Protein AF-0000000085030041 (afdb_homodimer)

Sequence (656 aa):
MENNWHHISDLPKEAGVDQPLSLAGRPALKEKNRVHILALGDVGRTMLIGLRLLGADKIASIGLCDLNEKNLQRLEIEINQIRYPFAEGEQVLPPVDMVTEDRLFDCDVFIFCATKGTPPIGAKGDMRMVQLAANSELVRHFGDLARKADYKGLACIVSDPVDNLCRAFLESSGLAPWQVQGYGLGVMNARACYYAEKDPRLAHYLTEGRAFGPHGQDLVIADSLEHYNDELSRELTRKTVTCNLAVRELGYKPYIAPALSSAAISILLTLRGAWHYGSLYLGDEKEGAFLGMKNRLTEKGFEYEDAALCPELYDRIRHAYLNLCRMKMENNWHHISDLPKEAGVDQPLSLAGRPALKEKNRVHILALGDVGRTMLIGLRLLGADKIASIGLCDLNEKNLQRLEIEINQIRYPFAEGEQVLPPVDMVTEDRLFDCDVFIFCATKGTPPIGAKGDMRMVQLAANSELVRHFGDLARKADYKGLACIVSDPVDNLCRAFLESSGLAPWQVQGYGLGVMNARACYYAEKDPRLAHYLTEGRAFGPHGQDLVIADSLEHYNDELSRELTRKTVTCNLAVRELGYKPYIAPALSSAAISILLTLRGAWHYGSLYLGDEKEGAFLGMKNRLTEKGFEYEDAALCPELYDRIRHAYLNLCRMK

Secondary structure (DSSP, 8-state):
-----B-GGGHHHHTT-SSPPP-B------SSEEEEEE--SHHHHHHHHHHHHH-TTTEEEEEEE-S-HHHHHHHHHHHHT---TT--GGGSPPPEEE--GGGTTSSSEEEE---S----TT--SSHHHHHHHHHHHHHHHHHHHHHHTT--SEEEE-SSSHHHHHHHHHHHH---GGGEEE--HHHHHHHHHHHHHH-GGGTTHHHH-EEEB-SSTT-EEES-SSS--HHHHHHHHHHHHTHHHHHHHTT----HHIIIIIIIHHHHHHHTT--EEEEEEEE-SSSEEEEEEEEEEETTEEEE----B-HHHHHHHHHHHHHHHH--/-----B-GGGHHHHTT-SSPPP-B------SSEEEEEE--SHHHHHHHHHHHHH-TTTEEEEEEE-S-HHHHHHHHHHHHT---TT--GGGSPPPEEE--GGGTTSSSEEEE---S----TT--SSHHHHHHHHHHHHHHHHHHHHHHTT--SEEEE-SSSHHHHHHHHHHHH---GGGEEE--HHHHHHHHHHHHHH-GGGTTHHHH-EEEB-SSTT-EEES-SSS--HHHHHHHHHHHHTHHHHHHHTT----HHIIIIIIIHHHHHHHTT--EEEEEEEE-SSSEEEEEEEEEEETTEEEE----B-HHHHHHHHHHHHHHHH--

Structure (mmCIF, N/CA/C/O backbone):
data_AF-0000000085030041-model_v1
#
loop_
_entity.id
_entity.type
_entity.pdbx_description
1 polym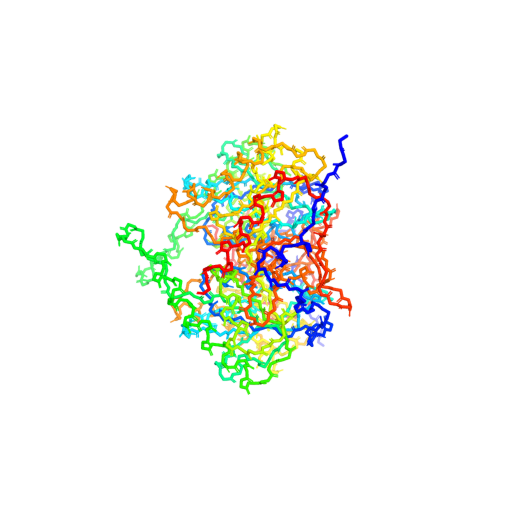er 'Malate/lactate dehydrogenase'
#
loop_
_atom_site.group_PDB
_atom_site.id
_atom_site.type_symbol
_atom_site.label_atom_id
_atom_site.label_alt_id
_atom_site.label_comp_id
_atom_site.label_asym_id
_atom_site.label_entity_id
_atom_site.label_seq_id
_atom_site.pdbx_PDB_ins_code
_atom_site.Cartn_x
_atom_site.Cartn_y
_atom_site.Cartn_z
_atom_site.occupancy
_atom_site.B_iso_or_equiv
_atom_site.auth_seq_id
_atom_site.auth_comp_id
_atom_site.auth_asym_id
_atom_site.auth_atom_id
_atom_site.pdbx_PDB_model_num
ATOM 1 N N . MET A 1 1 ? 26.25 -30.234 -33.719 1 37.31 1 MET A N 1
ATOM 2 C CA . MET A 1 1 ? 25.469 -30.891 -32.656 1 37.31 1 MET A CA 1
ATOM 3 C C . MET A 1 1 ? 24.031 -30.375 -32.656 1 37.31 1 MET A C 1
ATOM 5 O O . MET A 1 1 ? 23.797 -29.172 -32.656 1 37.31 1 MET A O 1
ATOM 9 N N . GLU A 1 2 ? 23.047 -30.859 -33.25 1 44.38 2 GLU A N 1
ATOM 10 C CA . GLU A 1 2 ? 21.656 -30.438 -33.469 1 44.38 2 GLU A CA 1
ATOM 11 C C . GLU A 1 2 ? 21.078 -29.797 -32.219 1 44.38 2 GLU A C 1
ATOM 13 O O . GLU A 1 2 ? 21.125 -30.375 -31.125 1 44.38 2 GLU A O 1
ATOM 18 N N . ASN A 1 3 ? 21.172 -28.484 -32 1 54.84 3 ASN A N 1
ATOM 19 C CA . ASN A 1 3 ? 20.812 -27.703 -30.812 1 54.84 3 ASN A CA 1
ATOM 20 C C . ASN A 1 3 ? 19.422 -28.078 -30.297 1 54.84 3 ASN A C 1
ATOM 22 O O . ASN A 1 3 ? 18.422 -27.781 -30.953 1 54.84 3 ASN A O 1
ATOM 26 N N . ASN A 1 4 ? 19.156 -29.312 -29.656 1 78.38 4 ASN A N 1
ATOM 27 C CA . ASN A 1 4 ? 17.906 -29.891 -29.188 1 78.38 4 ASN A CA 1
ATOM 28 C C . ASN A 1 4 ? 17.219 -28.984 -28.156 1 78.38 4 ASN A C 1
ATOM 30 O O . ASN A 1 4 ? 17.359 -29.203 -26.953 1 78.38 4 ASN A O 1
ATOM 34 N N . TRP A 1 5 ? 16.703 -27.875 -28.594 1 90.12 5 TRP A N 1
ATOM 35 C CA . TRP A 1 5 ? 15.961 -26.953 -27.734 1 90.12 5 TRP A CA 1
ATOM 36 C C . TRP A 1 5 ? 14.562 -27.484 -27.438 1 90.12 5 TRP A C 1
ATOM 38 O O . TRP A 1 5 ? 13.977 -28.203 -28.266 1 90.12 5 TRP A O 1
ATOM 48 N N . HIS A 1 6 ? 14.156 -27.328 -26.234 1 96.12 6 HIS A N 1
ATOM 49 C CA . HIS A 1 6 ? 12.828 -27.703 -25.766 1 96.12 6 HIS A CA 1
ATOM 50 C C . HIS A 1 6 ? 12 -26.469 -25.406 1 96.12 6 HIS A C 1
ATOM 52 O O . HIS A 1 6 ? 12.523 -25.359 -25.391 1 96.12 6 HIS A O 1
ATOM 58 N N . HIS A 1 7 ? 10.695 -26.734 -25.281 1 97.44 7 HIS A N 1
ATOM 59 C CA . HIS A 1 7 ? 9.766 -25.656 -24.953 1 97.44 7 HIS A CA 1
ATOM 60 C C . HIS A 1 7 ? 8.844 -26.062 -23.812 1 97.44 7 HIS A C 1
ATOM 62 O O . HIS A 1 7 ? 8.656 -27.25 -23.547 1 97.44 7 HIS A O 1
ATOM 68 N N . ILE A 1 8 ? 8.352 -25.047 -23.078 1 97.94 8 ILE A N 1
ATOM 69 C CA . ILE A 1 8 ? 7.379 -25.297 -22.031 1 97.94 8 ILE A CA 1
ATOM 70 C C . ILE A 1 8 ? 6.191 -26.078 -22.594 1 97.94 8 ILE A C 1
ATOM 72 O O . ILE A 1 8 ? 5.621 -26.922 -21.906 1 97.94 8 ILE A O 1
ATOM 76 N N . SER A 1 9 ? 5.848 -25.812 -23.891 1 97.38 9 SER A N 1
ATOM 77 C CA . SER A 1 9 ? 4.707 -26.438 -24.547 1 97.38 9 SER A CA 1
ATOM 78 C C . SER A 1 9 ? 4.938 -27.938 -24.734 1 97.38 9 SER A C 1
ATOM 80 O O . SER A 1 9 ? 4.004 -28.672 -25.047 1 97.38 9 SER A O 1
ATOM 82 N N . ASP A 1 10 ? 6.148 -28.406 -24.484 1 97.38 10 ASP A N 1
ATOM 83 C CA . ASP A 1 10 ? 6.473 -29.828 -24.578 1 97.38 10 ASP A CA 1
ATOM 84 C C . ASP A 1 10 ? 6.125 -30.562 -23.297 1 97.38 10 ASP A C 1
ATOM 86 O O . ASP A 1 10 ? 6.059 -31.797 -23.281 1 97.38 10 ASP A O 1
ATOM 90 N N . LEU A 1 11 ? 5.887 -29.891 -22.234 1 98.12 11 LEU A N 1
ATOM 91 C CA . LEU A 1 11 ? 5.828 -30.469 -20.891 1 98.12 11 LEU A CA 1
ATOM 92 C C . LEU A 1 11 ? 4.645 -31.422 -20.766 1 98.12 11 LEU A C 1
ATOM 94 O O . LEU A 1 11 ? 4.77 -32.5 -20.188 1 98.12 11 LEU A O 1
ATOM 98 N N . PRO A 1 12 ? 3.475 -31.047 -21.281 1 98.06 12 PRO A N 1
ATOM 99 C CA . PRO A 1 12 ? 2.346 -31.969 -21.109 1 98.06 12 PRO A CA 1
ATOM 100 C C . PRO A 1 12 ? 2.635 -33.375 -21.656 1 98.06 12 PRO A C 1
ATOM 102 O O . PRO A 1 12 ? 2.229 -34.375 -21.062 1 98.06 12 PRO A O 1
ATOM 105 N N . LYS A 1 13 ? 3.324 -33.406 -22.766 1 97.38 13 LYS A N 1
ATOM 106 C CA . LYS A 1 13 ? 3.666 -34.688 -23.359 1 97.38 13 LYS A CA 1
ATOM 107 C C . LYS A 1 13 ? 4.508 -35.531 -22.391 1 97.38 13 LYS A C 1
ATOM 109 O O . LYS A 1 13 ? 4.402 -36.75 -22.359 1 97.38 13 LYS A O 1
ATOM 114 N N . GLU A 1 14 ? 5.344 -34.875 -21.641 1 96.44 14 GLU A N 1
ATOM 115 C CA . GLU A 1 14 ? 6.176 -35.531 -20.641 1 96.44 14 GLU A CA 1
ATOM 116 C C . GLU A 1 14 ? 5.324 -36.219 -19.578 1 96.44 14 GLU A C 1
ATOM 118 O O . GLU A 1 14 ? 5.785 -37.156 -18.906 1 96.44 14 GLU A O 1
ATOM 123 N N . ALA A 1 15 ? 4.152 -35.781 -19.375 1 96.19 15 ALA A N 1
ATOM 124 C CA . ALA A 1 15 ? 3.23 -36.344 -18.391 1 96.19 15 ALA A CA 1
ATOM 125 C C . ALA A 1 15 ? 2.25 -37.312 -19.031 1 96.19 15 ALA A C 1
ATOM 127 O O . ALA A 1 15 ? 1.282 -37.75 -18.406 1 96.19 15 ALA A O 1
ATOM 128 N N . GLY A 1 16 ? 2.398 -37.531 -20.312 1 96.44 16 GLY A N 1
ATOM 129 C CA . GLY A 1 16 ? 1.549 -38.469 -21.031 1 96.44 16 GLY A CA 1
ATOM 130 C C . GLY A 1 16 ? 0.31 -37.812 -21.609 1 96.44 16 GLY A C 1
ATOM 131 O O . GLY A 1 16 ? -0.652 -38.5 -21.969 1 96.44 16 GLY A O 1
ATOM 132 N N . VAL A 1 17 ? 0.34 -36.562 -21.609 1 97 17 VAL A N 1
ATOM 133 C CA . VAL A 1 17 ? -0.811 -35.844 -22.141 1 97 17 VAL A CA 1
ATOM 134 C C . VAL A 1 17 ? -0.569 -35.5 -23.609 1 97 17 VAL A C 1
ATOM 136 O O . VAL A 1 17 ? 0.298 -34.688 -23.938 1 97 17 VAL A O 1
ATOM 139 N N . ASP A 1 18 ? -1.379 -36 -24.516 1 94.5 18 ASP A N 1
ATOM 140 C CA . ASP A 1 18 ? -1.202 -35.781 -25.953 1 94.5 18 ASP A CA 1
ATOM 141 C C . ASP A 1 18 ? -1.926 -34.5 -26.406 1 94.5 18 ASP A C 1
ATOM 143 O O . ASP A 1 18 ? -1.44 -33.781 -27.281 1 94.5 18 ASP A O 1
ATOM 147 N N . GLN A 1 19 ? -3.064 -34.281 -25.812 1 95.56 19 GLN A N 1
ATOM 148 C CA . GLN A 1 19 ? -3.869 -33.125 -26.172 1 95.56 19 GLN A CA 1
ATOM 149 C C . GLN A 1 19 ? -4.234 -32.312 -24.938 1 95.56 19 GLN A C 1
ATOM 151 O O . GLN A 1 19 ? -5.324 -32.469 -24.391 1 95.56 19 GLN A O 1
ATOM 156 N N . PRO A 1 20 ? -3.389 -31.422 -24.594 1 96.31 20 PRO A N 1
ATOM 157 C CA . PRO A 1 20 ? -3.691 -30.594 -23.422 1 96.31 20 PRO A CA 1
ATOM 158 C C . PRO A 1 20 ? -4.91 -29.703 -23.641 1 96.31 20 PRO A C 1
ATOM 160 O O . PRO A 1 20 ? -5.211 -29.328 -24.766 1 96.31 20 PRO A O 1
ATOM 163 N N . LEU A 1 21 ? -5.602 -29.406 -22.516 1 96.62 21 LEU A N 1
ATOM 164 C CA . LEU A 1 21 ? -6.703 -28.453 -22.562 1 96.62 21 LEU A CA 1
ATOM 165 C C . LEU A 1 21 ? -6.227 -27.094 -23.062 1 96.62 21 LEU A C 1
ATOM 167 O O . LEU A 1 21 ? -5.121 -26.672 -22.734 1 96.62 21 LEU A O 1
ATOM 171 N N . SER A 1 22 ? -7.082 -26.438 -23.766 1 95.25 22 SER A N 1
ATOM 172 C CA . SER A 1 22 ? -6.738 -25.156 -24.375 1 95.25 22 SER A CA 1
ATOM 173 C C . SER A 1 22 ? -6.758 -24.031 -23.344 1 95.25 22 SER A C 1
ATOM 175 O O . SER A 1 22 ? -7.617 -24 -22.469 1 95.25 22 SER A O 1
ATOM 177 N N . LEU A 1 23 ? -5.863 -23.172 -23.484 1 96.5 23 LEU A N 1
ATOM 178 C CA . LEU A 1 23 ? -5.855 -21.922 -22.734 1 96.5 23 LEU A CA 1
ATOM 179 C C . LEU A 1 23 ? -6.508 -20.797 -23.516 1 96.5 23 LEU A C 1
ATOM 181 O O . LEU A 1 23 ? -6.469 -19.641 -23.109 1 96.5 23 LEU A O 1
ATOM 185 N N . ALA A 1 24 ? -7.086 -21.359 -24.625 1 93.94 24 ALA A N 1
ATOM 186 C CA . ALA A 1 24 ? -7.809 -20.406 -25.484 1 93.94 24 ALA A CA 1
ATOM 187 C C . ALA A 1 24 ? -9.195 -20.125 -24.906 1 93.94 24 ALA A C 1
ATOM 189 O O . ALA A 1 24 ? -9.961 -21.047 -24.625 1 93.94 24 ALA A O 1
ATOM 190 N N . GLY A 1 25 ? -9.492 -19.047 -24.297 1 94.94 25 GLY A N 1
ATOM 191 C CA . GLY A 1 25 ? -10.688 -18.531 -23.656 1 94.94 25 GLY A CA 1
ATOM 192 C C . GLY A 1 25 ? -10.406 -17.406 -22.688 1 94.94 25 GLY A C 1
ATOM 193 O O . GLY A 1 25 ? -9.258 -17.188 -22.297 1 94.94 25 GLY A O 1
ATOM 194 N N . ARG A 1 26 ? -11.453 -16.781 -22.469 1 95 26 ARG A N 1
ATOM 195 C CA . ARG A 1 26 ? -11.258 -15.641 -21.578 1 95 26 ARG A CA 1
ATOM 196 C C . ARG A 1 26 ? -12.352 -15.562 -20.531 1 95 26 ARG A C 1
ATOM 198 O O . ARG A 1 26 ? -13.531 -15.75 -20.828 1 95 26 ARG A O 1
ATOM 205 N N . PRO A 1 27 ? -11.906 -15.383 -19.281 1 97.19 27 PRO A N 1
ATOM 206 C CA . PRO A 1 27 ? -12.938 -15.094 -18.281 1 97.19 27 PRO A CA 1
ATOM 207 C C . PRO A 1 27 ? -13.797 -13.891 -18.656 1 97.19 27 PRO A C 1
ATOM 209 O O . PRO A 1 27 ? -13.383 -13.062 -19.469 1 97.19 27 PRO A O 1
ATOM 212 N N . ALA A 1 28 ? -15.031 -13.828 -18.141 1 97.25 28 ALA A N 1
ATOM 213 C CA . ALA A 1 28 ? -15.945 -12.711 -18.391 1 97.25 28 ALA A CA 1
ATOM 214 C C . ALA A 1 28 ? -15.516 -11.469 -17.625 1 97.25 28 ALA A C 1
ATOM 216 O O . ALA A 1 28 ? -16.141 -11.102 -16.625 1 97.25 28 ALA A O 1
ATOM 217 N N . LEU A 1 29 ? -14.516 -10.836 -18.094 1 98.38 29 LEU A N 1
ATOM 218 C CA . LEU A 1 29 ? -13.992 -9.625 -17.484 1 98.38 29 LEU A CA 1
ATOM 219 C C . LEU A 1 29 ? -14.531 -8.383 -18.188 1 98.38 29 LEU A C 1
ATOM 221 O O . LEU A 1 29 ? -14.914 -8.438 -19.359 1 98.38 29 LEU A O 1
ATOM 225 N N . LYS A 1 30 ? -14.547 -7.316 -17.453 1 97.88 30 LYS A N 1
ATOM 226 C CA . LYS A 1 30 ? -15.016 -6.02 -17.953 1 97.88 30 LYS A CA 1
ATOM 227 C C . LYS A 1 30 ? -13.875 -5.004 -17.969 1 97.88 30 LYS A C 1
ATOM 229 O O . LYS A 1 30 ? -12.727 -5.336 -17.672 1 97.88 30 LYS A O 1
ATOM 234 N N . GLU A 1 31 ? -14.227 -3.842 -18.531 1 97.5 31 GLU A N 1
ATOM 235 C CA . GLU A 1 31 ? -13.234 -2.773 -18.484 1 97.5 31 GLU A CA 1
ATOM 236 C C . GLU A 1 31 ? -12.789 -2.506 -17.047 1 97.5 31 GLU A C 1
ATOM 238 O O . GLU A 1 31 ? -11.586 -2.416 -16.766 1 97.5 31 GLU A O 1
ATOM 243 N N . LYS A 1 32 ? -13.727 -2.33 -16.156 1 98.5 32 LYS A N 1
ATOM 244 C CA . LYS A 1 32 ? -13.508 -2.318 -14.719 1 98.5 32 LYS A CA 1
ATOM 245 C C . LYS A 1 32 ? -14.258 -3.461 -14.039 1 98.5 32 LYS A C 1
ATOM 247 O O . LYS A 1 32 ? -15.43 -3.701 -14.328 1 98.5 32 LYS A O 1
ATOM 252 N N . ASN A 1 33 ? -13.609 -4.121 -13.156 1 98.94 33 ASN A N 1
ATOM 253 C CA . ASN A 1 33 ? -14.102 -5.395 -12.641 1 98.94 33 ASN A CA 1
ATOM 254 C C . ASN A 1 33 ? -14.484 -5.293 -11.172 1 98.94 33 ASN A C 1
ATOM 256 O O . ASN A 1 33 ? -13.828 -4.586 -10.398 1 98.94 33 ASN A O 1
ATOM 260 N N . ARG A 1 34 ? -15.547 -5.965 -10.766 1 98.88 34 ARG A N 1
ATOM 261 C CA . ARG A 1 34 ? -15.82 -6.219 -9.359 1 98.88 34 ARG A CA 1
ATOM 262 C C . ARG A 1 34 ? -14.938 -7.348 -8.828 1 98.88 34 ARG A C 1
ATOM 264 O O . ARG A 1 34 ? -14.953 -8.461 -9.367 1 98.88 34 ARG A O 1
ATOM 271 N N . VAL A 1 35 ? -14.164 -7.047 -7.816 1 98.94 35 VAL A N 1
ATOM 272 C CA . VAL A 1 35 ? -13.211 -7.988 -7.242 1 98.94 35 VAL A CA 1
ATOM 273 C C . VAL A 1 35 ? -13.672 -8.406 -5.848 1 98.94 35 VAL A C 1
ATOM 275 O O . VAL A 1 35 ? -14.039 -7.562 -5.027 1 98.94 35 VAL A O 1
ATOM 278 N N . HIS A 1 36 ? -13.766 -9.664 -5.562 1 98.94 36 HIS A N 1
ATOM 279 C CA . HIS A 1 36 ? -14.031 -10.156 -4.215 1 98.94 36 HIS A CA 1
ATOM 280 C C . HIS A 1 36 ? -12.812 -10.867 -3.639 1 98.94 36 HIS A C 1
ATOM 282 O O . HIS A 1 36 ? -12.188 -11.688 -4.316 1 98.94 36 HIS A O 1
ATOM 288 N N . ILE A 1 37 ? -12.453 -10.539 -2.416 1 98.94 37 ILE A N 1
ATOM 289 C CA . ILE A 1 37 ? -11.32 -11.133 -1.715 1 98.94 37 ILE A CA 1
ATOM 290 C C . ILE A 1 37 ? -11.82 -12.008 -0.567 1 98.94 37 ILE A C 1
ATOM 292 O O . ILE A 1 37 ? -12.586 -11.547 0.282 1 98.94 37 ILE A O 1
ATOM 296 N N . LEU A 1 38 ? -11.398 -13.258 -0.596 1 98.81 38 LEU A N 1
ATOM 297 C CA . LEU A 1 38 ? -11.664 -14.164 0.518 1 98.81 38 LEU A CA 1
ATOM 298 C C . LEU A 1 38 ? -10.469 -14.234 1.463 1 98.81 38 LEU A C 1
ATOM 300 O O . LEU A 1 38 ? -9.383 -14.641 1.06 1 98.81 38 LEU A O 1
ATOM 304 N N . ALA A 1 39 ? -10.695 -13.891 2.752 1 98.12 39 ALA A N 1
ATOM 305 C CA . ALA A 1 39 ? -9.734 -13.938 3.85 1 98.12 39 ALA A CA 1
ATOM 306 C C . ALA A 1 39 ? -8.797 -12.734 3.816 1 98.12 39 ALA A C 1
ATOM 308 O O . ALA A 1 39 ? -8.086 -12.516 2.832 1 98.12 39 ALA A O 1
ATOM 309 N N . LEU A 1 40 ? -8.812 -11.977 4.918 1 98.19 40 LEU A N 1
ATOM 310 C CA . LEU A 1 40 ? -8.086 -10.719 5.02 1 98.19 40 LEU A CA 1
ATOM 311 C C . LEU A 1 40 ? -7.086 -10.75 6.172 1 98.19 40 LEU A C 1
ATOM 313 O O . LEU A 1 40 ? -7.082 -9.859 7.02 1 98.19 40 LEU A O 1
ATOM 317 N N . GLY A 1 41 ? -6.301 -11.875 6.195 1 96.44 41 GLY A N 1
ATOM 318 C CA . GLY A 1 41 ? -5.129 -11.875 7.055 1 96.44 41 GLY A CA 1
ATOM 319 C C . GLY A 1 41 ? -4.055 -10.906 6.602 1 96.44 41 GLY A C 1
ATOM 320 O O . GLY A 1 41 ? -4.352 -9.891 5.965 1 96.44 41 GLY A O 1
ATOM 321 N N . ASP A 1 42 ? -2.789 -11.188 6.914 1 96.56 42 ASP A N 1
ATOM 322 C CA . ASP A 1 42 ? -1.685 -10.297 6.578 1 96.56 42 ASP A CA 1
ATOM 323 C C . ASP A 1 42 ? -1.571 -10.102 5.07 1 96.56 42 ASP A C 1
ATOM 325 O O . ASP A 1 42 ? -1.519 -8.969 4.586 1 96.56 42 ASP A O 1
ATOM 329 N N . VAL A 1 43 ? -1.607 -11.227 4.371 1 97.75 43 VAL A N 1
ATOM 330 C CA . VAL A 1 43 ? -1.454 -11.172 2.92 1 97.75 43 VAL A CA 1
ATOM 331 C C . VAL A 1 43 ? -2.68 -10.508 2.297 1 97.75 43 VAL A C 1
ATOM 333 O O . VAL A 1 43 ? -2.551 -9.578 1.493 1 97.75 43 VAL A O 1
ATOM 336 N N . GLY A 1 44 ? -3.877 -10.914 2.688 1 98.56 44 GLY A N 1
ATOM 337 C CA . GLY A 1 44 ? -5.109 -10.383 2.123 1 98.56 44 GLY A CA 1
ATOM 338 C C . GLY A 1 44 ? -5.254 -8.883 2.312 1 98.56 44 GLY A C 1
ATOM 339 O O . GLY A 1 44 ? -5.594 -8.164 1.37 1 98.56 44 GLY A O 1
ATOM 340 N N . ARG A 1 45 ? -4.949 -8.43 3.512 1 98.38 45 ARG A N 1
ATOM 341 C CA . ARG A 1 45 ? -5.098 -7.012 3.832 1 98.38 45 ARG A CA 1
ATOM 342 C C . ARG A 1 45 ? -4.07 -6.172 3.078 1 98.38 45 ARG A C 1
ATOM 344 O O . ARG A 1 45 ? -4.395 -5.102 2.564 1 98.38 45 ARG A O 1
ATOM 351 N N . THR A 1 46 ? -2.824 -6.641 3.051 1 98.81 46 THR A N 1
ATOM 352 C CA . THR A 1 46 ? -1.771 -5.906 2.359 1 98.81 46 THR A CA 1
ATOM 353 C C . THR A 1 46 ? -2.041 -5.863 0.857 1 98.81 46 THR A C 1
ATOM 355 O O . THR A 1 46 ? -1.867 -4.82 0.221 1 98.81 46 THR A O 1
ATOM 358 N N . MET A 1 47 ? -2.5 -6.945 0.331 1 98.88 47 MET A N 1
ATOM 359 C CA . MET A 1 47 ? -2.895 -6.992 -1.074 1 98.88 47 MET A CA 1
ATOM 360 C C . MET A 1 47 ? -4.043 -6.027 -1.352 1 98.88 47 MET A C 1
ATOM 362 O O . MET A 1 47 ? -4.039 -5.328 -2.365 1 98.88 47 MET A O 1
ATOM 366 N N . LEU A 1 48 ? -5.031 -6.031 -0.433 1 98.94 48 LEU A N 1
ATOM 367 C CA . LEU A 1 48 ? -6.172 -5.129 -0.556 1 98.94 48 LEU A CA 1
ATOM 368 C C . LEU A 1 48 ? -5.707 -3.686 -0.704 1 98.94 48 LEU A C 1
ATOM 370 O O . LEU A 1 48 ? -6.211 -2.951 -1.56 1 98.94 48 LEU A O 1
ATOM 374 N N . ILE A 1 49 ? -4.734 -3.293 0.084 1 98.88 49 ILE A N 1
ATOM 375 C CA . ILE A 1 49 ? -4.18 -1.945 0.015 1 98.88 49 ILE A CA 1
ATOM 376 C C . ILE A 1 49 ? -3.57 -1.709 -1.364 1 98.88 49 ILE A C 1
ATOM 378 O O . ILE A 1 49 ? -3.805 -0.67 -1.985 1 98.88 49 ILE A O 1
ATOM 382 N N . GLY A 1 50 ? -2.803 -2.668 -1.863 1 98.88 50 GLY A N 1
ATOM 383 C CA . GLY A 1 50 ? -2.207 -2.557 -3.186 1 98.88 50 GLY A CA 1
ATOM 384 C C . GLY A 1 50 ? -3.234 -2.439 -4.297 1 98.88 50 GLY A C 1
ATOM 385 O O . GLY A 1 50 ? -3.107 -1.587 -5.176 1 98.88 50 GLY A O 1
ATOM 386 N N . LEU A 1 51 ? -4.281 -3.309 -4.227 1 98.94 51 LEU A N 1
ATOM 387 C CA . LEU A 1 51 ? -5.328 -3.281 -5.242 1 98.94 51 LEU A CA 1
ATOM 388 C C . LEU A 1 51 ? -6.055 -1.94 -5.238 1 98.94 51 LEU A C 1
ATOM 390 O O . LEU A 1 51 ? -6.363 -1.396 -6.301 1 98.94 51 LEU A O 1
ATOM 394 N N . ARG A 1 52 ? -6.297 -1.467 -4.035 1 98.5 52 ARG A N 1
ATOM 395 C CA . ARG A 1 52 ? -7 -0.196 -3.885 1 98.5 52 ARG A CA 1
ATOM 396 C C . ARG A 1 52 ? -6.184 0.954 -4.465 1 98.5 52 ARG A C 1
ATOM 398 O O . ARG A 1 52 ? -6.707 1.78 -5.211 1 98.5 52 ARG A O 1
ATOM 405 N N . LEU A 1 53 ? -4.938 0.999 -4.188 1 98.69 53 LEU A N 1
ATOM 406 C CA . LEU A 1 53 ? -4.078 2.125 -4.543 1 98.69 53 LEU A CA 1
ATOM 407 C C . LEU A 1 53 ? -3.73 2.1 -6.027 1 98.69 53 LEU A C 1
ATOM 409 O O . LEU A 1 53 ? -3.576 3.152 -6.648 1 98.69 53 LEU A O 1
ATOM 413 N N . LEU A 1 54 ? -3.629 0.868 -6.637 1 98.62 54 LEU A N 1
ATOM 414 C CA . LEU A 1 54 ? -3.037 0.76 -7.969 1 98.62 54 LEU A CA 1
ATOM 415 C C . LEU A 1 54 ? -4.094 0.389 -9 1 98.62 54 LEU A C 1
ATOM 417 O O . LEU A 1 54 ? -3.83 0.437 -10.211 1 98.62 54 LEU A O 1
ATOM 421 N N . GLY A 1 55 ? -5.344 0.022 -8.562 1 98.56 55 GLY A N 1
ATOM 422 C CA . GLY A 1 55 ? -6.211 -0.726 -9.453 1 98.56 55 GLY A CA 1
ATOM 423 C C . GLY A 1 55 ? -7.367 0.098 -9.992 1 98.56 55 GLY A C 1
ATOM 424 O O . GLY A 1 55 ? -8.297 -0.446 -10.586 1 98.56 55 GLY A O 1
ATOM 425 N N . ALA A 1 56 ? -7.367 1.447 -9.859 1 98.31 56 ALA A N 1
ATOM 426 C CA . ALA A 1 56 ? -8.516 2.287 -10.195 1 98.31 56 ALA A CA 1
ATOM 427 C C . ALA A 1 56 ? -8.883 2.146 -11.672 1 98.31 56 ALA A C 1
ATOM 429 O O . ALA A 1 56 ? -10.039 2.34 -12.055 1 98.31 56 ALA A O 1
ATOM 430 N N . ASP A 1 57 ? -7.945 1.824 -12.523 1 98.31 57 ASP A N 1
ATOM 431 C CA . ASP A 1 57 ? -8.203 1.734 -13.961 1 98.31 57 ASP A CA 1
ATOM 432 C C . ASP A 1 57 ? -8.875 0.409 -14.312 1 98.31 57 ASP A C 1
ATOM 434 O O . ASP A 1 57 ? -9.484 0.282 -15.383 1 98.31 57 ASP A O 1
ATOM 438 N N . LYS A 1 58 ? -8.82 -0.623 -13.414 1 98.75 58 LYS A N 1
ATOM 439 C CA . LYS A 1 58 ? -9.297 -1.949 -13.789 1 98.75 58 LYS A CA 1
ATOM 440 C C . LYS A 1 58 ? -10.305 -2.477 -12.773 1 98.75 58 LYS A C 1
ATOM 442 O O . LYS A 1 58 ? -11.008 -3.455 -13.031 1 98.75 58 LYS A O 1
ATOM 447 N N . ILE A 1 59 ? -10.398 -1.828 -11.609 1 98.88 59 ILE A N 1
ATOM 448 C CA . ILE A 1 59 ? -11.273 -2.33 -10.555 1 98.88 59 ILE A CA 1
ATOM 449 C C . ILE A 1 59 ? -12.414 -1.346 -10.312 1 98.88 59 ILE A C 1
ATOM 451 O O . ILE A 1 59 ? -12.18 -0.157 -10.086 1 98.88 59 ILE A O 1
ATOM 455 N N . ALA A 1 60 ? -13.609 -1.847 -10.43 1 98.81 60 ALA A N 1
ATOM 456 C CA . ALA A 1 60 ? -14.805 -1.045 -10.18 1 98.81 60 ALA A CA 1
ATOM 457 C C . ALA A 1 60 ? -15.125 -0.975 -8.695 1 98.81 60 ALA A C 1
ATOM 459 O O . ALA A 1 60 ? -15.508 0.079 -8.188 1 98.81 60 ALA A O 1
ATOM 460 N N . SER A 1 61 ? -14.992 -2.08 -7.984 1 98.88 61 SER A N 1
ATOM 461 C CA . SER A 1 61 ? -15.25 -2.195 -6.555 1 98.88 61 SER A CA 1
ATOM 462 C C . SER A 1 61 ? -14.617 -3.455 -5.977 1 98.88 61 SER A C 1
ATOM 464 O O . SER A 1 61 ? -14.242 -4.363 -6.719 1 98.88 61 SER A O 1
ATOM 466 N N . ILE A 1 62 ? -14.469 -3.457 -4.684 1 98.94 62 ILE A N 1
ATOM 467 C CA . ILE A 1 62 ? -13.859 -4.594 -4.004 1 98.94 62 ILE A CA 1
ATOM 468 C C . ILE A 1 62 ? -14.781 -5.09 -2.891 1 98.94 62 ILE A C 1
ATOM 470 O O . ILE A 1 62 ? -15.188 -4.312 -2.023 1 98.94 62 ILE A O 1
ATOM 474 N N . GLY A 1 63 ? -15.141 -6.32 -2.922 1 98.94 63 GLY A N 1
ATOM 475 C CA . GLY A 1 63 ? -15.891 -6.98 -1.865 1 98.94 63 GLY A CA 1
ATOM 476 C C . GLY A 1 63 ? -15.023 -7.824 -0.953 1 98.94 63 GLY A C 1
ATOM 477 O O . GLY A 1 63 ? -14.188 -8.594 -1.424 1 98.94 63 GLY A O 1
ATOM 478 N N . LEU A 1 64 ? -15.211 -7.676 0.356 1 98.88 64 LEU A N 1
ATOM 479 C CA . LEU A 1 64 ? -14.414 -8.367 1.359 1 98.88 64 LEU A CA 1
ATOM 480 C C . LEU A 1 64 ? -15.219 -9.477 2.029 1 98.88 64 LEU A C 1
ATOM 482 O O . LEU A 1 64 ? -16.344 -9.25 2.467 1 98.88 64 LEU A O 1
ATOM 486 N N . CYS A 1 65 ? -14.664 -10.625 2.062 1 98.75 65 CYS A N 1
ATOM 487 C CA . CYS A 1 65 ? -15.242 -11.758 2.773 1 98.75 65 CYS A CA 1
ATOM 488 C C . CYS A 1 65 ? -14.234 -12.375 3.73 1 98.75 65 CYS A C 1
ATOM 490 O O . CYS A 1 65 ? -13.109 -12.703 3.33 1 98.75 65 CYS A O 1
ATOM 492 N N . ASP A 1 66 ? -14.547 -12.43 4.945 1 97.25 66 ASP A N 1
ATOM 493 C CA . ASP A 1 66 ? -13.68 -12.953 6 1 97.25 66 ASP A CA 1
ATOM 494 C C . ASP A 1 66 ? -14.508 -13.539 7.145 1 97.25 66 ASP A C 1
ATOM 496 O O . ASP A 1 66 ? -15.664 -13.164 7.336 1 97.25 66 ASP A O 1
ATOM 500 N N . LEU A 1 67 ? -13.914 -14.445 7.926 1 96.06 67 LEU A N 1
ATOM 501 C CA . LEU A 1 67 ? -14.594 -15.039 9.07 1 96.06 67 LEU A CA 1
ATOM 502 C C . LEU A 1 67 ? -14.656 -14.062 10.234 1 96.06 67 LEU A C 1
ATOM 504 O O . LEU A 1 67 ? -15.594 -14.102 11.031 1 96.06 67 LEU A O 1
ATOM 508 N N . ASN A 1 68 ? -13.617 -13.227 10.359 1 96.94 68 ASN A N 1
ATOM 509 C CA . ASN A 1 68 ? -13.555 -12.234 11.43 1 96.94 68 ASN A CA 1
ATOM 510 C C . ASN A 1 68 ? -14.359 -10.984 11.078 1 96.94 68 ASN A C 1
ATOM 512 O O . ASN A 1 68 ? -13.836 -10.055 10.461 1 96.94 68 ASN A O 1
ATOM 516 N N . GLU A 1 69 ? -15.523 -10.852 11.633 1 97 69 GLU A N 1
ATOM 517 C CA . GLU A 1 69 ? -16.438 -9.766 11.297 1 97 69 GLU A CA 1
ATOM 518 C C . GLU A 1 69 ? -15.883 -8.422 11.75 1 97 69 GLU A C 1
ATOM 520 O O . GLU A 1 69 ? -16.094 -7.402 11.078 1 97 69 GLU A O 1
ATOM 525 N N . LYS A 1 70 ? -15.289 -8.406 12.914 1 97.75 70 LYS A N 1
ATOM 526 C CA . LYS A 1 70 ? -14.703 -7.164 13.406 1 97.75 70 LYS A CA 1
ATOM 527 C C . LYS A 1 70 ? -13.609 -6.664 12.477 1 97.75 70 LYS A C 1
ATOM 529 O O . LYS A 1 70 ? -13.508 -5.465 12.211 1 97.75 70 LYS A O 1
ATOM 534 N N . ASN A 1 71 ? -12.82 -7.605 11.984 1 97.44 71 ASN A N 1
ATOM 535 C CA . ASN A 1 71 ? -11.789 -7.246 11.023 1 97.44 71 ASN A CA 1
ATOM 536 C C . ASN A 1 71 ? -12.391 -6.703 9.727 1 97.44 71 ASN A C 1
ATOM 538 O O . ASN A 1 71 ? -11.867 -5.746 9.148 1 97.44 71 ASN A O 1
ATOM 542 N N . LEU A 1 72 ? -13.477 -7.281 9.273 1 98 72 LEU A N 1
ATOM 543 C CA . LEU A 1 72 ? -14.141 -6.836 8.055 1 98 72 LEU A CA 1
ATOM 544 C C . LEU A 1 72 ? -14.656 -5.406 8.203 1 98 72 LEU A C 1
ATOM 546 O O . LEU A 1 72 ? -14.477 -4.582 7.305 1 98 72 LEU A O 1
ATOM 550 N N . GLN A 1 73 ? -15.234 -5.207 9.328 1 97.75 73 GLN A N 1
ATOM 551 C CA . GLN A 1 73 ? -15.797 -3.887 9.57 1 97.75 73 GLN A CA 1
ATOM 552 C C . GLN A 1 73 ? -14.711 -2.82 9.633 1 97.75 73 GLN A C 1
ATOM 554 O O . GLN A 1 73 ? -14.836 -1.759 9.023 1 97.75 73 GLN A O 1
ATOM 559 N N . ARG A 1 74 ? -13.672 -3.133 10.367 1 97.88 74 ARG A N 1
ATOM 560 C CA . ARG A 1 74 ? -12.586 -2.166 10.477 1 97.88 74 ARG A CA 1
ATOM 561 C C . ARG A 1 74 ? -11.977 -1.878 9.109 1 97.88 74 ARG A C 1
ATOM 563 O O . ARG A 1 74 ? -11.664 -0.728 8.789 1 97.88 74 ARG A O 1
ATOM 570 N N . LEU A 1 75 ? -11.797 -2.916 8.305 1 98.56 75 LEU A N 1
ATOM 571 C CA . LEU A 1 75 ? -11.172 -2.729 6.996 1 98.56 75 LEU A CA 1
ATOM 572 C C . LEU A 1 75 ? -12.109 -1.971 6.055 1 98.56 75 LEU A C 1
ATOM 574 O O . LEU A 1 75 ? -11.656 -1.137 5.266 1 98.56 75 LEU A O 1
ATOM 578 N N . GLU A 1 76 ? -13.398 -2.307 6.113 1 98.56 76 GLU A N 1
ATOM 579 C CA . GLU A 1 76 ? -14.352 -1.549 5.305 1 98.56 76 GLU A CA 1
ATOM 580 C C . GLU A 1 76 ? -14.266 -0.056 5.609 1 98.56 76 GLU A C 1
ATOM 582 O O . GLU A 1 76 ? -14.258 0.77 4.691 1 98.56 76 GLU A O 1
ATOM 587 N N . ILE A 1 77 ? -14.156 0.316 6.859 1 98.25 77 ILE A N 1
ATOM 588 C CA . ILE A 1 77 ? -14.086 1.705 7.301 1 98.25 77 ILE A CA 1
ATOM 589 C C . ILE A 1 77 ? -12.766 2.324 6.852 1 98.25 77 ILE A C 1
ATOM 591 O O . ILE A 1 77 ? -12.75 3.301 6.102 1 98.25 77 ILE A O 1
ATOM 595 N N . GLU A 1 78 ? -11.664 1.736 7.164 1 98.5 78 GLU A N 1
ATOM 596 C CA . GLU A 1 78 ? -10.352 2.352 6.992 1 98.5 78 GLU A CA 1
ATOM 597 C C . GLU A 1 78 ? -9.945 2.391 5.523 1 98.5 78 GLU A C 1
ATOM 599 O O . GLU A 1 78 ? -9.367 3.379 5.059 1 98.5 78 GLU A O 1
ATOM 604 N N . ILE A 1 79 ? -10.227 1.301 4.832 1 98.88 79 ILE A N 1
ATOM 605 C CA . ILE A 1 79 ? -9.789 1.242 3.441 1 98.88 79 ILE A CA 1
ATOM 606 C C . ILE A 1 79 ? -10.539 2.281 2.615 1 98.88 79 ILE A C 1
ATOM 608 O O . ILE A 1 79 ? -9.969 2.908 1.721 1 98.88 79 ILE A O 1
ATOM 612 N N . ASN A 1 80 ? -11.82 2.484 2.932 1 98.75 80 ASN A N 1
ATOM 613 C CA . ASN A 1 80 ? -12.594 3.498 2.223 1 98.75 80 ASN A CA 1
ATOM 614 C C . ASN A 1 80 ? -12.141 4.906 2.584 1 98.75 80 ASN A C 1
ATOM 616 O O . ASN A 1 80 ? -12.5 5.875 1.911 1 98.75 80 ASN A O 1
ATOM 620 N N . GLN A 1 81 ? -11.32 4.992 3.621 1 98.75 81 GLN A N 1
ATOM 621 C CA . GLN A 1 81 ? -10.805 6.289 4.031 1 98.75 81 GLN A CA 1
ATOM 622 C C . GLN A 1 81 ? -9.414 6.539 3.445 1 98.75 81 GLN A C 1
ATOM 624 O O . GLN A 1 81 ? -8.797 7.57 3.713 1 98.75 81 GLN A O 1
ATOM 629 N N . ILE A 1 82 ? -8.867 5.605 2.688 1 98.81 82 ILE A N 1
ATOM 630 C CA . ILE A 1 82 ? -7.742 5.902 1.803 1 98.81 82 ILE A CA 1
ATOM 631 C C . ILE A 1 82 ? -8.234 6.691 0.592 1 98.81 82 ILE A C 1
ATOM 633 O O . ILE A 1 82 ? -8.977 6.164 -0.242 1 98.81 82 ILE A O 1
ATOM 637 N N . ARG A 1 83 ? -7.738 7.938 0.506 1 98.19 83 ARG A N 1
ATOM 638 C CA . ARG A 1 83 ? -8.367 8.797 -0.492 1 98.19 83 ARG A CA 1
ATOM 639 C C . ARG A 1 83 ? -7.434 9.93 -0.908 1 98.19 83 ARG A C 1
ATOM 641 O O . ARG A 1 83 ? -6.75 10.516 -0.068 1 98.19 83 ARG A O 1
ATOM 648 N N . TYR A 1 84 ? -7.398 10.18 -2.25 1 98.56 84 TYR A N 1
ATOM 649 C CA . TYR A 1 84 ? -6.871 11.445 -2.738 1 98.56 84 TYR A CA 1
ATOM 650 C C . TYR A 1 84 ? -7.848 12.586 -2.465 1 98.56 84 TYR A C 1
ATOM 652 O O . TYR A 1 84 ? -9.047 12.469 -2.736 1 98.56 84 TYR A O 1
ATOM 660 N N . PRO A 1 85 ? -7.273 13.656 -1.902 1 98.06 85 PRO A N 1
ATOM 661 C CA . PRO A 1 85 ? -8.164 14.82 -1.838 1 98.06 85 PRO A CA 1
ATOM 662 C C . PRO A 1 85 ? -8.43 15.438 -3.209 1 98.06 85 PRO A C 1
ATOM 664 O O . PRO A 1 85 ? -7.539 15.445 -4.066 1 98.06 85 PRO A O 1
ATOM 667 N N . PHE A 1 86 ? -9.617 15.805 -3.539 1 97.19 86 PHE A N 1
ATOM 668 C CA . PHE A 1 86 ? -10 16.469 -4.781 1 97.19 86 PHE A CA 1
ATOM 669 C C . PHE A 1 86 ? -9.742 15.562 -5.977 1 97.19 86 PHE A C 1
ATOM 671 O O . PHE A 1 86 ? -9.18 15.992 -6.984 1 97.19 86 PHE A O 1
ATOM 678 N N . ALA A 1 87 ? -10.047 14.328 -5.844 1 95.56 87 ALA A N 1
ATOM 679 C CA . ALA A 1 87 ? -9.688 13.258 -6.766 1 95.56 87 ALA A CA 1
ATOM 680 C C . ALA A 1 87 ? -10.359 13.445 -8.117 1 95.56 87 ALA A C 1
ATOM 682 O O . ALA A 1 87 ? -11.523 13.844 -8.195 1 95.56 87 ALA A O 1
ATOM 683 N N . GLU A 1 88 ? -9.609 13.203 -9.156 1 93.44 88 GLU A N 1
ATOM 684 C CA . GLU A 1 88 ? -10.133 13.133 -10.516 1 93.44 88 GLU A CA 1
ATOM 685 C C . GLU A 1 88 ? -9.594 11.906 -11.25 1 93.44 88 GLU A C 1
ATOM 687 O O . GLU A 1 88 ? -8.539 11.375 -10.898 1 93.44 88 GLU A O 1
ATOM 692 N N . GLY A 1 89 ? -10.398 11.445 -12.164 1 93.31 89 GLY A N 1
ATOM 693 C CA . GLY A 1 89 ? -9.953 10.336 -12.992 1 93.31 89 GLY A CA 1
ATOM 694 C C . GLY A 1 89 ? -9.539 9.117 -12.195 1 93.31 89 GLY A C 1
ATOM 695 O O . GLY A 1 89 ? -10.289 8.641 -11.344 1 93.31 89 GLY A O 1
ATOM 696 N N . GLU A 1 90 ? -8.273 8.727 -12.391 1 89.06 90 GLU A N 1
ATOM 697 C CA . GLU A 1 90 ? -7.781 7.496 -11.789 1 89.06 90 GLU A CA 1
ATOM 698 C C . GLU A 1 90 ? -7.426 7.703 -10.32 1 89.06 90 GLU A C 1
ATOM 700 O O . GLU A 1 90 ? -7.062 6.758 -9.617 1 89.06 90 GLU A O 1
ATOM 705 N N . GLN A 1 91 ? -7.609 8.883 -9.844 1 95.38 91 GLN A N 1
ATOM 706 C CA . GLN A 1 91 ? -7.414 9.133 -8.422 1 95.38 91 GLN A CA 1
ATOM 707 C C . GLN A 1 91 ? -8.656 8.758 -7.617 1 95.38 91 GLN A C 1
ATOM 709 O O . GLN A 1 91 ? -8.609 8.688 -6.387 1 95.38 91 GLN A O 1
ATOM 714 N N . VAL A 1 92 ? -9.805 8.539 -8.367 1 97.38 92 VAL A N 1
ATOM 715 C CA . VAL A 1 92 ? -10.992 8 -7.707 1 97.38 92 VAL A CA 1
ATOM 716 C C . VAL A 1 92 ? -10.812 6.5 -7.469 1 97.38 92 VAL A C 1
ATOM 718 O O . VAL A 1 92 ? -10.883 5.703 -8.406 1 97.38 92 VAL A O 1
ATOM 721 N N . LEU A 1 93 ? -10.625 6.098 -6.215 1 98.56 93 LEU A N 1
ATOM 722 C CA . LEU A 1 93 ? -10.266 4.73 -5.863 1 98.56 93 LEU A CA 1
ATOM 723 C C . LEU A 1 93 ? -11.516 3.863 -5.723 1 98.56 93 LEU A C 1
ATOM 725 O O . LEU A 1 93 ? -12.578 4.355 -5.324 1 98.56 93 LEU A O 1
ATOM 729 N N . PRO A 1 94 ? -11.422 2.592 -6.066 1 98.62 94 PRO A N 1
ATOM 730 C CA . PRO A 1 94 ? -12.586 1.71 -6.008 1 98.62 94 PRO A CA 1
ATOM 731 C C . PRO A 1 94 ? -13.156 1.573 -4.598 1 98.62 94 PRO A C 1
ATOM 733 O O . PRO A 1 94 ? -12.398 1.378 -3.641 1 98.62 94 PRO A O 1
ATOM 736 N N . PRO A 1 95 ? -14.477 1.696 -4.438 1 98.62 95 PRO A N 1
ATOM 737 C CA . PRO A 1 95 ? -15.086 1.5 -3.121 1 98.62 95 PRO A CA 1
ATOM 738 C C . PRO A 1 95 ? -14.977 0.059 -2.629 1 98.62 95 PRO A C 1
ATOM 740 O O . PRO A 1 95 ? -14.836 -0.864 -3.434 1 98.62 95 PRO A O 1
ATOM 743 N N . VAL A 1 96 ? -15.016 -0.07 -1.337 1 98.75 96 VAL A N 1
ATOM 744 C CA . VAL A 1 96 ? -14.898 -1.373 -0.691 1 98.75 96 VAL A CA 1
ATOM 745 C C . VAL A 1 96 ? -16.156 -1.662 0.12 1 98.75 96 VAL A C 1
ATOM 747 O O . VAL A 1 96 ? -16.688 -0.776 0.795 1 98.75 96 VAL A O 1
ATOM 750 N N . ASP A 1 97 ? -16.703 -2.85 0.036 1 98.62 97 ASP A N 1
ATOM 751 C CA . ASP A 1 97 ? -17.844 -3.273 0.84 1 98.62 97 ASP A CA 1
ATOM 752 C C . ASP A 1 97 ? -17.656 -4.699 1.355 1 98.62 97 ASP A C 1
ATOM 754 O O . ASP A 1 97 ? -16.672 -5.363 1.012 1 98.62 97 ASP A O 1
ATOM 758 N N . MET A 1 98 ? -18.5 -5.133 2.23 1 98.56 98 MET A N 1
ATOM 759 C CA . MET A 1 98 ? -18.484 -6.484 2.783 1 98.56 98 MET A CA 1
ATOM 760 C C . MET A 1 98 ? -19.406 -7.41 2.004 1 98.56 98 MET A C 1
ATOM 762 O O . MET A 1 98 ? -20.5 -7.012 1.619 1 98.56 98 MET A O 1
ATOM 766 N N . VAL A 1 99 ? -18.922 -8.602 1.753 1 98.56 99 VAL A N 1
ATOM 767 C CA . VAL A 1 99 ? -19.703 -9.586 1.019 1 98.56 99 VAL A CA 1
ATOM 768 C C . VAL A 1 99 ? -19.797 -10.883 1.828 1 98.56 99 VAL A C 1
ATOM 770 O O . VAL A 1 99 ? -18.828 -11.297 2.457 1 98.56 99 VAL A O 1
ATOM 773 N N . THR A 1 100 ? -20.969 -11.508 1.82 1 97.88 100 THR A N 1
ATOM 774 C CA . THR A 1 100 ? -21.156 -12.781 2.496 1 97.88 100 THR A CA 1
ATOM 775 C C . THR A 1 100 ? -20.75 -13.938 1.587 1 97.88 100 THR A C 1
ATOM 777 O O . THR A 1 100 ? -20.594 -13.758 0.378 1 97.88 100 THR A O 1
ATOM 780 N N . GLU A 1 101 ? -20.547 -15.062 2.201 1 97.62 101 GLU A N 1
ATOM 781 C CA . GLU A 1 101 ? -20.062 -16.219 1.464 1 97.62 101 GLU A CA 1
ATOM 782 C C . GLU A 1 101 ? -21.016 -16.578 0.318 1 97.62 101 GLU A C 1
ATOM 784 O O . GLU A 1 101 ? -20.562 -16.969 -0.761 1 97.62 101 GLU A O 1
ATOM 789 N N . ASP A 1 102 ? -22.312 -16.453 0.519 1 96.5 102 ASP A N 1
ATOM 790 C CA . ASP A 1 102 ? -23.312 -16.844 -0.478 1 96.5 102 ASP A CA 1
ATOM 791 C C . ASP A 1 102 ? -23.266 -15.906 -1.688 1 96.5 102 ASP A C 1
ATOM 793 O O . ASP A 1 102 ? -23.812 -16.234 -2.744 1 96.5 102 ASP A O 1
ATOM 797 N N . ARG A 1 103 ? -22.578 -14.773 -1.565 1 98 103 ARG A N 1
ATOM 798 C CA . ARG A 1 103 ? -22.469 -13.82 -2.664 1 98 103 ARG A CA 1
ATOM 799 C C . ARG A 1 103 ? -21.031 -13.688 -3.141 1 98 103 ARG A C 1
ATOM 801 O O . ARG A 1 103 ? -20.688 -12.742 -3.861 1 98 103 ARG A O 1
ATOM 808 N N . LEU A 1 104 ? -20.234 -14.57 -2.727 1 98.56 104 LEU A N 1
ATOM 809 C CA . LEU A 1 104 ? -18.797 -14.484 -2.93 1 98.56 104 LEU A CA 1
ATOM 810 C C . LEU A 1 104 ? -18.453 -14.477 -4.418 1 98.56 104 LEU A C 1
ATOM 812 O O . LEU A 1 104 ? -17.5 -13.828 -4.836 1 98.56 104 LEU A O 1
ATOM 816 N N . PHE A 1 105 ? -19.234 -15.125 -5.238 1 98.81 105 PHE A N 1
ATOM 817 C CA . PHE A 1 105 ? -18.906 -15.266 -6.648 1 98.81 105 PHE A CA 1
ATOM 818 C C . PHE A 1 105 ? -19.766 -14.336 -7.504 1 98.81 105 PHE A C 1
ATOM 820 O O . PHE A 1 105 ? -19.844 -14.492 -8.719 1 98.81 105 PHE A O 1
ATOM 827 N N . ASP A 1 106 ? -20.469 -13.32 -6.836 1 98.69 106 ASP A N 1
ATOM 828 C CA . ASP A 1 106 ? -21.094 -12.195 -7.539 1 98.69 106 ASP A CA 1
ATOM 829 C C . ASP A 1 106 ? -20.062 -11.141 -7.902 1 98.69 106 ASP A C 1
ATOM 831 O O . ASP A 1 106 ? -20.188 -9.977 -7.516 1 98.69 106 ASP A O 1
ATOM 835 N N . CYS A 1 107 ? -19.062 -11.586 -8.633 1 98.88 107 CYS A N 1
ATOM 836 C CA . CYS A 1 107 ? -17.953 -10.727 -9.023 1 98.88 107 CYS A CA 1
ATOM 837 C C . CYS A 1 107 ? -17.344 -11.195 -10.336 1 98.88 107 CYS A C 1
ATOM 839 O O . CYS A 1 107 ? -17.719 -12.242 -10.867 1 98.88 107 CYS A O 1
ATOM 841 N N . ASP A 1 108 ? -16.453 -10.391 -10.836 1 98.94 108 ASP A N 1
ATOM 842 C CA . ASP A 1 108 ? -15.742 -10.711 -12.07 1 98.94 108 ASP A CA 1
ATOM 843 C C . ASP A 1 108 ? -14.398 -11.383 -11.766 1 98.94 108 ASP A C 1
ATOM 845 O O . ASP A 1 108 ? -13.891 -12.156 -12.578 1 98.94 108 ASP A O 1
ATOM 849 N N . VAL A 1 109 ? -13.797 -11.008 -10.68 1 98.94 109 VAL A N 1
ATOM 850 C CA . VAL A 1 109 ? -12.516 -11.547 -10.227 1 98.94 109 VAL A CA 1
ATOM 851 C C . VAL A 1 109 ? -12.641 -12.016 -8.781 1 98.94 109 VAL A C 1
ATOM 853 O O . VAL A 1 109 ? -13.016 -11.242 -7.898 1 98.94 109 VAL A O 1
ATOM 856 N N . PHE A 1 110 ? -12.422 -13.289 -8.562 1 98.94 110 PHE A N 1
ATOM 857 C CA . PHE A 1 110 ? -12.406 -13.891 -7.238 1 98.94 110 PHE A CA 1
ATOM 858 C C . PHE A 1 110 ? -10.977 -14.164 -6.785 1 98.94 110 PHE A C 1
ATOM 860 O O . PHE A 1 110 ? -10.203 -14.797 -7.508 1 98.94 110 PHE A O 1
ATOM 867 N N . ILE A 1 111 ? -10.586 -13.672 -5.566 1 98.94 111 ILE A N 1
ATOM 868 C CA . ILE A 1 111 ? -9.234 -13.867 -5.047 1 98.94 111 ILE A CA 1
ATOM 869 C C . ILE A 1 111 ? -9.289 -14.688 -3.762 1 98.94 111 ILE A C 1
ATOM 871 O O . ILE A 1 111 ? -9.945 -14.297 -2.795 1 98.94 111 ILE A O 1
ATOM 875 N N . PHE A 1 112 ? -8.594 -15.805 -3.76 1 98.75 112 PHE A N 1
ATOM 876 C CA . PHE A 1 112 ? -8.555 -16.734 -2.645 1 98.75 112 PHE A CA 1
ATOM 877 C C . PHE A 1 112 ? -7.277 -16.562 -1.837 1 98.75 112 PHE A C 1
ATOM 879 O O . PHE A 1 112 ? -6.191 -16.938 -2.295 1 98.75 112 PHE A O 1
ATOM 886 N N . CYS A 1 113 ? -7.391 -16.031 -0.612 1 97.94 113 CYS A N 1
ATOM 887 C CA . CYS A 1 113 ? -6.238 -15.828 0.258 1 97.94 113 CYS A CA 1
ATOM 888 C C . CYS A 1 113 ? -6.383 -16.625 1.552 1 97.94 113 CYS A C 1
ATOM 890 O O . CYS A 1 113 ? -5.633 -16.406 2.506 1 97.94 113 CYS A O 1
ATOM 892 N N . ALA A 1 114 ? -7.305 -17.531 1.629 1 96.56 114 ALA A N 1
ATOM 893 C CA . ALA A 1 114 ? -7.59 -18.266 2.865 1 96.56 114 ALA A CA 1
ATOM 894 C C . ALA A 1 114 ? -6.539 -19.328 3.129 1 96.56 114 ALA A C 1
ATOM 896 O O . ALA A 1 114 ? -6.027 -19.953 2.193 1 96.56 114 ALA A O 1
ATOM 897 N N . THR A 1 115 ? -6.172 -19.484 4.375 1 90.38 115 THR A N 1
ATOM 898 C CA . THR A 1 115 ? -5.277 -20.547 4.809 1 90.38 115 THR A CA 1
ATOM 899 C C . THR A 1 115 ? -5.738 -21.141 6.137 1 90.38 115 THR A C 1
ATOM 901 O O . THR A 1 115 ? -6.316 -20.422 6.969 1 90.38 115 THR A O 1
ATOM 904 N N . LYS A 1 116 ? -5.891 -22.438 6.344 1 80.62 116 LYS A N 1
ATOM 905 C CA . LYS A 1 116 ? -6.188 -23.078 7.621 1 80.62 116 LYS A CA 1
ATOM 906 C C . LYS A 1 116 ? -4.945 -23.156 8.5 1 80.62 116 LYS A C 1
ATOM 908 O O . LYS A 1 116 ? -4.941 -23.844 9.523 1 80.62 116 LYS A O 1
ATOM 913 N N . GLY A 1 117 ? -4.23 -22.062 8.766 1 62.72 117 GLY A N 1
ATOM 914 C CA . GLY A 1 117 ? -3.146 -21.859 9.719 1 62.72 117 GLY A CA 1
ATOM 915 C C . GLY A 1 117 ? -1.859 -22.547 9.305 1 62.72 117 GLY A C 1
ATOM 916 O O . GLY A 1 117 ? -1.887 -23.547 8.57 1 62.72 117 GLY A O 1
ATOM 917 N N . THR A 1 118 ? -0.771 -21.859 9.273 1 56.91 118 THR A N 1
ATOM 918 C CA . THR A 1 118 ? 0.563 -22.438 9.125 1 56.91 118 THR A CA 1
ATOM 919 C C . THR A 1 118 ? 0.968 -23.188 10.391 1 56.91 118 THR A C 1
ATOM 921 O O . THR A 1 118 ? 0.625 -22.781 11.5 1 56.91 118 THR A O 1
ATOM 924 N N . PRO A 1 119 ? 1.363 -24.531 10.203 1 55.03 119 PRO A N 1
ATOM 925 C CA . PRO A 1 119 ? 1.857 -25.188 11.422 1 55.03 119 PRO A CA 1
ATOM 926 C C . PRO A 1 119 ? 2.795 -24.281 12.227 1 55.03 119 PRO A C 1
ATOM 928 O O . PRO A 1 119 ? 3.508 -23.453 11.656 1 55.03 119 PRO A O 1
ATOM 931 N N . PRO A 1 120 ? 2.479 -24.297 13.539 1 53.69 120 PRO A N 1
ATOM 932 C CA . PRO A 1 120 ? 3.426 -23.531 14.344 1 53.69 120 PRO A CA 1
ATOM 933 C C . PRO A 1 120 ? 4.879 -23.797 13.961 1 53.69 120 PRO A C 1
ATOM 935 O O . PRO A 1 120 ? 5.207 -24.875 13.469 1 53.69 120 PRO A O 1
ATOM 938 N N . ILE A 1 121 ? 5.734 -22.75 14.086 1 53.06 121 ILE A N 1
ATOM 939 C CA . ILE A 1 121 ? 7.176 -22.922 13.953 1 53.06 121 ILE A CA 1
ATOM 940 C C . ILE A 1 121 ? 7.641 -24.078 14.852 1 53.06 121 ILE A C 1
ATOM 942 O O . ILE A 1 121 ? 7.32 -24.109 16.031 1 53.06 121 ILE A O 1
ATOM 946 N N . GLY A 1 122 ? 8.227 -25.422 14.328 1 55.03 122 GLY A N 1
ATOM 947 C CA . GLY A 1 122 ? 8.766 -26.531 15.102 1 55.03 122 GLY A CA 1
ATOM 948 C C . GLY A 1 122 ? 7.93 -27.781 14.992 1 55.03 122 GLY A C 1
ATOM 949 O O . GLY A 1 122 ? 8.242 -28.797 15.609 1 55.03 122 GLY A O 1
ATOM 950 N N . ALA A 1 123 ? 6.84 -27.547 14.656 1 55.56 123 ALA A N 1
ATOM 951 C CA . ALA A 1 123 ? 6.016 -28.75 14.594 1 55.56 123 ALA A CA 1
ATOM 952 C C . ALA A 1 123 ? 6.742 -29.875 13.859 1 55.56 123 ALA A C 1
ATOM 954 O O . ALA A 1 123 ? 7.418 -29.641 12.859 1 55.56 123 ALA A O 1
ATOM 955 N N . LYS A 1 124 ? 6.777 -31.078 14.641 1 51 124 LYS A N 1
ATOM 956 C CA . LYS A 1 124 ? 7.367 -32.344 14.242 1 51 124 LYS A CA 1
ATOM 957 C C . LYS A 1 124 ? 6.426 -33.125 13.328 1 51 124 LYS A C 1
ATOM 959 O O . LYS A 1 124 ? 5.207 -32.969 13.391 1 51 124 LYS A O 1
ATOM 964 N N . GLY A 1 125 ? 6.957 -33.75 12.102 1 53.88 125 GLY A N 1
ATOM 965 C CA . GLY A 1 125 ? 6.301 -34.625 11.156 1 53.88 125 GLY A CA 1
ATOM 966 C C . GLY A 1 125 ? 5.965 -33.969 9.844 1 53.88 125 GLY A C 1
ATOM 967 O O . GLY A 1 125 ? 6.41 -32.844 9.578 1 53.88 125 GLY A O 1
ATOM 968 N N . ASP A 1 126 ? 5.082 -34.688 8.891 1 61.28 126 ASP A N 1
ATOM 969 C CA . ASP A 1 126 ? 4.852 -34.219 7.523 1 61.28 126 ASP A CA 1
ATOM 970 C C . ASP A 1 126 ? 3.854 -33.062 7.5 1 61.28 126 ASP A C 1
ATOM 972 O O . ASP A 1 126 ? 2.77 -33.188 6.926 1 61.28 126 ASP A O 1
ATOM 976 N N . MET A 1 127 ? 4.004 -32.188 8.273 1 64.31 127 MET A N 1
ATOM 977 C CA . MET A 1 127 ? 3.166 -31 8.508 1 64.31 127 MET A CA 1
ATOM 978 C C . MET A 1 127 ? 2.857 -30.297 7.195 1 64.31 127 MET A C 1
ATOM 980 O O . MET A 1 127 ? 1.763 -29.75 7.02 1 64.31 127 MET A O 1
ATOM 984 N N . ARG A 1 128 ? 3.648 -30.438 6.336 1 67.75 128 ARG A N 1
ATOM 985 C CA . ARG A 1 128 ? 3.404 -29.844 5.027 1 67.75 128 ARG A CA 1
ATOM 986 C C . ARG A 1 128 ? 2.244 -30.531 4.316 1 67.75 128 ARG A C 1
ATOM 988 O O . ARG A 1 128 ? 1.391 -29.875 3.725 1 67.75 128 ARG A O 1
ATOM 995 N N . MET A 1 129 ? 2.26 -31.734 4.426 1 76 129 MET A N 1
ATOM 996 C CA . MET A 1 129 ? 1.204 -32.5 3.77 1 76 129 MET A CA 1
ATOM 997 C C . MET A 1 129 ? -0.138 -32.281 4.457 1 76 129 MET A C 1
ATOM 999 O O . MET A 1 129 ? -1.175 -32.219 3.797 1 76 129 MET A O 1
ATOM 1003 N N . VAL A 1 130 ? -0.057 -32.188 5.723 1 76.81 130 VAL A N 1
ATOM 1004 C CA . VAL A 1 130 ? -1.274 -31.938 6.484 1 76.81 130 VAL A CA 1
ATOM 1005 C C . VAL A 1 130 ? -1.822 -30.547 6.137 1 76.81 130 VAL A C 1
ATOM 1007 O O . VAL A 1 130 ? -3.027 -30.391 5.926 1 76.81 130 VAL A O 1
ATOM 1010 N N . GLN A 1 131 ? -0.964 -29.625 6.023 1 78.25 131 GLN A N 1
ATOM 1011 C CA . GLN A 1 131 ? -1.371 -28.266 5.668 1 78.25 131 GLN A CA 1
ATOM 1012 C C . GLN A 1 131 ? -1.951 -28.219 4.258 1 78.25 131 GLN A C 1
ATOM 1014 O O . GLN A 1 131 ? -2.953 -27.547 4.02 1 78.25 131 GLN A O 1
ATOM 1019 N N . LEU A 1 132 ? -1.316 -28.969 3.424 1 82.44 132 LEU A N 1
ATOM 1020 C CA . LEU A 1 132 ? -1.808 -29.016 2.051 1 82.44 132 LEU A CA 1
ATOM 1021 C C . LEU A 1 132 ? -3.209 -29.625 1.996 1 82.44 132 LEU A C 1
ATOM 1023 O O . LEU A 1 132 ? -4.09 -29.078 1.318 1 82.44 132 LEU A O 1
ATOM 1027 N N . ALA A 1 133 ? -3.359 -30.672 2.781 1 86.06 133 ALA A N 1
ATOM 1028 C CA . ALA A 1 133 ? -4.664 -31.328 2.795 1 86.06 133 ALA A CA 1
ATOM 1029 C C . ALA A 1 133 ? -5.742 -30.406 3.344 1 86.06 133 ALA A C 1
ATOM 1031 O O . ALA A 1 133 ? -6.84 -30.312 2.787 1 86.06 133 ALA A O 1
ATOM 1032 N N . ALA A 1 134 ? -5.398 -29.75 4.344 1 87.62 134 ALA A N 1
ATOM 1033 C CA . ALA A 1 134 ? -6.352 -28.844 4.973 1 87.62 134 ALA A CA 1
ATOM 1034 C C . ALA A 1 134 ? -6.707 -27.688 4.035 1 87.62 134 ALA A C 1
ATOM 1036 O O . ALA A 1 134 ? -7.883 -27.344 3.889 1 87.62 134 ALA A O 1
ATOM 1037 N N . ASN A 1 135 ? -5.754 -27.156 3.402 1 91.06 135 ASN A N 1
ATOM 1038 C CA . ASN A 1 135 ? -6 -26.047 2.486 1 91.06 135 ASN A CA 1
ATOM 1039 C C . ASN A 1 135 ? -6.719 -26.5 1.223 1 91.06 135 ASN A C 1
ATOM 1041 O O . ASN A 1 135 ? -7.508 -25.766 0.64 1 91.06 135 ASN A O 1
ATOM 1045 N N . SER A 1 136 ? -6.449 -27.75 0.914 1 93.38 136 SER A N 1
ATOM 1046 C CA . SER A 1 136 ? -7.125 -28.297 -0.256 1 93.38 136 SER A CA 1
ATOM 1047 C C . SER A 1 136 ? -8.617 -28.484 0.001 1 93.38 136 SER A C 1
ATOM 1049 O O . SER A 1 136 ? -9.438 -28.219 -0.878 1 93.38 136 SER A O 1
ATOM 1051 N N . GLU A 1 137 ? -8.93 -28.938 1.192 1 94.12 137 GLU A N 1
ATOM 1052 C CA . GLU A 1 137 ? -10.336 -29.062 1.547 1 94.12 137 GLU A CA 1
ATOM 1053 C C . GLU A 1 137 ? -11.023 -27.703 1.544 1 94.12 137 GLU A C 1
ATOM 1055 O O . GLU A 1 137 ? -12.148 -27.562 1.048 1 94.12 137 GLU A O 1
ATOM 1060 N N . LEU A 1 138 ? -10.328 -26.844 2.074 1 95.88 138 LEU A N 1
ATOM 1061 C CA . LEU A 1 138 ? -10.859 -25.5 2.148 1 95.88 138 LEU A CA 1
ATOM 1062 C C . LEU A 1 138 ? -11.109 -24.922 0.754 1 95.88 138 LEU A C 1
ATOM 1064 O O . LEU A 1 138 ? -12.188 -24.406 0.471 1 95.88 138 LEU A O 1
ATOM 1068 N N . VAL A 1 139 ? -10.156 -25.016 -0.146 1 97.5 139 VAL A N 1
ATOM 1069 C CA . VAL A 1 139 ? -10.273 -24.422 -1.475 1 97.5 139 VAL A CA 1
ATOM 1070 C C . VAL A 1 139 ? -11.312 -25.188 -2.291 1 97.5 139 VAL A C 1
ATOM 1072 O O . VAL A 1 139 ? -12.031 -24.594 -3.102 1 97.5 139 VAL A O 1
ATOM 1075 N N . ARG A 1 140 ? -11.492 -26.469 -2.074 1 97.81 140 ARG A N 1
ATOM 1076 C CA . ARG A 1 140 ? -12.5 -27.266 -2.771 1 97.81 140 ARG A CA 1
ATOM 1077 C C . ARG A 1 140 ? -13.906 -26.812 -2.398 1 97.81 140 ARG A C 1
ATOM 1079 O O . ARG A 1 140 ? -14.805 -26.797 -3.242 1 97.81 140 ARG A O 1
ATOM 1086 N N . HIS A 1 141 ? -14.07 -26.453 -1.126 1 97.94 141 HIS A N 1
ATOM 1087 C CA . HIS A 1 141 ? -15.359 -25.906 -0.707 1 97.94 141 HIS A CA 1
ATOM 1088 C C . HIS A 1 141 ? -15.742 -24.688 -1.547 1 97.94 141 HIS A C 1
ATOM 1090 O O . HIS A 1 141 ? -16.875 -24.594 -2.035 1 97.94 141 HIS A O 1
ATOM 1096 N N . PHE A 1 142 ? -14.844 -23.859 -1.778 1 98.56 142 PHE A N 1
ATOM 1097 C CA . PHE A 1 142 ? -15.141 -22.641 -2.521 1 98.56 142 PHE A CA 1
ATOM 1098 C C . PHE A 1 142 ? -15.211 -22.922 -4.016 1 98.56 142 PHE A C 1
ATOM 1100 O O . PHE A 1 142 ? -15.945 -22.25 -4.746 1 98.56 142 PHE A O 1
ATOM 1107 N N . GLY A 1 143 ? -14.414 -23.922 -4.5 1 98.75 143 GLY A N 1
ATOM 1108 C CA . GLY A 1 143 ? -14.617 -24.391 -5.859 1 98.75 143 GLY A CA 1
ATOM 1109 C C . GLY A 1 143 ? -16.031 -24.875 -6.117 1 98.75 143 GLY A C 1
ATOM 1110 O O . GLY A 1 143 ? -16.625 -24.562 -7.148 1 98.75 143 GLY A O 1
ATOM 1111 N N . ASP A 1 144 ? -16.562 -25.609 -5.137 1 98.62 144 ASP A N 1
ATOM 1112 C CA . ASP A 1 144 ? -17.938 -26.094 -5.238 1 98.62 144 ASP A CA 1
ATOM 1113 C C . ASP A 1 144 ? -18.922 -24.938 -5.277 1 98.62 144 ASP A C 1
ATOM 1115 O O . ASP A 1 144 ? -19.922 -24.984 -6.008 1 98.62 144 ASP A O 1
ATOM 1119 N N . LEU A 1 145 ? -18.672 -23.922 -4.488 1 98.69 145 LEU A N 1
ATOM 1120 C CA . LEU A 1 145 ? -19.531 -22.75 -4.492 1 98.69 145 LEU A CA 1
ATOM 1121 C C . LEU A 1 145 ? -19.469 -22.047 -5.844 1 98.69 145 LEU A C 1
ATOM 1123 O O . LEU A 1 145 ? -20.5 -21.547 -6.336 1 98.69 145 LEU A O 1
ATOM 1127 N N . ALA A 1 146 ? -18.312 -21.953 -6.445 1 98.88 146 ALA A N 1
ATOM 1128 C CA . ALA A 1 146 ? -18.156 -21.359 -7.77 1 98.88 146 ALA A CA 1
ATOM 1129 C C . ALA A 1 146 ? -18.953 -22.125 -8.812 1 98.88 146 ALA A C 1
ATOM 1131 O O . ALA A 1 146 ? -19.609 -21.531 -9.672 1 98.88 146 ALA A O 1
ATOM 1132 N N . ARG A 1 147 ? -18.859 -23.453 -8.688 1 98.62 147 ARG A N 1
ATOM 1133 C CA . ARG A 1 147 ? -19.625 -24.312 -9.586 1 98.62 147 ARG A CA 1
ATOM 1134 C C . ARG A 1 147 ? -21.125 -24.047 -9.469 1 98.62 147 ARG A C 1
ATOM 1136 O O . ARG A 1 147 ? -21.797 -23.828 -10.477 1 98.62 147 ARG A O 1
ATOM 1143 N N . LYS A 1 148 ? -21.562 -24.031 -8.219 1 98.44 148 LYS A N 1
ATOM 1144 C CA . LYS A 1 148 ? -22.969 -23.812 -7.957 1 98.44 148 LYS A CA 1
ATOM 1145 C C . LYS A 1 148 ? -23.422 -22.453 -8.492 1 98.44 148 LYS A C 1
ATOM 1147 O O . LYS A 1 148 ? -24.562 -22.312 -8.945 1 98.44 148 LYS A O 1
ATOM 1152 N N . ALA A 1 149 ? -22.578 -21.516 -8.469 1 98.5 149 ALA A N 1
ATOM 1153 C CA . ALA A 1 149 ? -22.891 -20.156 -8.898 1 98.5 149 ALA A CA 1
ATOM 1154 C C . ALA A 1 149 ? -22.734 -20.016 -10.414 1 98.5 149 ALA A C 1
ATOM 1156 O O . ALA A 1 149 ? -23.016 -18.953 -10.969 1 98.5 149 ALA A O 1
ATOM 1157 N N . ASP A 1 150 ? -22.281 -21.062 -11.117 1 98.31 150 ASP A N 1
ATOM 1158 C CA . ASP A 1 150 ? -21.953 -20.969 -12.531 1 98.31 150 ASP A CA 1
ATOM 1159 C C . ASP A 1 150 ? -21.016 -19.781 -12.805 1 98.31 150 ASP A C 1
ATOM 1161 O O . ASP A 1 150 ? -21.312 -18.953 -13.664 1 98.31 150 ASP A O 1
ATOM 1165 N N . TYR A 1 151 ? -20 -19.703 -12.023 1 98.75 151 TYR A N 1
ATOM 1166 C CA . TYR A 1 151 ? -19.062 -18.594 -12.039 1 98.75 151 TYR A CA 1
ATOM 1167 C C . TYR A 1 151 ? -18.406 -18.453 -13.406 1 98.75 151 TYR A C 1
ATOM 1169 O O . TYR A 1 151 ? -17.906 -19.422 -13.969 1 98.75 151 TYR A O 1
ATOM 1177 N N . LYS A 1 152 ? -18.344 -17.219 -13.953 1 98.69 152 LYS A N 1
ATOM 1178 C CA . LYS A 1 152 ? -17.828 -16.984 -15.297 1 98.69 152 LYS A CA 1
ATOM 1179 C C . LYS A 1 152 ? -16.547 -16.141 -15.258 1 98.69 152 LYS A C 1
ATOM 1181 O O . LYS A 1 152 ? -15.898 -15.953 -16.281 1 98.69 152 LYS A O 1
ATOM 1186 N N . GLY A 1 153 ? -16.203 -15.648 -14.086 1 98.81 153 GLY A N 1
ATOM 1187 C CA . GLY A 1 153 ? -15.086 -14.734 -13.953 1 98.81 153 GLY A CA 1
ATOM 1188 C C . GLY A 1 153 ? -13.758 -15.445 -13.789 1 98.81 153 GLY A C 1
ATOM 1189 O O . GLY A 1 153 ? -13.609 -16.594 -14.195 1 98.81 153 GLY A O 1
ATOM 1190 N N . LEU A 1 154 ? -12.758 -14.711 -13.336 1 98.94 154 LEU A N 1
ATOM 1191 C CA . LEU A 1 154 ? -11.406 -15.195 -13.094 1 98.94 154 LEU A CA 1
ATOM 1192 C C . LEU A 1 154 ? -11.188 -15.516 -11.625 1 98.94 154 LEU A C 1
ATOM 1194 O O . LEU A 1 154 ? -11.477 -14.688 -10.75 1 98.94 154 LEU A O 1
ATOM 1198 N N . ALA A 1 155 ? -10.781 -16.734 -11.344 1 98.94 155 ALA A N 1
ATOM 1199 C CA . ALA A 1 155 ? -10.398 -17.125 -9.992 1 98.94 155 ALA A CA 1
ATOM 1200 C C . ALA A 1 155 ? -8.883 -17.047 -9.797 1 98.94 155 ALA A C 1
ATOM 1202 O O . ALA A 1 155 ? -8.125 -17.703 -10.508 1 98.94 155 ALA A O 1
ATOM 1203 N N . CYS A 1 156 ? -8.477 -16.219 -8.859 1 98.94 156 CYS A N 1
ATOM 1204 C CA . CYS A 1 156 ? -7.07 -16.016 -8.531 1 98.94 156 CYS A CA 1
ATOM 1205 C C . CYS A 1 156 ? -6.715 -16.703 -7.211 1 98.94 156 CYS A C 1
ATOM 1207 O O . CYS A 1 156 ? -7.25 -16.328 -6.16 1 98.94 156 CYS A O 1
ATOM 1209 N N . ILE A 1 157 ? -5.82 -17.641 -7.27 1 98.75 157 ILE A N 1
ATOM 1210 C CA . ILE A 1 157 ? -5.391 -18.344 -6.066 1 98.75 157 ILE A CA 1
ATOM 1211 C C . ILE A 1 157 ? -4.051 -17.797 -5.594 1 98.75 157 ILE A C 1
ATOM 1213 O O . ILE A 1 157 ? -3.053 -17.859 -6.312 1 98.75 157 ILE A O 1
ATOM 1217 N N . VAL A 1 158 ? -4.035 -17.234 -4.367 1 98.06 158 VAL A N 1
ATOM 1218 C CA . VAL A 1 158 ? -2.85 -16.578 -3.83 1 98.06 158 VAL A CA 1
ATOM 1219 C C . VAL A 1 158 ? -2.275 -17.406 -2.678 1 98.06 158 VAL A C 1
ATOM 1221 O O . VAL A 1 158 ? -1.069 -17.375 -2.424 1 98.06 158 VAL A O 1
ATOM 1224 N N . SER A 1 159 ? -3.092 -18.25 -2.035 1 95.88 159 SER A N 1
ATOM 1225 C CA . SER A 1 159 ? -2.705 -19.016 -0.854 1 95.88 159 SER A CA 1
ATOM 1226 C C . SER A 1 159 ? -1.743 -20.141 -1.213 1 95.88 159 SER A C 1
ATOM 1228 O O . SER A 1 159 ? -1.9 -20.797 -2.248 1 95.88 159 SER A O 1
ATOM 1230 N N . ASP A 1 160 ? -0.872 -20.453 -0.305 1 91 160 ASP A N 1
ATOM 1231 C CA . ASP A 1 160 ? 0.102 -21.531 -0.471 1 91 160 ASP A CA 1
ATOM 1232 C C . ASP A 1 160 ? -0.471 -22.859 -0.004 1 91 160 ASP A C 1
ATOM 1234 O O . ASP A 1 160 ? -1.214 -22.922 0.978 1 91 160 ASP A O 1
ATOM 1238 N N . PRO A 1 161 ? -0.029 -23.969 -0.724 1 92.75 161 PRO A N 1
ATOM 1239 C CA . PRO A 1 161 ? 0.766 -24.047 -1.951 1 92.75 161 PRO A CA 1
ATOM 1240 C C . PRO A 1 161 ? -0.038 -23.672 -3.199 1 92.75 161 PRO A C 1
ATOM 1242 O O . PRO A 1 161 ? -0.964 -24.406 -3.572 1 92.75 161 PRO A O 1
ATOM 1245 N N . VAL A 1 162 ? 0.36 -22.672 -3.924 1 95.81 162 VAL A N 1
ATOM 1246 C CA . VAL A 1 162 ? -0.431 -21.953 -4.918 1 95.81 162 VAL A CA 1
ATOM 1247 C C . VAL A 1 162 ? -0.843 -22.906 -6.035 1 95.81 162 VAL A C 1
ATOM 1249 O O . VAL A 1 162 ? -2.033 -23.062 -6.328 1 95.81 162 VAL A O 1
ATOM 1252 N N . ASP A 1 163 ? 0.098 -23.672 -6.547 1 96.12 163 ASP A N 1
ATOM 1253 C CA . ASP A 1 163 ? -0.146 -24.469 -7.742 1 96.12 163 ASP A CA 1
ATOM 1254 C C . ASP A 1 163 ? -1.055 -25.656 -7.434 1 96.12 163 ASP A C 1
ATOM 1256 O O . ASP A 1 163 ? -1.941 -26 -8.227 1 96.12 163 ASP A O 1
ATOM 1260 N N . ASN A 1 164 ? -0.845 -26.266 -6.254 1 95 164 ASN A N 1
ATOM 1261 C CA . ASN A 1 164 ? -1.7 -27.375 -5.832 1 95 164 ASN A CA 1
ATOM 1262 C C . ASN A 1 164 ? -3.127 -26.906 -5.555 1 95 164 ASN A C 1
ATOM 1264 O O . ASN A 1 164 ? -4.086 -27.594 -5.887 1 95 164 ASN A O 1
ATOM 1268 N N . LEU A 1 165 ? -3.229 -25.766 -4.949 1 96.56 165 LEU A N 1
ATOM 1269 C CA . LEU A 1 165 ? -4.555 -25.25 -4.625 1 96.56 165 LEU A CA 1
ATOM 1270 C C . LEU A 1 165 ? -5.293 -24.812 -5.891 1 96.56 165 LEU A C 1
ATOM 1272 O O . LEU A 1 165 ? -6.52 -24.938 -5.969 1 96.56 165 LEU A O 1
ATOM 1276 N N . CYS A 1 166 ? -4.574 -24.328 -6.895 1 97.38 166 CYS A N 1
ATOM 1277 C CA . CYS A 1 166 ? -5.188 -24.047 -8.188 1 97.38 166 CYS A CA 1
ATOM 1278 C C . CYS A 1 166 ? -5.805 -25.312 -8.773 1 97.38 166 CYS A C 1
ATOM 1280 O O . CYS A 1 166 ? -6.934 -25.281 -9.273 1 97.38 166 CYS A O 1
ATOM 1282 N N . ARG A 1 167 ? -5.023 -26.375 -8.727 1 96.44 167 ARG A N 1
ATOM 1283 C CA . ARG A 1 167 ? -5.508 -27.641 -9.266 1 96.44 167 ARG A CA 1
ATOM 1284 C C . ARG A 1 167 ? -6.766 -28.109 -8.539 1 96.44 167 ARG A C 1
ATOM 1286 O O . ARG A 1 167 ? -7.738 -28.531 -9.172 1 96.44 167 ARG A O 1
ATOM 1293 N N . ALA A 1 168 ? -6.723 -28.031 -7.195 1 96.94 168 ALA A N 1
ATOM 1294 C CA . ALA A 1 168 ? -7.875 -28.422 -6.387 1 96.94 168 ALA A CA 1
ATOM 1295 C C . ALA A 1 168 ? -9.094 -27.562 -6.723 1 96.94 168 ALA A C 1
ATOM 1297 O O . ALA A 1 168 ? -10.211 -28.078 -6.824 1 96.94 168 ALA A O 1
ATOM 1298 N N . PHE A 1 169 ? -8.898 -26.25 -6.875 1 98.44 169 PHE A N 1
ATOM 1299 C CA . PHE A 1 169 ? -9.992 -25.359 -7.223 1 98.44 169 PHE A CA 1
ATOM 1300 C C . PHE A 1 169 ? -10.547 -25.688 -8.602 1 98.44 169 PHE A C 1
ATOM 1302 O O . PHE A 1 169 ? -11.766 -25.734 -8.789 1 98.44 169 PHE A O 1
ATOM 1309 N N . LEU A 1 170 ? -9.641 -25.875 -9.586 1 98.06 170 LEU A N 1
ATOM 1310 C CA . LEU A 1 170 ? -10.055 -26.219 -10.945 1 98.06 170 LEU A CA 1
ATOM 1311 C C . LEU A 1 170 ? -10.914 -27.469 -10.945 1 98.06 170 LEU A C 1
ATOM 1313 O O . LEU A 1 170 ? -11.984 -27.5 -11.562 1 98.06 170 LEU A O 1
ATOM 1317 N N . GLU A 1 171 ? -10.508 -28.453 -10.234 1 96.75 171 GLU A N 1
ATOM 1318 C CA . GLU A 1 171 ? -11.195 -29.734 -10.203 1 96.75 171 GLU A CA 1
ATOM 1319 C C . GLU A 1 171 ? -12.57 -29.609 -9.555 1 96.75 171 GLU A C 1
ATOM 1321 O O . GLU A 1 171 ? -13.555 -30.141 -10.07 1 96.75 171 GLU A O 1
ATOM 1326 N N . S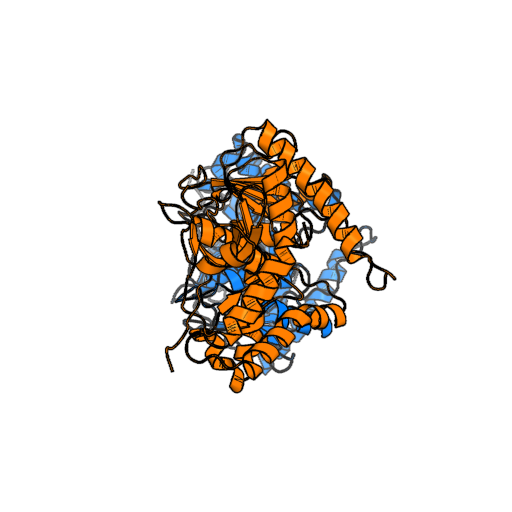ER A 1 172 ? -12.617 -28.938 -8.438 1 97.75 172 SER A N 1
ATOM 1327 C CA . SER A 1 172 ? -13.852 -28.875 -7.668 1 97.75 172 SER A CA 1
ATOM 1328 C C . SER A 1 172 ? -14.852 -27.906 -8.312 1 97.75 172 SER A C 1
ATOM 1330 O O . SER A 1 172 ? -16.062 -28.094 -8.195 1 97.75 172 SER A O 1
ATOM 1332 N N . SER A 1 173 ? -14.383 -26.891 -8.953 1 98.31 173 SER A N 1
ATOM 1333 C CA . SER A 1 173 ? -15.25 -25.859 -9.523 1 98.31 173 SER A CA 1
ATOM 1334 C C . SER A 1 173 ? -15.805 -26.297 -10.875 1 98.31 173 SER A C 1
ATOM 1336 O O . SER A 1 173 ? -16.875 -25.844 -11.281 1 98.31 173 SER A O 1
ATOM 1338 N N . GLY A 1 174 ? -15.031 -27.094 -11.633 1 97.19 174 GLY A N 1
ATOM 1339 C CA . GLY A 1 174 ? -15.406 -27.453 -12.992 1 97.19 174 GLY A CA 1
ATOM 1340 C C . GLY A 1 174 ? -15.242 -26.312 -13.977 1 97.19 174 GLY A C 1
ATOM 1341 O O . GLY A 1 174 ? -15.773 -26.359 -15.086 1 97.19 174 GLY A O 1
ATOM 1342 N N . LEU A 1 175 ? -14.602 -25.297 -13.586 1 98.06 175 LEU A N 1
ATOM 1343 C CA . LEU A 1 175 ? -14.305 -24.172 -14.469 1 98.06 175 LEU A CA 1
ATOM 1344 C C . LEU A 1 175 ? -13.328 -24.578 -15.562 1 98.06 175 LEU A C 1
ATOM 1346 O O . LEU A 1 175 ? -12.703 -25.641 -15.484 1 98.06 175 LEU A O 1
ATOM 1350 N N . ALA A 1 176 ? -13.258 -23.734 -16.578 1 97.94 176 ALA A N 1
ATOM 1351 C CA . ALA A 1 176 ? -12.227 -23.922 -17.594 1 97.94 176 ALA A CA 1
ATOM 1352 C C . ALA A 1 176 ? -10.852 -23.562 -17.047 1 97.94 176 ALA A C 1
ATOM 1354 O O . ALA A 1 176 ? -10.734 -22.719 -16.141 1 97.94 176 ALA A O 1
ATOM 1355 N N . PRO A 1 177 ? -9.797 -24.172 -17.594 1 97.56 177 PRO A N 1
ATOM 1356 C CA . PRO A 1 177 ? -8.445 -23.891 -17.109 1 97.56 177 PRO A CA 1
ATOM 1357 C C . PRO A 1 177 ? -8.086 -22.406 -17.203 1 97.56 177 PRO A C 1
ATOM 1359 O O . PRO A 1 177 ? -7.344 -21.891 -16.359 1 97.56 177 PRO A O 1
ATOM 1362 N N . TRP A 1 178 ? -8.633 -21.703 -18.219 1 97.62 178 TRP A N 1
ATOM 1363 C CA . TRP A 1 178 ? -8.297 -20.297 -18.422 1 97.62 178 TRP A CA 1
ATOM 1364 C C . TRP A 1 178 ? -9.055 -19.406 -17.438 1 97.62 178 TRP A C 1
ATOM 1366 O O . TRP A 1 178 ? -8.852 -18.188 -17.422 1 97.62 178 TRP A O 1
ATOM 1376 N N . GLN A 1 179 ? -9.898 -19.953 -16.578 1 98.62 179 GLN A N 1
ATOM 1377 C CA . GLN A 1 179 ? -10.617 -19.188 -15.57 1 98.62 179 GLN A CA 1
ATOM 1378 C C . GLN A 1 179 ? -9.883 -19.219 -14.234 1 98.62 17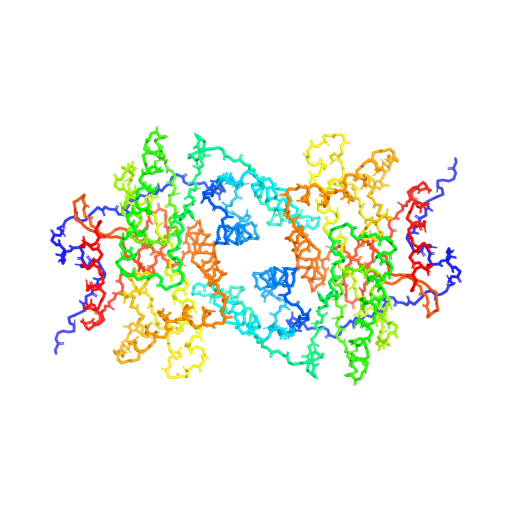9 GLN A C 1
ATOM 1380 O O . GLN A 1 179 ? -10.266 -18.531 -13.289 1 98.62 179 GLN A O 1
ATOM 1385 N N . VAL A 1 180 ? -8.836 -20.047 -14.102 1 98.75 180 VAL A N 1
ATOM 1386 C CA . VAL A 1 180 ? -8.117 -20.203 -12.844 1 98.75 180 VAL A CA 1
ATOM 1387 C C . VAL A 1 180 ? -6.641 -19.891 -13.039 1 98.75 180 VAL A C 1
ATOM 1389 O O . VAL A 1 180 ? -6.004 -20.422 -13.953 1 98.75 180 VAL A O 1
ATOM 1392 N N . GLN A 1 181 ? -6.098 -19.047 -12.211 1 98.75 181 GLN A N 1
ATOM 1393 C CA . GLN A 1 181 ? -4.668 -18.766 -12.258 1 98.75 181 GLN A CA 1
ATOM 1394 C C . GLN A 1 181 ? -4.09 -18.641 -10.844 1 98.75 181 GLN A C 1
ATOM 1396 O O . GLN A 1 181 ? -4.742 -18.109 -9.945 1 98.75 181 GLN A O 1
ATOM 1401 N N . GLY A 1 182 ? -2.889 -19.156 -10.672 1 98.56 182 GLY A N 1
ATOM 1402 C CA . GLY A 1 182 ? -2.164 -19.031 -9.422 1 98.56 182 GLY A CA 1
ATOM 1403 C C . GLY A 1 182 ? -1.197 -17.859 -9.398 1 98.56 182 GLY A C 1
ATOM 1404 O O . GLY A 1 182 ? -0.555 -17.562 -10.406 1 98.56 182 GLY A O 1
ATOM 1405 N N . TYR A 1 183 ? -1.036 -17.266 -8.227 1 98.5 183 TYR A N 1
ATOM 1406 C CA . TYR A 1 183 ? -0.186 -16.094 -8.078 1 98.5 183 TYR A CA 1
ATOM 1407 C C . TYR A 1 183 ? 0.802 -16.266 -6.934 1 98.5 183 TYR A C 1
ATOM 1409 O O . TYR A 1 183 ? 0.534 -15.852 -5.805 1 98.5 183 TYR A O 1
ATOM 1417 N N . GLY A 1 184 ? 1.897 -16.844 -7.223 1 96.88 184 GLY A N 1
ATOM 1418 C CA . GLY A 1 184 ? 2.967 -17.047 -6.262 1 96.88 184 GLY A CA 1
ATOM 1419 C C . GLY A 1 184 ? 4.34 -16.703 -6.809 1 96.88 184 GLY A C 1
ATOM 1420 O O . GLY A 1 184 ? 5.223 -16.281 -6.066 1 96.88 184 GLY A O 1
ATOM 1421 N N . LEU A 1 185 ? 4.484 -16.766 -8.078 1 98.19 185 LEU A N 1
ATOM 1422 C CA . LEU A 1 185 ? 5.797 -16.734 -8.719 1 98.19 185 LEU A CA 1
ATOM 1423 C C . LEU A 1 185 ? 6.324 -15.305 -8.781 1 98.19 185 LEU A C 1
ATOM 1425 O O . LEU A 1 185 ? 7.535 -15.086 -8.898 1 98.19 185 LEU A O 1
ATOM 1429 N N . GLY A 1 186 ? 5.414 -14.305 -8.664 1 98.19 186 GLY A N 1
ATOM 1430 C CA . GLY A 1 186 ? 5.844 -12.914 -8.703 1 98.19 186 GLY A CA 1
ATOM 1431 C C . GLY A 1 186 ? 6.871 -12.57 -7.645 1 98.19 186 GLY A C 1
ATOM 1432 O O . GLY A 1 186 ? 7.867 -11.906 -7.93 1 98.19 186 GLY A O 1
ATOM 1433 N N . VAL A 1 187 ? 6.629 -13.062 -6.445 1 98 187 VAL A N 1
ATOM 1434 C CA . VAL A 1 187 ? 7.547 -12.734 -5.359 1 98 187 VAL A CA 1
ATOM 1435 C C . VAL A 1 187 ? 8.859 -13.492 -5.547 1 98 187 VAL A C 1
ATOM 1437 O O . VAL A 1 187 ? 9.93 -12.992 -5.188 1 98 187 VAL A O 1
ATOM 1440 N N . MET A 1 188 ? 8.859 -14.664 -6.184 1 98.12 188 MET A N 1
ATOM 1441 C CA . MET A 1 188 ? 10.094 -15.406 -6.441 1 98.12 188 MET A CA 1
ATOM 1442 C C . MET A 1 188 ? 10.992 -14.641 -7.41 1 98.12 188 MET A C 1
ATOM 1444 O O . MET A 1 188 ? 12.195 -14.539 -7.191 1 98.12 188 MET A O 1
ATOM 1448 N N . ASN A 1 189 ? 10.328 -14.164 -8.453 1 98.62 189 ASN A N 1
ATOM 1449 C CA . ASN A 1 189 ? 11.07 -13.297 -9.359 1 98.62 189 ASN A CA 1
ATOM 1450 C C . ASN A 1 189 ? 11.641 -12.086 -8.625 1 98.62 189 ASN A C 1
ATOM 1452 O O . ASN A 1 189 ? 12.789 -11.703 -8.844 1 98.62 189 ASN A O 1
ATOM 1456 N N . ALA A 1 190 ? 10.828 -11.469 -7.781 1 98.56 190 ALA A N 1
ATOM 1457 C CA . ALA A 1 190 ? 11.258 -10.281 -7.055 1 98.56 190 ALA A CA 1
ATOM 1458 C C . ALA A 1 190 ? 12.453 -10.594 -6.152 1 98.56 190 ALA A C 1
ATOM 1460 O O . ALA A 1 190 ? 13.398 -9.805 -6.07 1 98.56 190 ALA A O 1
ATOM 1461 N N . ARG A 1 191 ? 12.391 -11.703 -5.496 1 98.31 191 ARG A N 1
ATOM 1462 C CA . ARG A 1 191 ? 13.492 -12.133 -4.641 1 98.31 191 ARG A CA 1
ATOM 1463 C C . ARG A 1 191 ? 14.75 -12.391 -5.457 1 98.31 191 ARG A C 1
ATOM 1465 O O . ARG A 1 191 ? 15.852 -12.031 -5.043 1 98.31 191 ARG A O 1
ATOM 1472 N N . ALA A 1 192 ? 14.594 -13.055 -6.582 1 98.69 192 ALA A N 1
ATOM 1473 C CA . ALA A 1 192 ? 15.742 -13.281 -7.461 1 98.69 192 ALA A CA 1
ATOM 1474 C C . ALA A 1 192 ? 16.375 -11.953 -7.883 1 98.69 192 ALA A C 1
ATOM 1476 O O . ALA A 1 192 ? 17.594 -11.812 -7.867 1 98.69 192 ALA A O 1
ATOM 1477 N N . CYS A 1 193 ? 15.539 -11 -8.219 1 98.75 193 CYS A N 1
ATOM 1478 C CA . CYS A 1 193 ? 16.031 -9.68 -8.602 1 98.75 193 CYS A CA 1
ATOM 1479 C C . CYS A 1 193 ? 16.766 -9.016 -7.449 1 98.75 193 CYS A C 1
ATOM 1481 O O . CYS A 1 193 ? 17.828 -8.406 -7.652 1 98.75 193 CYS A O 1
ATOM 1483 N N . TYR A 1 194 ? 16.203 -9.148 -6.258 1 98.56 194 TYR A N 1
ATOM 1484 C CA . TYR A 1 194 ? 16.828 -8.594 -5.059 1 98.56 194 TYR A CA 1
ATOM 1485 C C . TYR A 1 194 ? 18.266 -9.086 -4.902 1 98.56 194 TYR A C 1
ATOM 1487 O O . TYR A 1 194 ? 19.172 -8.281 -4.676 1 98.56 194 TYR A O 1
ATOM 1495 N N . TYR A 1 195 ? 18.484 -10.352 -5.031 1 98.44 195 TYR A N 1
ATOM 1496 C CA . TYR A 1 195 ? 19.812 -10.93 -4.883 1 98.44 195 TYR A CA 1
ATOM 1497 C C . TYR A 1 195 ? 20.688 -10.594 -6.09 1 98.44 195 TYR A C 1
ATOM 1499 O O . TYR A 1 195 ? 21.891 -10.383 -5.953 1 98.44 195 TYR A O 1
ATOM 1507 N N . ALA A 1 196 ? 20.094 -10.617 -7.277 1 98.69 196 ALA A N 1
ATOM 1508 C CA . ALA A 1 196 ? 20.844 -10.289 -8.492 1 98.69 196 ALA A CA 1
ATOM 1509 C C . ALA A 1 196 ? 21.391 -8.867 -8.438 1 98.69 196 ALA A C 1
ATOM 1511 O O . ALA A 1 196 ? 22.469 -8.586 -8.953 1 98.69 196 ALA A O 1
ATOM 1512 N N . GLU A 1 197 ? 20.641 -7.969 -7.844 1 97.94 197 GLU A N 1
ATOM 1513 C CA . GLU A 1 197 ? 21.047 -6.574 -7.73 1 97.94 197 GLU A CA 1
ATOM 1514 C C . GLU A 1 197 ? 22.219 -6.426 -6.773 1 97.94 197 GLU A C 1
ATOM 1516 O O . GLU A 1 197 ? 22.984 -5.453 -6.855 1 97.94 197 GLU A O 1
ATOM 1521 N N . LYS A 1 198 ? 22.453 -7.371 -5.902 1 97 198 LYS A N 1
ATOM 1522 C CA . LYS A 1 198 ? 23.469 -7.266 -4.863 1 97 198 LYS A CA 1
ATOM 1523 C C . LYS A 1 198 ? 24.719 -8.039 -5.25 1 97 198 LYS A C 1
ATOM 1525 O O . LYS A 1 198 ? 25.766 -7.891 -4.609 1 97 198 LYS A O 1
ATOM 1530 N N . ASP A 1 199 ? 24.656 -8.898 -6.266 1 97.81 199 ASP A N 1
ATOM 1531 C CA . ASP A 1 199 ? 25.766 -9.75 -6.711 1 97.81 199 ASP A CA 1
ATOM 1532 C C . ASP A 1 199 ? 26.016 -9.578 -8.211 1 97.81 199 ASP A C 1
ATOM 1534 O O . ASP A 1 199 ? 25.297 -10.141 -9.031 1 97.81 199 ASP A O 1
ATOM 1538 N N . PRO A 1 200 ? 27.141 -8.914 -8.586 1 97.94 200 PRO A N 1
ATOM 1539 C CA . PRO A 1 200 ? 27.422 -8.656 -10 1 97.94 200 PRO A CA 1
ATOM 1540 C C . PRO A 1 200 ? 27.453 -9.938 -10.836 1 97.94 200 PRO A C 1
ATOM 1542 O O . PRO A 1 200 ? 27.125 -9.914 -12.031 1 97.94 200 PRO A O 1
ATOM 1545 N N . ARG A 1 201 ? 27.812 -11.094 -10.266 1 97.56 201 ARG A N 1
ATOM 1546 C CA . ARG A 1 201 ? 27.875 -12.367 -10.984 1 97.56 201 ARG A CA 1
ATOM 1547 C C . ARG A 1 201 ? 26.484 -12.789 -11.461 1 97.56 201 ARG A C 1
ATOM 1549 O O . ARG A 1 201 ? 26.359 -13.539 -12.43 1 97.56 201 ARG A O 1
ATOM 1556 N N . LEU A 1 202 ? 25.406 -12.25 -10.781 1 98.56 202 LEU A N 1
ATOM 1557 C CA . LEU A 1 202 ? 24.047 -12.688 -11.023 1 98.56 202 LEU A CA 1
ATOM 1558 C C . LEU A 1 202 ? 23.234 -11.594 -11.719 1 98.56 202 LEU A C 1
ATOM 1560 O O . LEU A 1 202 ? 22.062 -11.789 -12.039 1 98.56 202 LEU A O 1
ATOM 1564 N N . ALA A 1 203 ? 23.859 -10.477 -12.078 1 98.12 203 ALA A N 1
ATOM 1565 C CA . ALA A 1 203 ? 23.188 -9.258 -12.523 1 98.12 203 ALA A CA 1
ATOM 1566 C C . ALA A 1 203 ? 22.469 -9.477 -13.852 1 98.12 203 ALA A C 1
ATOM 1568 O O . ALA A 1 203 ? 21.453 -8.836 -14.125 1 98.12 203 ALA A O 1
ATOM 1569 N N . HIS A 1 204 ? 22.969 -10.375 -14.625 1 98.19 204 HIS A N 1
ATOM 1570 C CA . HIS A 1 204 ? 22.375 -10.602 -15.945 1 98.19 204 HIS A CA 1
ATOM 1571 C C . HIS A 1 204 ? 20.969 -11.172 -15.828 1 98.19 204 HIS A C 1
ATOM 1573 O O . HIS A 1 204 ? 20.203 -11.141 -16.797 1 98.19 204 HIS A O 1
ATOM 1579 N N . TYR A 1 205 ? 20.562 -11.727 -14.641 1 98.69 205 TYR A N 1
ATOM 1580 C CA . TYR A 1 205 ? 19.203 -12.195 -14.422 1 98.69 205 TYR A CA 1
ATOM 1581 C C . TYR A 1 205 ? 18.188 -11.086 -14.688 1 98.69 205 TYR A C 1
ATOM 1583 O O . TYR A 1 205 ? 17.094 -11.328 -15.203 1 98.69 205 TYR A O 1
ATOM 1591 N N . LEU A 1 206 ? 18.531 -9.875 -14.328 1 98.06 206 LEU A N 1
ATOM 1592 C CA . LEU A 1 206 ? 17.625 -8.727 -14.375 1 98.06 206 LEU A CA 1
ATOM 1593 C C . LEU A 1 206 ? 17.125 -8.492 -15.797 1 98.06 206 LEU A C 1
ATOM 1595 O O . LEU A 1 206 ? 16.016 -7.98 -15.984 1 98.06 206 LEU A O 1
ATOM 1599 N N . THR A 1 207 ? 17.875 -8.93 -16.781 1 97.38 207 THR A N 1
ATOM 1600 C CA . THR A 1 207 ? 17.484 -8.656 -18.156 1 97.38 207 THR A CA 1
ATOM 1601 C C . THR A 1 207 ? 17.266 -9.953 -18.938 1 97.38 207 THR A C 1
ATOM 1603 O O . THR A 1 207 ? 16.484 -9.984 -19.891 1 97.38 207 THR A O 1
ATOM 1606 N N . GLU A 1 208 ? 17.922 -11.031 -18.469 1 98 208 GLU A N 1
ATOM 1607 C CA . GLU A 1 208 ? 17.922 -12.242 -19.281 1 98 208 GLU A CA 1
ATOM 1608 C C . GLU A 1 208 ? 17.203 -13.391 -18.578 1 98 208 GLU A C 1
ATOM 1610 O O . GLU A 1 208 ? 16.875 -14.398 -19.203 1 98 208 GLU A O 1
ATOM 1615 N N . GLY A 1 209 ? 16.922 -13.227 -17.344 1 98.56 209 GLY A N 1
ATOM 1616 C CA . GLY A 1 209 ? 16.484 -14.344 -16.531 1 98.56 209 GLY A CA 1
ATOM 1617 C C . GLY A 1 209 ? 14.984 -14.578 -16.609 1 98.56 209 GLY A C 1
ATOM 1618 O O . GLY A 1 209 ? 14.25 -13.766 -17.188 1 98.56 209 GLY A O 1
ATOM 1619 N N . ARG A 1 210 ? 14.578 -15.727 -16.078 1 98.75 210 ARG A N 1
ATOM 1620 C CA . ARG A 1 210 ? 13.172 -16.094 -15.945 1 98.75 210 ARG A CA 1
ATOM 1621 C C . ARG A 1 210 ? 12.961 -16.984 -14.719 1 98.75 210 ARG A C 1
ATOM 1623 O O . ARG A 1 210 ? 13.859 -17.719 -14.312 1 98.75 210 ARG A O 1
ATOM 1630 N N . ALA A 1 211 ? 11.805 -16.828 -14.188 1 98.69 211 ALA A N 1
ATOM 1631 C CA . ALA A 1 211 ? 11.375 -17.703 -13.102 1 98.69 211 ALA A CA 1
ATOM 1632 C C . ALA A 1 211 ? 10.359 -18.734 -13.594 1 98.69 211 ALA A C 1
ATOM 1634 O O . ALA A 1 211 ? 9.477 -18.406 -14.391 1 98.69 211 ALA A O 1
ATOM 1635 N N . PHE A 1 212 ? 10.531 -20.031 -13.164 1 98.62 212 PHE A N 1
ATOM 1636 C CA . PHE A 1 212 ? 9.617 -21.109 -13.523 1 98.62 212 PHE A CA 1
ATOM 1637 C C . PHE A 1 212 ? 9.273 -21.953 -12.297 1 98.62 212 PHE A C 1
ATOM 1639 O O . PHE A 1 212 ? 10.07 -22.047 -11.367 1 98.62 212 PHE A O 1
ATOM 1646 N N . GLY A 1 213 ? 8.109 -22.625 -12.398 1 95.75 213 GLY A N 1
ATOM 1647 C CA . GLY A 1 213 ? 7.82 -23.688 -11.453 1 95.75 213 GLY A CA 1
ATOM 1648 C C . GLY A 1 213 ? 7 -23.219 -10.266 1 95.75 213 GLY A C 1
ATOM 1649 O O . GLY A 1 213 ? 6.328 -22.188 -10.336 1 95.75 213 GLY A O 1
ATOM 1650 N N . PRO A 1 214 ? 6.926 -24.125 -9.273 1 89.88 214 PRO A N 1
ATOM 1651 C CA . PRO A 1 214 ? 6.176 -23.766 -8.062 1 89.88 214 PRO A CA 1
ATOM 1652 C C . PRO A 1 214 ? 6.891 -22.703 -7.219 1 89.88 214 PRO A C 1
ATOM 1654 O O . PRO A 1 214 ? 8.07 -22.438 -7.43 1 89.88 214 PRO A O 1
ATOM 1657 N N . HIS A 1 215 ? 6.02 -21.984 -6.371 1 79.62 215 HIS A N 1
ATOM 1658 C CA . HIS A 1 215 ? 6.547 -21.125 -5.328 1 79.62 215 HIS A CA 1
ATOM 1659 C C . HIS A 1 215 ? 7.09 -21.922 -4.152 1 79.62 215 HIS A C 1
ATOM 1661 O O . HIS A 1 215 ? 6.332 -22.297 -3.254 1 79.62 215 HIS A O 1
ATOM 1667 N N . GLY A 1 216 ? 8.297 -22.609 -4.285 1 79.88 216 GLY A N 1
ATOM 1668 C CA . GLY A 1 216 ? 8.867 -23.422 -3.219 1 79.88 216 GLY A CA 1
ATOM 1669 C C . GLY A 1 216 ? 10.062 -24.234 -3.666 1 79.88 216 GLY A C 1
ATOM 1670 O O . GLY A 1 216 ? 10.961 -23.719 -4.336 1 79.88 216 GLY A O 1
ATOM 1671 N N . GLN A 1 217 ? 10.102 -25.562 -3.234 1 81.56 217 GLN A N 1
ATOM 1672 C CA . GLN A 1 217 ? 11.281 -26.422 -3.334 1 81.56 217 GLN A CA 1
ATOM 1673 C C . GLN A 1 217 ? 11.672 -26.641 -4.793 1 81.56 217 GLN A C 1
ATOM 1675 O O . GLN A 1 217 ? 12.859 -26.703 -5.121 1 81.56 217 GLN A O 1
ATOM 1680 N N . ASP A 1 218 ? 10.789 -26.75 -5.723 1 93.94 218 ASP A N 1
ATOM 1681 C CA . ASP A 1 218 ? 11.117 -27.078 -7.105 1 93.94 218 ASP A CA 1
ATOM 1682 C C . ASP A 1 218 ? 11.148 -25.828 -7.98 1 93.94 218 ASP A C 1
ATOM 1684 O O . ASP A 1 218 ? 11.078 -25.922 -9.203 1 93.94 218 ASP A O 1
ATOM 1688 N N . LEU A 1 219 ? 11.297 -24.656 -7.332 1 97.5 219 LEU A N 1
ATOM 1689 C CA . LEU A 1 219 ? 11.453 -23.406 -8.055 1 97.5 219 LEU A CA 1
ATOM 1690 C C . LEU A 1 219 ? 12.664 -23.453 -8.984 1 97.5 219 LEU A C 1
ATOM 1692 O O . LEU A 1 219 ? 13.703 -24.016 -8.617 1 97.5 219 LEU A O 1
ATOM 1696 N N . VAL A 1 220 ? 12.531 -22.891 -10.133 1 98.75 220 VAL A N 1
ATOM 1697 C CA . VAL A 1 220 ? 13.648 -22.781 -11.07 1 98.75 220 VAL A CA 1
ATOM 1698 C C . VAL A 1 220 ? 13.859 -21.312 -11.445 1 98.75 220 VAL A C 1
ATOM 1700 O O . VAL A 1 220 ? 13.039 -20.719 -12.148 1 98.75 220 VAL A O 1
ATOM 1703 N N . ILE A 1 221 ? 14.93 -20.75 -10.984 1 98.81 221 ILE A N 1
ATOM 1704 C CA . ILE A 1 221 ? 15.383 -19.453 -11.453 1 98.81 221 ILE A CA 1
ATOM 1705 C C . ILE A 1 221 ? 16.438 -19.625 -12.531 1 98.81 221 ILE A C 1
ATOM 1707 O O . ILE A 1 221 ? 17.531 -20.141 -12.258 1 98.81 221 ILE A O 1
ATOM 1711 N N . ALA A 1 222 ? 16.109 -19.297 -13.734 1 98.81 222 ALA A N 1
ATOM 1712 C CA . ALA A 1 222 ? 17.094 -19.297 -14.82 1 98.81 222 ALA A CA 1
ATOM 1713 C C . ALA A 1 222 ? 17.859 -17.984 -14.852 1 98.81 222 ALA A C 1
ATOM 1715 O O . ALA A 1 222 ? 17.281 -16.922 -15.016 1 98.81 222 ALA A O 1
ATOM 1716 N N . ASP A 1 223 ? 19.188 -18.094 -14.727 1 98.62 223 ASP A N 1
ATOM 1717 C CA . ASP A 1 223 ? 19.984 -16.875 -14.742 1 98.62 223 ASP A CA 1
ATOM 1718 C C . ASP A 1 223 ? 19.922 -16.188 -16.094 1 98.62 223 ASP A C 1
ATOM 1720 O O . ASP A 1 223 ? 20.031 -14.961 -16.188 1 98.62 223 ASP A O 1
ATOM 1724 N N . SER A 1 224 ? 19.734 -17 -17.094 1 98.25 224 SER A N 1
ATOM 1725 C CA . SER A 1 224 ? 19.609 -16.531 -18.484 1 98.25 224 SER A CA 1
ATOM 1726 C C . SER A 1 224 ? 18.922 -17.578 -19.359 1 98.25 224 SER A C 1
ATOM 1728 O O . SER A 1 224 ? 19.172 -18.781 -19.203 1 98.25 224 SER A O 1
ATOM 1730 N N . LEU A 1 225 ? 18.078 -17.109 -20.234 1 97.12 225 LEU A N 1
ATOM 1731 C CA . LEU A 1 225 ? 17.484 -18.031 -21.203 1 97.12 225 LEU A CA 1
ATOM 1732 C C . LEU A 1 225 ? 18.438 -18.297 -22.344 1 97.12 225 LEU A C 1
ATOM 1734 O O . LEU A 1 225 ? 18.484 -19.422 -22.891 1 97.12 225 LEU A O 1
ATOM 1738 N N . GLU A 1 226 ? 19.234 -17.344 -22.703 1 94.81 226 GLU A N 1
ATOM 1739 C CA . GLU A 1 226 ? 20.109 -17.422 -23.875 1 94.81 226 GLU A CA 1
ATOM 1740 C C . GLU A 1 226 ? 21.469 -18 -23.5 1 94.81 226 GLU A C 1
ATOM 1742 O O . GLU A 1 226 ? 22.047 -18.766 -24.281 1 94.81 226 GLU A O 1
ATOM 1747 N N . HIS A 1 227 ? 21.969 -17.609 -22.375 1 96.38 227 HIS A N 1
ATOM 1748 C CA . HIS A 1 227 ? 23.266 -18.047 -21.891 1 96.38 227 HIS A CA 1
ATOM 1749 C C . HIS A 1 227 ? 23.141 -18.719 -20.516 1 96.38 227 HIS A C 1
ATOM 1751 O O . HIS A 1 227 ? 23.812 -18.312 -19.562 1 96.38 227 HIS A O 1
ATOM 1757 N N . TYR A 1 228 ? 22.422 -19.766 -20.562 1 97.88 228 TYR A N 1
ATOM 1758 C CA . TYR A 1 228 ? 22.094 -20.469 -19.328 1 97.88 228 TYR A CA 1
ATOM 1759 C C . TYR A 1 228 ? 23.359 -21.016 -18.656 1 97.88 228 TYR A C 1
ATOM 1761 O O . TYR A 1 228 ? 24.172 -21.672 -19.297 1 97.88 228 TYR A O 1
ATOM 1769 N N . ASN A 1 229 ? 23.594 -20.641 -17.453 1 98.38 229 ASN A N 1
ATOM 1770 C CA . ASN A 1 229 ? 24.641 -21.172 -16.578 1 98.38 229 ASN A CA 1
ATOM 1771 C C . ASN A 1 229 ? 24.031 -21.922 -15.391 1 98.38 229 ASN A C 1
ATOM 1773 O O . ASN A 1 229 ? 23.531 -21.312 -14.445 1 98.38 229 ASN A O 1
ATOM 1777 N N . ASP A 1 230 ? 24.125 -23.266 -15.398 1 98.25 230 ASP A N 1
ATOM 1778 C CA . ASP A 1 230 ? 23.438 -24.109 -14.422 1 98.25 230 ASP A CA 1
ATOM 1779 C C . ASP A 1 230 ? 23.906 -23.781 -13.008 1 98.25 230 ASP A C 1
ATOM 1781 O O . ASP A 1 230 ? 23.094 -23.812 -12.07 1 98.25 230 ASP A O 1
ATOM 1785 N N . GLU A 1 231 ? 25.141 -23.578 -12.836 1 98.44 231 GLU A N 1
ATOM 1786 C CA . GLU A 1 231 ? 25.688 -23.297 -11.516 1 98.44 231 GLU A CA 1
ATOM 1787 C C . GLU A 1 231 ? 25.125 -22 -10.953 1 98.44 231 GLU A C 1
ATOM 1789 O O . GLU A 1 231 ? 24.672 -21.953 -9.805 1 98.44 231 GLU A O 1
ATOM 1794 N N . LEU A 1 232 ? 25.141 -20.891 -11.734 1 98.69 232 LEU A N 1
ATOM 1795 C CA . LEU A 1 232 ? 24.609 -19.609 -11.305 1 98.69 232 LEU A CA 1
ATOM 1796 C C . LEU A 1 232 ? 23.094 -19.672 -11.102 1 98.69 232 LEU A C 1
ATOM 1798 O O . LEU A 1 232 ? 22.562 -19.078 -10.164 1 98.69 232 LEU A O 1
ATOM 1802 N N . SER A 1 233 ? 22.453 -20.406 -11.992 1 98.69 233 SER A N 1
ATOM 1803 C CA . SER A 1 233 ? 21.016 -20.609 -11.891 1 98.69 233 SER A CA 1
ATOM 1804 C C . SER A 1 233 ? 20.641 -21.297 -10.578 1 98.69 233 SER A C 1
ATOM 1806 O O . SER A 1 233 ? 19.75 -20.828 -9.875 1 98.69 233 SER A O 1
ATOM 1808 N N . ARG A 1 234 ? 21.328 -22.359 -10.258 1 98.25 234 ARG A N 1
ATOM 1809 C CA . ARG A 1 234 ? 21.047 -23.109 -9.031 1 98.25 234 ARG A CA 1
ATOM 1810 C C . ARG A 1 234 ? 21.359 -22.266 -7.797 1 98.25 234 ARG A C 1
ATOM 1812 O O . ARG A 1 234 ? 20.656 -22.344 -6.793 1 98.25 234 ARG A O 1
ATOM 1819 N N . GLU A 1 235 ? 22.438 -21.547 -7.883 1 98.5 235 GLU A N 1
ATOM 1820 C CA . GLU A 1 235 ? 22.797 -20.672 -6.766 1 98.5 235 GLU A CA 1
ATOM 1821 C C . GLU A 1 235 ? 21.719 -19.625 -6.52 1 98.5 235 GLU A C 1
ATOM 1823 O O . GLU A 1 235 ? 21.281 -19.438 -5.387 1 98.5 235 GLU A O 1
ATOM 1828 N N . LEU A 1 236 ? 21.297 -18.922 -7.59 1 98.56 236 LEU A N 1
ATOM 1829 C CA . LEU A 1 236 ? 20.266 -17.891 -7.461 1 98.56 236 LEU A CA 1
ATOM 1830 C C . LEU A 1 236 ? 18.938 -18.516 -7.016 1 98.56 236 LEU A C 1
ATOM 1832 O O . LEU A 1 236 ? 18.188 -17.891 -6.25 1 98.56 236 LEU A O 1
ATOM 1836 N N . THR A 1 237 ? 18.641 -19.734 -7.445 1 98.56 237 THR A N 1
ATOM 1837 C CA . THR A 1 237 ? 17.453 -20.438 -7.008 1 98.56 237 THR A CA 1
ATOM 1838 C C . THR A 1 237 ? 17.484 -20.688 -5.5 1 98.56 237 THR A C 1
ATOM 1840 O O . THR A 1 237 ? 16.5 -20.438 -4.805 1 98.56 237 THR A O 1
ATOM 1843 N N . ARG A 1 238 ? 18.594 -21.156 -5.043 1 97.25 238 ARG A N 1
ATOM 1844 C CA . ARG A 1 238 ? 18.75 -21.438 -3.619 1 97.25 238 ARG A CA 1
ATOM 1845 C C . ARG A 1 238 ? 18.562 -20.156 -2.793 1 97.25 238 ARG A C 1
ATOM 1847 O O . ARG A 1 238 ? 17.859 -20.172 -1.777 1 97.25 238 ARG A O 1
ATOM 1854 N N . LYS A 1 239 ? 19.172 -19.078 -3.229 1 97.12 239 LYS A N 1
ATOM 1855 C CA . LYS A 1 239 ? 19.016 -17.797 -2.537 1 97.12 239 LYS A CA 1
ATOM 1856 C C . LYS A 1 239 ? 17.562 -17.359 -2.516 1 97.12 239 LYS A C 1
ATOM 1858 O O . LYS A 1 239 ? 17.078 -16.875 -1.496 1 97.12 239 LYS A O 1
ATOM 1863 N N . THR A 1 240 ? 16.891 -17.531 -3.607 1 97.62 240 THR A N 1
ATOM 1864 C CA . THR A 1 240 ? 15.516 -17.094 -3.766 1 97.62 240 THR A CA 1
ATOM 1865 C C . THR A 1 240 ? 14.586 -17.906 -2.852 1 97.62 240 THR A C 1
ATOM 1867 O O . THR A 1 240 ? 13.781 -17.328 -2.121 1 97.62 240 THR A O 1
ATOM 1870 N N . VAL A 1 241 ? 14.742 -19.203 -2.809 1 94.94 241 VAL A N 1
ATOM 1871 C CA . VAL A 1 241 ? 13.844 -20.094 -2.07 1 94.94 241 VAL A CA 1
ATOM 1872 C C . VAL A 1 241 ? 14.062 -19.906 -0.569 1 94.94 241 VAL A C 1
ATOM 1874 O O . VAL A 1 241 ? 13.117 -20 0.216 1 94.94 241 VAL A O 1
ATOM 1877 N N . THR A 1 242 ? 15.25 -19.531 -0.156 1 93.62 242 THR A N 1
ATOM 1878 C CA . THR A 1 242 ? 15.562 -19.469 1.268 1 93.62 242 THR A CA 1
ATOM 1879 C C . THR A 1 242 ? 15.422 -18.047 1.796 1 93.62 242 THR A C 1
ATOM 1881 O O . THR A 1 242 ? 15.703 -17.781 2.967 1 93.62 242 THR A O 1
ATOM 1884 N N . CYS A 1 243 ? 15.008 -17.188 0.881 1 93.12 243 CYS A N 1
ATOM 1885 C CA . CYS A 1 243 ? 14.883 -15.789 1.269 1 93.12 243 CYS A CA 1
ATOM 1886 C C . CYS A 1 243 ? 13.93 -15.633 2.445 1 93.12 243 CYS A C 1
ATOM 1888 O O . CYS A 1 243 ? 14.172 -14.82 3.34 1 93.12 243 CYS A O 1
ATOM 1890 N N . ASN A 1 244 ? 12.836 -16.391 2.477 1 89.94 244 ASN A N 1
ATOM 1891 C CA . ASN A 1 244 ? 11.852 -16.328 3.547 1 89.94 244 ASN A CA 1
ATOM 1892 C C . ASN A 1 244 ? 12.469 -16.672 4.902 1 89.94 244 ASN A C 1
ATOM 1894 O O . ASN A 1 244 ? 12.062 -16.125 5.93 1 89.94 244 ASN A O 1
ATOM 1898 N N . LEU A 1 245 ? 13.406 -17.562 4.84 1 91.38 245 LEU A N 1
ATOM 1899 C CA . LEU A 1 245 ? 14.055 -17.984 6.074 1 91.38 245 LEU A CA 1
ATOM 1900 C C . LEU A 1 245 ? 14.805 -16.828 6.73 1 91.38 245 LEU A C 1
ATOM 1902 O O . LEU A 1 245 ? 14.82 -16.719 7.957 1 91.38 245 LEU A O 1
ATOM 1906 N N . ALA A 1 246 ? 15.406 -15.969 5.879 1 92 246 ALA A N 1
ATOM 1907 C CA . ALA A 1 246 ? 16.125 -14.812 6.402 1 92 246 ALA A CA 1
ATOM 1908 C C . ALA A 1 246 ? 15.195 -13.883 7.18 1 92 246 ALA A C 1
ATOM 1910 O O . ALA A 1 246 ? 15.562 -13.375 8.242 1 92 246 ALA A O 1
ATOM 1911 N N . VAL A 1 247 ? 14 -13.664 6.688 1 95 247 VAL A N 1
ATOM 1912 C CA . VAL A 1 247 ? 13.016 -12.797 7.332 1 95 247 VAL A CA 1
ATOM 1913 C C . VAL A 1 247 ? 12.484 -13.469 8.594 1 95 247 VAL A C 1
ATOM 1915 O O . VAL A 1 247 ? 12.32 -12.812 9.633 1 95 247 VAL A O 1
ATOM 1918 N N . ARG A 1 248 ? 12.289 -14.758 8.508 1 94.38 248 ARG A N 1
ATOM 1919 C CA . ARG A 1 248 ? 11.805 -15.508 9.664 1 94.38 248 ARG A CA 1
ATOM 1920 C C . ARG A 1 248 ? 12.836 -15.508 10.789 1 94.38 248 ARG A C 1
ATOM 1922 O O . ARG A 1 248 ? 12.469 -15.469 11.969 1 94.38 248 ARG A O 1
ATOM 1929 N N . GLU A 1 249 ? 14.062 -15.594 10.398 1 96 249 GLU A N 1
ATOM 1930 C CA . GLU A 1 249 ? 15.133 -15.562 11.391 1 96 249 GLU A CA 1
ATOM 1931 C C . GLU A 1 249 ? 15.141 -14.242 12.156 1 96 249 GLU A C 1
ATOM 1933 O O . GLU A 1 249 ? 15.602 -14.18 13.297 1 96 249 GLU A O 1
ATOM 1938 N N . LEU A 1 250 ? 14.594 -13.211 11.555 1 96.31 250 LEU A N 1
ATOM 1939 C CA . LEU A 1 250 ? 14.492 -11.906 12.203 1 96.31 250 LEU A CA 1
ATOM 1940 C C . LEU A 1 250 ? 13.266 -11.836 13.102 1 96.31 250 LEU A C 1
ATOM 1942 O O . LEU A 1 250 ? 13.039 -10.836 13.781 1 96.31 250 LEU A O 1
ATOM 1946 N N . GLY A 1 251 ? 12.43 -12.859 13.086 1 95.94 251 GLY A N 1
ATOM 1947 C CA . GLY A 1 251 ? 11.266 -12.922 13.953 1 95.94 251 GLY A CA 1
ATOM 1948 C C . GLY A 1 251 ? 9.992 -12.453 13.273 1 95.94 251 GLY A C 1
ATOM 1949 O O . GLY A 1 251 ? 8.984 -12.188 13.938 1 95.94 251 GLY A O 1
ATOM 1950 N N . TYR A 1 252 ? 10.031 -12.367 11.961 1 95.75 252 TYR A N 1
ATOM 1951 C CA . TYR A 1 252 ? 8.867 -11.852 11.25 1 95.75 252 TYR A CA 1
ATOM 1952 C C . TYR A 1 252 ? 8.398 -12.836 10.188 1 95.75 252 TYR A C 1
ATOM 1954 O O . TYR A 1 252 ? 9.203 -13.578 9.625 1 95.75 252 TYR A O 1
ATOM 1962 N N . LYS A 1 253 ? 7.078 -12.867 9.945 1 94.12 253 LYS A N 1
ATOM 1963 C CA . LYS A 1 253 ? 6.504 -13.57 8.805 1 94.12 253 LYS A CA 1
ATOM 1964 C C . LYS A 1 253 ? 6.59 -12.727 7.539 1 94.12 253 LYS A C 1
ATOM 1966 O O . LYS A 1 253 ? 6.137 -11.578 7.52 1 94.12 253 LYS A O 1
ATOM 1971 N N . PRO A 1 254 ? 7.172 -13.273 6.504 1 95.06 254 PRO A N 1
ATOM 1972 C CA . PRO A 1 254 ? 7.266 -12.484 5.277 1 95.06 254 PRO A CA 1
ATOM 1973 C C . PRO A 1 254 ? 5.957 -12.461 4.488 1 95.06 254 PRO A C 1
ATOM 1975 O O . PRO A 1 254 ? 5.613 -13.438 3.822 1 95.06 254 PRO A O 1
ATOM 1978 N N . TYR A 1 255 ? 5.203 -11.375 4.5 1 96.94 255 TYR A N 1
ATOM 1979 C CA . TYR A 1 255 ? 3.92 -11.344 3.812 1 96.94 255 TYR A CA 1
ATOM 1980 C C . TYR A 1 255 ? 3.818 -10.125 2.902 1 96.94 255 TYR A C 1
ATOM 1982 O O . TYR A 1 255 ? 2.977 -10.078 2.002 1 96.94 255 TYR A O 1
ATOM 1990 N N . ILE A 1 256 ? 4.703 -9.148 3.088 1 98.5 256 ILE A N 1
ATOM 1991 C CA . ILE A 1 256 ? 4.531 -7.875 2.396 1 98.5 256 ILE A CA 1
ATOM 1992 C C . ILE A 1 256 ? 4.828 -8.055 0.909 1 98.5 256 ILE A C 1
ATOM 1994 O O . ILE A 1 256 ? 3.988 -7.738 0.061 1 98.5 256 ILE A O 1
ATOM 1998 N N . ALA A 1 257 ? 5.969 -8.594 0.62 1 98.12 257 ALA A N 1
ATOM 1999 C CA . ALA A 1 257 ? 6.387 -8.75 -0.771 1 98.12 257 ALA A CA 1
ATOM 2000 C C . ALA A 1 257 ? 5.469 -9.711 -1.517 1 98.12 257 ALA A C 1
ATOM 2002 O O . ALA A 1 257 ? 5 -9.406 -2.615 1 98.12 257 ALA A O 1
ATOM 2003 N N . PRO A 1 258 ? 5.148 -10.891 -0.897 1 97.44 258 PRO A N 1
ATOM 2004 C CA . PRO A 1 258 ? 4.211 -11.789 -1.579 1 97.44 258 PRO A CA 1
ATOM 2005 C C . PRO A 1 258 ? 2.855 -11.133 -1.837 1 97.44 258 PRO A C 1
ATOM 2007 O O . PRO A 1 258 ? 2.279 -11.305 -2.916 1 97.44 258 PRO A O 1
ATOM 2010 N N . ALA A 1 259 ? 2.367 -10.352 -0.907 1 98.69 259 ALA A N 1
ATOM 2011 C CA . ALA A 1 259 ? 1.06 -9.711 -1.024 1 98.69 259 ALA A CA 1
ATOM 2012 C C . ALA A 1 259 ? 1.041 -8.711 -2.172 1 98.69 259 ALA A C 1
ATOM 2014 O O . ALA A 1 259 ? 0.002 -8.492 -2.799 1 98.69 259 ALA A O 1
ATOM 2015 N N . LEU A 1 260 ? 2.186 -8.125 -2.412 1 98.88 260 LEU A N 1
ATOM 2016 C CA . LEU A 1 260 ? 2.197 -7.043 -3.391 1 98.88 260 LEU A CA 1
ATOM 2017 C C . LEU A 1 260 ? 2.773 -7.516 -4.719 1 98.88 260 LEU A C 1
ATOM 2019 O O . LEU A 1 260 ? 2.15 -7.344 -5.77 1 98.88 260 LEU A O 1
ATOM 2023 N N . SER A 1 261 ? 3.873 -8.273 -4.754 1 98.69 261 SER A N 1
ATOM 2024 C CA . SER A 1 261 ? 4.531 -8.688 -5.988 1 98.69 261 SER A CA 1
ATOM 2025 C C . SER A 1 261 ? 3.811 -9.867 -6.625 1 98.69 261 SER A C 1
ATOM 2027 O O . SER A 1 261 ? 3.701 -9.953 -7.852 1 98.69 261 SER A O 1
ATOM 2029 N N . SER A 1 262 ? 3.33 -10.797 -5.777 1 97.75 262 SER A N 1
ATOM 2030 C CA . SER A 1 262 ? 2.676 -11.984 -6.316 1 97.75 262 SER A CA 1
ATOM 2031 C C . SER A 1 262 ? 1.175 -11.766 -6.477 1 97.75 262 SER A C 1
ATOM 2033 O O . SER A 1 262 ? 0.547 -12.352 -7.359 1 97.75 262 SER A O 1
ATOM 2035 N N . ALA A 1 263 ? 0.646 -10.906 -5.598 1 98.44 263 ALA A N 1
ATOM 2036 C CA . ALA A 1 263 ? -0.81 -10.797 -5.625 1 98.44 263 ALA A CA 1
ATOM 2037 C C . ALA A 1 263 ? -1.254 -9.5 -6.297 1 98.44 263 ALA A C 1
ATOM 2039 O O . ALA A 1 263 ? -1.528 -9.477 -7.496 1 98.44 263 ALA A O 1
ATOM 2040 N N . ALA A 1 264 ? -1.188 -8.367 -5.621 1 98.88 264 ALA A N 1
ATOM 2041 C CA . ALA A 1 264 ? -1.782 -7.121 -6.105 1 98.88 264 ALA A CA 1
ATOM 2042 C C . ALA A 1 264 ? -1.243 -6.754 -7.484 1 98.88 264 ALA A C 1
ATOM 2044 O O . ALA A 1 264 ? -2.008 -6.633 -8.445 1 98.88 264 ALA A O 1
ATOM 2045 N N . ILE A 1 265 ? 0.078 -6.645 -7.617 1 98.88 265 ILE A N 1
ATOM 2046 C CA . ILE A 1 265 ? 0.707 -6.195 -8.852 1 98.88 265 ILE A CA 1
ATOM 2047 C C . ILE A 1 265 ? 0.453 -7.219 -9.961 1 98.88 265 ILE A C 1
ATOM 2049 O O . ILE A 1 265 ? 0.029 -6.855 -11.062 1 98.88 265 ILE A O 1
ATOM 2053 N N . SER A 1 266 ? 0.63 -8.5 -9.68 1 98.88 266 SER A N 1
ATOM 2054 C CA . SER A 1 266 ? 0.497 -9.539 -10.695 1 98.88 266 SER A CA 1
ATOM 2055 C C . SER A 1 266 ? -0.945 -9.656 -11.18 1 98.88 266 SER A C 1
ATOM 2057 O O . SER A 1 266 ? -1.192 -9.828 -12.375 1 98.88 266 SER A O 1
ATOM 2059 N N . ILE A 1 267 ? -1.912 -9.57 -10.266 1 98.94 267 ILE A N 1
ATOM 2060 C CA . ILE A 1 267 ? -3.318 -9.664 -10.648 1 98.94 267 ILE A CA 1
ATOM 2061 C C . ILE A 1 267 ? -3.697 -8.453 -11.5 1 98.94 267 ILE A C 1
ATOM 2063 O O . ILE A 1 267 ? -4.391 -8.594 -12.516 1 98.94 267 ILE A O 1
ATOM 2067 N N . LEU A 1 268 ? -3.248 -7.266 -11.125 1 98.88 268 LEU A N 1
ATOM 2068 C CA . LEU A 1 268 ? -3.537 -6.07 -11.906 1 98.88 268 LEU A CA 1
ATOM 2069 C C . LEU A 1 268 ? -2.91 -6.168 -13.297 1 98.88 268 LEU A C 1
ATOM 2071 O O . LEU A 1 268 ? -3.518 -5.758 -14.289 1 98.88 268 LEU A O 1
ATOM 2075 N N . LEU A 1 269 ? -1.657 -6.68 -13.359 1 98.88 269 LEU A N 1
ATOM 2076 C CA . LEU A 1 269 ? -1.026 -6.859 -14.664 1 98.88 269 LEU A CA 1
ATOM 2077 C C . LEU A 1 269 ? -1.815 -7.844 -15.523 1 98.88 269 LEU A C 1
ATOM 2079 O O . LEU A 1 269 ? -1.909 -7.676 -16.734 1 98.88 269 LEU A O 1
ATOM 2083 N N . THR A 1 270 ? -2.375 -8.891 -14.852 1 98.88 270 THR A N 1
ATOM 2084 C CA . THR A 1 270 ? -3.254 -9.805 -15.562 1 98.88 270 THR A CA 1
ATOM 2085 C C . THR A 1 270 ? -4.441 -9.062 -16.172 1 98.88 270 THR A C 1
ATOM 2087 O O . THR A 1 270 ? -4.738 -9.211 -17.359 1 98.88 270 THR A O 1
ATOM 2090 N N . LEU A 1 271 ? -5.086 -8.219 -15.383 1 98.81 271 LEU A N 1
ATOM 2091 C CA . LEU A 1 271 ? -6.27 -7.488 -15.82 1 98.81 271 LEU A CA 1
ATOM 2092 C C . LEU A 1 271 ? -5.918 -6.48 -16.906 1 98.81 271 LEU A C 1
ATOM 2094 O O . LEU A 1 271 ? -6.758 -6.148 -17.75 1 98.81 271 LEU A O 1
ATOM 2098 N N . ARG A 1 272 ? -4.672 -6.051 -16.906 1 98.5 272 ARG A N 1
ATOM 2099 C CA . ARG A 1 272 ? -4.215 -5.066 -17.891 1 98.5 272 ARG A CA 1
ATOM 2100 C C . ARG A 1 272 ? -3.715 -5.75 -19.156 1 98.5 272 ARG A C 1
ATOM 2102 O O . ARG A 1 272 ? -3.326 -5.082 -20.109 1 98.5 272 ARG A O 1
ATOM 2109 N N . GLY A 1 273 ? -3.639 -7.047 -19.172 1 98.38 273 GLY A N 1
ATOM 2110 C CA . GLY A 1 273 ? -3.135 -7.789 -20.312 1 98.38 273 GLY A CA 1
ATOM 2111 C C . GLY A 1 273 ? -1.627 -7.703 -20.469 1 98.38 273 GLY A C 1
ATOM 2112 O O . GLY A 1 273 ? -1.096 -7.902 -21.562 1 98.38 273 GLY A O 1
ATOM 2113 N N . ALA A 1 274 ? -0.955 -7.371 -19.391 1 98.5 274 ALA A N 1
ATOM 2114 C CA . ALA A 1 274 ? 0.493 -7.18 -19.406 1 98.5 274 ALA A CA 1
ATOM 2115 C C . ALA A 1 274 ? 1.222 -8.453 -19 1 98.5 274 ALA A C 1
ATOM 2117 O O . ALA A 1 274 ? 0.652 -9.312 -18.328 1 98.5 274 ALA A O 1
ATOM 2118 N N . TRP A 1 275 ? 2.463 -8.609 -19.422 1 98.75 275 TRP A N 1
ATOM 2119 C CA . TRP A 1 275 ? 3.301 -9.734 -19.016 1 98.75 275 TRP A CA 1
ATOM 2120 C C . TRP A 1 275 ? 3.5 -9.742 -17.5 1 98.75 275 TRP A C 1
ATOM 2122 O O . TRP A 1 275 ? 3.744 -8.695 -16.906 1 98.75 275 TRP A O 1
ATOM 2132 N N . HIS A 1 276 ? 3.328 -10.875 -16.891 1 98.81 276 HIS A N 1
ATOM 2133 C CA . HIS A 1 276 ? 3.539 -11.102 -15.469 1 98.81 276 HIS A CA 1
ATOM 2134 C C . HIS A 1 276 ? 3.893 -12.562 -15.188 1 98.81 276 HIS A C 1
ATOM 2136 O O . HIS A 1 276 ? 4 -13.367 -16.109 1 98.81 276 HIS A O 1
ATOM 2142 N N . TYR A 1 277 ? 4.234 -12.859 -13.953 1 98.75 277 TYR A N 1
ATOM 2143 C CA . TYR A 1 277 ? 4.434 -14.242 -13.531 1 98.75 277 TYR A CA 1
ATOM 2144 C C . TYR A 1 277 ? 3.186 -14.797 -12.852 1 98.75 277 TYR A C 1
ATOM 2146 O O . TYR A 1 277 ? 2.641 -14.164 -11.938 1 98.75 277 TYR A O 1
ATOM 2154 N N . GLY A 1 278 ? 2.68 -15.844 -13.219 1 98.44 278 GLY A N 1
ATOM 2155 C CA . GLY A 1 278 ? 1.558 -16.594 -12.68 1 98.44 278 GLY A CA 1
ATOM 2156 C C . GLY A 1 278 ? 1.541 -18.047 -13.117 1 98.44 278 GLY A C 1
ATOM 2157 O O . GLY A 1 278 ? 2.367 -18.453 -13.938 1 98.44 278 GLY A O 1
ATOM 2158 N N . SER A 1 279 ? 0.663 -18.812 -12.547 1 98.56 279 SER A N 1
ATOM 2159 C CA . SER A 1 279 ? 0.594 -20.234 -12.867 1 98.56 279 SER A CA 1
ATOM 2160 C C . SER A 1 279 ? -0.577 -20.531 -13.797 1 98.56 279 SER A C 1
ATOM 2162 O O . SER A 1 279 ? -1.69 -20.062 -13.578 1 98.56 279 SER A O 1
ATOM 2164 N N . LEU A 1 280 ? -0.332 -21.266 -14.82 1 98.56 280 LEU A N 1
ATOM 2165 C CA . LEU A 1 280 ? -1.353 -21.734 -15.758 1 98.56 280 LEU A CA 1
ATOM 2166 C C . LEU A 1 280 ? -1.402 -23.266 -15.797 1 98.56 280 LEU A C 1
ATOM 2168 O O . LEU A 1 280 ? -0.402 -23.922 -15.516 1 98.56 280 LEU A O 1
ATOM 2172 N N . TYR A 1 281 ? -2.533 -23.781 -16.141 1 98.38 281 TYR A N 1
ATOM 2173 C CA . TYR A 1 281 ? -2.723 -25.219 -16.188 1 98.38 281 TYR A CA 1
ATOM 2174 C C . TYR A 1 281 ? -2.184 -25.812 -17.484 1 98.38 281 TYR A C 1
ATOM 2176 O O . TYR A 1 281 ? -2.533 -25.359 -18.562 1 98.38 281 TYR A O 1
ATOM 2184 N N . LEU A 1 282 ? -1.287 -26.734 -17.406 1 98.19 282 LEU A N 1
ATOM 2185 C CA . LEU A 1 282 ? -0.79 -27.531 -18.516 1 98.19 282 LEU A CA 1
ATOM 2186 C C . LEU A 1 282 ? -1.171 -29 -18.328 1 98.19 282 LEU A C 1
ATOM 2188 O O . LEU A 1 282 ? -0.584 -29.703 -17.5 1 98.19 282 LEU A O 1
ATOM 2192 N N . GLY A 1 283 ? -2.084 -29.422 -19.062 1 98 283 GLY A N 1
ATOM 2193 C CA . GLY A 1 283 ? -2.555 -30.781 -18.938 1 98 283 GLY A CA 1
ATOM 2194 C C . GLY A 1 283 ? -3.916 -31.016 -19.562 1 98 283 GLY A C 1
ATOM 2195 O O . GLY A 1 283 ? -4.41 -30.156 -20.312 1 98 283 GLY A O 1
ATOM 2196 N N . ASP A 1 284 ? -4.414 -32.219 -19.391 1 96.94 284 ASP A N 1
ATOM 2197 C CA . ASP A 1 284 ? -5.773 -32.531 -19.828 1 96.94 284 ASP A CA 1
ATOM 2198 C C . ASP A 1 284 ? -6.695 -32.75 -18.625 1 96.94 284 ASP A C 1
ATOM 2200 O O . ASP A 1 284 ? -6.441 -32.25 -17.547 1 96.94 284 ASP A O 1
ATOM 2204 N N . GLU A 1 285 ? -7.797 -33.344 -18.781 1 93.81 285 GLU A N 1
ATOM 2205 C CA . GLU A 1 285 ? -8.797 -33.5 -17.719 1 93.81 285 GLU A CA 1
ATOM 2206 C C . GLU A 1 285 ? -8.281 -34.375 -16.594 1 93.81 285 GLU A C 1
ATOM 2208 O O . GLU A 1 285 ? -8.711 -34.25 -15.445 1 93.81 285 GLU A O 1
ATOM 2213 N N . LYS A 1 286 ? -7.363 -35.219 -16.922 1 92.44 286 LYS A N 1
ATOM 2214 C CA . LYS A 1 286 ? -6.957 -36.25 -15.969 1 92.44 286 LYS A CA 1
ATOM 2215 C C . LYS A 1 286 ? -5.562 -35.969 -15.414 1 92.44 286 LYS A C 1
ATOM 2217 O O . LYS A 1 286 ? -5.301 -36.156 -14.234 1 92.44 286 LYS A O 1
ATOM 2222 N N . GLU A 1 287 ? -4.758 -35.531 -16.312 1 96 287 GLU A N 1
ATOM 2223 C CA . GLU A 1 287 ? -3.346 -35.406 -15.969 1 96 287 GLU A CA 1
ATOM 2224 C C . GLU A 1 287 ? -2.83 -34 -16.297 1 96 287 GLU A C 1
ATOM 2226 O O . GLU A 1 287 ? -3.172 -33.438 -17.344 1 96 287 GLU A O 1
ATOM 2231 N N . GLY A 1 288 ? -2.061 -33.469 -15.391 1 96.81 288 GLY A N 1
ATOM 2232 C CA . GLY A 1 288 ? -1.465 -32.156 -15.594 1 96.81 288 GLY A CA 1
ATOM 2233 C C . GLY A 1 288 ? -1.242 -31.406 -14.297 1 96.81 288 GLY A C 1
ATOM 2234 O O . GLY A 1 288 ? -1.448 -31.938 -13.211 1 96.81 288 GLY A O 1
ATOM 2235 N N . ALA A 1 289 ? -0.788 -30.203 -14.398 1 97.31 289 ALA A N 1
ATOM 2236 C CA . ALA A 1 289 ? -0.5 -29.344 -13.242 1 97.31 289 ALA A CA 1
ATOM 2237 C C . ALA A 1 289 ? -0.468 -27.875 -13.641 1 97.31 289 ALA A C 1
ATOM 2239 O O . ALA A 1 289 ? -0.332 -27.547 -14.82 1 97.31 289 ALA A O 1
ATOM 2240 N N . PHE A 1 290 ? -0.736 -27.062 -12.625 1 97.81 290 PHE A N 1
ATOM 2241 C CA . PHE A 1 290 ? -0.424 -25.641 -12.781 1 97.81 290 PHE A CA 1
ATOM 2242 C C . PHE A 1 290 ? 1.075 -25.406 -12.656 1 97.81 290 PHE A C 1
ATOM 2244 O O . PHE A 1 290 ? 1.728 -25.969 -11.773 1 97.81 290 PHE A O 1
ATOM 2251 N N . LEU A 1 291 ? 1.624 -24.609 -13.547 1 98.38 291 LEU A N 1
ATOM 2252 C CA . LEU A 1 291 ? 3.047 -24.281 -13.547 1 98.38 291 LEU A CA 1
ATOM 2253 C C . LEU A 1 291 ? 3.262 -22.781 -13.664 1 98.38 291 LEU A C 1
ATOM 2255 O O . LEU A 1 291 ? 2.674 -22.125 -14.531 1 98.38 291 LEU A O 1
ATOM 2259 N N . GLY A 1 292 ? 4.066 -22.234 -12.719 1 98.38 292 GLY A N 1
ATOM 2260 C CA . GLY A 1 292 ? 4.422 -20.828 -12.773 1 98.38 292 GLY A CA 1
ATOM 2261 C C . GLY A 1 292 ? 5.363 -20.5 -13.914 1 98.38 292 GLY A C 1
ATOM 2262 O O . GLY A 1 292 ? 6.355 -21.188 -14.133 1 98.38 292 GLY A O 1
ATOM 2263 N N . MET A 1 293 ? 5.047 -19.422 -14.648 1 98.75 293 MET A N 1
ATOM 2264 C CA . MET A 1 293 ? 5.852 -18.969 -15.773 1 98.75 293 MET A CA 1
ATOM 2265 C C . MET A 1 293 ? 5.434 -17.562 -16.203 1 98.75 293 MET A C 1
ATOM 2267 O O . MET A 1 293 ? 4.41 -17.047 -15.742 1 98.75 293 MET A O 1
ATOM 2271 N N . LYS A 1 294 ? 6.242 -16.953 -16.984 1 98.75 294 LYS A N 1
ATOM 2272 C CA . LYS A 1 294 ? 5.883 -15.672 -17.594 1 98.75 294 LYS A CA 1
ATOM 2273 C C . LYS A 1 294 ? 4.719 -15.836 -18.562 1 98.75 294 LYS A C 1
ATOM 2275 O O . LYS A 1 294 ? 4.785 -16.641 -19.5 1 98.75 294 LYS A O 1
ATOM 2280 N N . ASN A 1 295 ? 3.652 -15.078 -18.375 1 98.81 295 ASN A N 1
ATOM 2281 C CA . ASN A 1 295 ? 2.467 -15.172 -19.219 1 98.81 295 ASN A CA 1
ATOM 2282 C C . ASN A 1 295 ? 1.671 -13.867 -19.219 1 98.81 295 ASN A C 1
ATOM 2284 O O . ASN A 1 295 ? 2.037 -12.914 -18.531 1 98.81 295 ASN A O 1
ATOM 2288 N N . ARG A 1 296 ? 0.629 -13.742 -20 1 98.81 296 ARG A N 1
ATOM 2289 C CA . ARG A 1 296 ? -0.295 -12.609 -20.031 1 98.81 296 ARG A CA 1
ATOM 2290 C C . ARG A 1 296 ? -1.666 -13.039 -20.547 1 98.81 296 ARG A C 1
ATOM 2292 O O . ARG A 1 296 ? -1.786 -14.039 -21.25 1 98.81 296 ARG A O 1
ATOM 2299 N N . LEU A 1 297 ? -2.656 -12.312 -20.125 1 98.69 297 LEU A N 1
ATOM 2300 C CA . LEU A 1 297 ? -4.016 -12.516 -20.625 1 98.69 297 LEU A CA 1
ATOM 2301 C C . LEU A 1 297 ? -4.289 -11.609 -21.812 1 98.69 297 LEU A C 1
ATOM 2303 O O . LEU A 1 297 ? -4.344 -10.391 -21.688 1 98.69 297 LEU A O 1
ATOM 2307 N N . THR A 1 298 ? -4.465 -12.164 -22.984 1 98 298 THR A N 1
ATOM 2308 C CA . THR A 1 298 ? -4.766 -11.414 -24.203 1 98 298 THR A CA 1
ATOM 2309 C C . THR A 1 298 ? -6.242 -11.539 -24.562 1 98 298 THR A C 1
ATOM 2311 O O . THR A 1 298 ? -7.008 -12.188 -23.844 1 98 298 THR A O 1
ATOM 2314 N N . GLU A 1 299 ? -6.645 -10.961 -25.641 1 96 299 GLU A N 1
ATOM 2315 C CA . GLU A 1 299 ? -8.016 -11.062 -26.125 1 96 299 GLU A CA 1
ATOM 2316 C C . GLU A 1 299 ? -8.352 -12.492 -26.547 1 96 299 GLU A C 1
ATOM 2318 O O . GLU A 1 299 ? -9.523 -12.867 -26.625 1 96 299 GLU A O 1
ATOM 2323 N N . LYS A 1 300 ? -7.336 -13.25 -26.781 1 96.31 300 LYS A N 1
ATOM 2324 C CA . LYS A 1 300 ? -7.535 -14.609 -27.266 1 96.31 300 LYS A CA 1
ATOM 2325 C C . LYS A 1 300 ? -7.355 -15.625 -26.141 1 96.31 300 LYS A C 1
ATOM 2327 O O . LYS A 1 300 ? -7.512 -16.828 -26.344 1 96.31 300 LYS A O 1
ATOM 2332 N N . GLY A 1 301 ? -7.039 -15.125 -24.984 1 97.88 301 GLY A N 1
ATOM 2333 C CA . GLY A 1 301 ? -6.75 -15.992 -23.859 1 97.88 301 GLY A CA 1
ATOM 2334 C C . GLY A 1 301 ? -5.34 -15.828 -23.328 1 97.88 301 GLY A C 1
ATOM 2335 O O . GLY A 1 301 ? -4.648 -14.867 -23.672 1 97.88 301 GLY A O 1
ATOM 2336 N N . PHE A 1 302 ? -5.016 -16.75 -22.406 1 98.38 302 PHE A N 1
ATOM 2337 C CA . PHE A 1 302 ? -3.676 -16.688 -21.828 1 98.38 302 PHE A CA 1
ATOM 2338 C C . PHE A 1 302 ? -2.637 -17.156 -22.844 1 98.38 302 PHE A C 1
ATOM 2340 O O . PHE A 1 302 ? -2.857 -18.125 -23.578 1 98.38 302 PHE A O 1
ATOM 2347 N N . GLU A 1 303 ? -1.606 -16.438 -22.938 1 97.94 303 GLU A N 1
ATOM 2348 C CA . GLU A 1 303 ? -0.395 -16.891 -23.625 1 97.94 303 GLU A CA 1
ATOM 2349 C C . GLU A 1 303 ? 0.811 -16.844 -22.688 1 97.94 303 GLU A C 1
ATOM 2351 O O . GLU A 1 303 ? 0.849 -16.031 -21.75 1 97.94 303 GLU A O 1
ATOM 2356 N N . TYR A 1 304 ? 1.65 -17.812 -22.703 1 98.38 304 TYR A N 1
ATOM 2357 C CA . TYR A 1 304 ? 2.881 -17.797 -21.922 1 98.38 304 TYR A CA 1
ATOM 2358 C C . TYR A 1 304 ? 4.105 -17.734 -22.828 1 98.38 304 TYR A C 1
ATOM 2360 O O . TYR A 1 304 ? 4.004 -18 -24.031 1 98.38 304 TYR A O 1
ATOM 2368 N N . GLU A 1 305 ? 5.207 -17.359 -22.078 1 97.62 305 GLU A N 1
ATOM 2369 C CA . GLU A 1 305 ? 6.457 -17.281 -22.828 1 97.62 305 GLU A CA 1
ATOM 2370 C C . GLU A 1 305 ? 7.016 -18.672 -23.125 1 97.62 305 GLU A C 1
ATOM 2372 O O . GLU A 1 305 ? 7.406 -19.406 -22.203 1 97.62 305 GLU A O 1
ATOM 2377 N N . ASP A 1 306 ? 6.84 -19.219 -24.297 1 97.75 306 ASP A N 1
ATOM 2378 C CA . ASP A 1 306 ? 7.297 -20.516 -24.766 1 97.75 306 ASP A CA 1
ATOM 2379 C C . ASP A 1 306 ? 8.688 -20.422 -25.406 1 97.75 306 ASP A C 1
ATOM 2381 O O . ASP A 1 306 ? 8.891 -20.859 -26.531 1 97.75 306 ASP A O 1
ATOM 2385 N N . ALA A 1 307 ? 9.578 -19.875 -24.578 1 95.88 307 ALA A N 1
ATOM 2386 C CA . ALA A 1 307 ? 10.93 -19.656 -25.062 1 95.88 307 ALA A CA 1
ATOM 2387 C C . ALA A 1 307 ? 11.672 -20.969 -25.266 1 95.88 307 ALA A C 1
ATOM 2389 O O . ALA A 1 307 ? 11.32 -21.984 -24.672 1 95.88 307 ALA A O 1
ATOM 2390 N N . ALA A 1 308 ? 12.695 -20.906 -26.141 1 96.56 308 ALA A N 1
ATOM 2391 C CA . ALA A 1 308 ? 13.586 -22.047 -26.297 1 96.56 308 ALA A CA 1
ATOM 2392 C C . ALA A 1 308 ? 14.445 -22.266 -25.062 1 96.56 308 ALA A C 1
ATOM 2394 O O . ALA A 1 308 ? 15.062 -21.328 -24.562 1 96.56 308 ALA A O 1
ATOM 2395 N N . LEU A 1 309 ? 14.453 -23.484 -24.562 1 97.62 309 LEU A N 1
ATOM 2396 C CA . LEU A 1 309 ? 15.195 -23.844 -23.375 1 97.62 309 LEU A CA 1
ATOM 2397 C C . LEU A 1 309 ? 16.266 -24.875 -23.688 1 97.62 309 LEU A C 1
ATOM 2399 O O . LEU A 1 309 ? 16.016 -25.828 -24.422 1 97.62 309 LEU A O 1
ATOM 2403 N N . CYS A 1 310 ? 17.453 -24.672 -23.234 1 96.88 310 CYS A N 1
ATOM 2404 C CA . CYS A 1 310 ? 18.469 -25.719 -23.375 1 96.88 310 CYS A CA 1
ATOM 2405 C C . CYS A 1 310 ? 18.094 -26.953 -22.562 1 96.88 310 CYS A C 1
ATOM 2407 O O . CYS A 1 310 ? 17.297 -26.875 -21.625 1 96.88 310 CYS A O 1
ATOM 2409 N N . PRO A 1 311 ? 18.609 -28.094 -22.938 1 96.94 311 PRO A N 1
ATOM 2410 C CA . PRO A 1 311 ? 18.219 -29.344 -22.297 1 96.94 311 PRO A CA 1
ATOM 2411 C C . PRO A 1 311 ? 18.375 -29.312 -20.781 1 96.94 311 PRO A C 1
ATOM 2413 O O . PRO A 1 311 ? 17.516 -29.844 -20.062 1 96.94 311 PRO A O 1
ATOM 2416 N N . GLU A 1 312 ? 19.391 -28.719 -20.281 1 97.12 312 GLU A N 1
ATOM 2417 C CA . GLU A 1 312 ? 19.656 -28.672 -18.844 1 97.12 312 GLU A CA 1
ATOM 2418 C C . GLU A 1 312 ? 18.562 -27.906 -18.109 1 97.12 312 GLU A C 1
ATOM 2420 O O . GLU A 1 312 ? 18.047 -28.359 -17.094 1 97.12 312 GLU A O 1
ATOM 2425 N N . LEU A 1 313 ? 18.297 -26.734 -18.547 1 98.06 313 LEU A N 1
ATOM 2426 C CA . LEU A 1 313 ? 17.234 -25.922 -17.969 1 98.06 313 LEU A CA 1
ATOM 2427 C C . LEU A 1 313 ? 15.883 -26.609 -18.094 1 98.06 313 LEU A C 1
ATOM 2429 O O . LEU A 1 313 ? 15.117 -26.656 -17.125 1 98.06 313 LEU A O 1
ATOM 2433 N N . TYR A 1 314 ? 15.625 -27.141 -19.266 1 98.06 314 TYR A N 1
ATOM 2434 C CA . TYR A 1 314 ? 14.375 -27.844 -19.5 1 98.06 314 TYR A CA 1
ATOM 2435 C C . TYR A 1 314 ? 14.195 -29 -18.516 1 98.06 314 TYR A C 1
ATOM 2437 O O . TYR A 1 314 ? 13.094 -29.219 -18 1 98.06 314 TYR A O 1
ATOM 2445 N N . ASP A 1 315 ? 15.203 -29.734 -18.266 1 97.88 315 ASP A N 1
ATOM 2446 C CA . ASP A 1 315 ? 15.133 -30.875 -17.375 1 97.88 315 ASP A CA 1
ATOM 2447 C C . ASP A 1 315 ? 14.719 -30.438 -15.961 1 97.88 315 ASP A C 1
ATOM 2449 O O . ASP A 1 315 ? 13.977 -31.156 -15.281 1 97.88 315 ASP A O 1
ATOM 2453 N N . ARG A 1 316 ? 15.211 -29.328 -15.492 1 98.19 316 ARG A N 1
ATOM 2454 C CA . ARG A 1 316 ? 14.828 -28.812 -14.188 1 98.19 316 ARG A CA 1
ATOM 2455 C C . ARG A 1 316 ? 13.352 -28.453 -14.148 1 98.19 316 ARG A C 1
ATOM 2457 O O . ARG A 1 316 ? 12.648 -28.781 -13.188 1 98.19 316 ARG A O 1
ATOM 2464 N N . ILE A 1 317 ? 12.898 -27.781 -15.18 1 98.5 317 ILE A N 1
ATOM 2465 C CA . ILE A 1 317 ? 11.508 -27.344 -15.258 1 98.5 317 ILE A CA 1
ATOM 2466 C C . ILE A 1 317 ? 10.602 -28.562 -15.398 1 98.5 317 ILE A C 1
ATOM 2468 O O . ILE A 1 317 ? 9.547 -28.641 -14.758 1 98.5 317 ILE A O 1
ATOM 2472 N N . ARG A 1 318 ? 11.062 -29.5 -16.234 1 98.25 318 ARG A N 1
ATOM 2473 C CA . ARG A 1 318 ? 10.344 -30.75 -16.422 1 98.25 318 ARG A CA 1
ATOM 2474 C C . ARG A 1 318 ? 10.18 -31.484 -15.094 1 98.25 318 ARG A C 1
ATOM 2476 O O . ARG A 1 318 ? 9.102 -32 -14.789 1 98.25 318 ARG A O 1
ATOM 2483 N N . HIS A 1 319 ? 11.227 -31.578 -14.352 1 97.94 319 HIS A N 1
ATOM 2484 C CA . HIS A 1 319 ? 11.172 -32.219 -13.039 1 97.94 319 HIS A CA 1
ATOM 2485 C C . HIS A 1 319 ? 10.156 -31.531 -12.133 1 97.94 319 HIS A C 1
ATOM 2487 O O . HIS A 1 319 ? 9.375 -32.188 -11.453 1 97.94 319 HIS A O 1
ATOM 2493 N N . ALA A 1 320 ? 10.195 -30.203 -12.117 1 97.5 320 ALA A N 1
ATOM 2494 C CA . ALA A 1 320 ? 9.242 -29.438 -11.32 1 97.5 320 ALA A CA 1
ATOM 2495 C C . ALA A 1 320 ? 7.809 -29.719 -11.75 1 97.5 320 ALA A C 1
ATOM 2497 O O . ALA A 1 320 ? 6.945 -29.984 -10.906 1 97.5 320 ALA A O 1
ATOM 2498 N N . TYR A 1 321 ? 7.543 -29.703 -13.039 1 97.88 321 TYR A N 1
ATOM 2499 C CA . TYR A 1 321 ? 6.215 -29.938 -13.594 1 97.88 321 TYR A CA 1
ATOM 2500 C C . TYR A 1 321 ? 5.719 -31.328 -13.25 1 97.88 321 TYR A C 1
ATOM 2502 O O . TYR A 1 321 ? 4.586 -31.5 -12.789 1 97.88 321 TYR A O 1
ATOM 2510 N N . LEU A 1 322 ? 6.547 -32.344 -13.43 1 97.69 322 LEU A N 1
ATOM 2511 C CA . LEU A 1 322 ? 6.148 -33.719 -13.18 1 97.69 322 LEU A CA 1
ATOM 2512 C C . LEU A 1 322 ? 5.891 -33.969 -11.695 1 97.69 322 LEU A C 1
ATOM 2514 O O . LEU A 1 322 ? 5.012 -34.75 -11.328 1 97.69 322 LEU A O 1
ATOM 2518 N N . ASN A 1 323 ? 6.688 -33.344 -10.859 1 96.12 323 ASN A N 1
ATOM 2519 C CA . ASN A 1 323 ? 6.434 -33.438 -9.422 1 96.12 323 ASN A CA 1
ATOM 2520 C C . ASN A 1 323 ? 5.082 -32.844 -9.055 1 96.12 323 ASN A C 1
ATOM 2522 O O . ASN A 1 323 ? 4.371 -33.344 -8.203 1 96.12 323 ASN A O 1
ATOM 2526 N N . LEU A 1 324 ? 4.738 -31.703 -9.672 1 95.44 324 LEU A N 1
ATOM 2527 C CA . LEU A 1 324 ? 3.441 -31.078 -9.453 1 95.44 324 LEU A CA 1
ATOM 2528 C C . LEU A 1 324 ? 2.311 -31.984 -9.914 1 95.44 324 LEU A C 1
ATOM 2530 O O . LEU A 1 324 ? 1.253 -32.031 -9.281 1 95.44 324 LEU A O 1
ATOM 2534 N N . CYS A 1 325 ? 2.561 -32.688 -11.016 1 95.56 325 CYS A N 1
ATOM 2535 C CA . CYS A 1 325 ? 1.562 -33.625 -11.531 1 95.56 325 CYS A CA 1
ATOM 2536 C C . CYS A 1 325 ? 1.303 -34.75 -10.539 1 95.56 325 CYS A C 1
ATOM 2538 O O . CYS A 1 325 ? 0.174 -35.25 -10.422 1 95.56 325 CYS A O 1
ATOM 2540 N N . ARG A 1 326 ? 2.316 -35.094 -9.789 1 91.75 326 ARG A N 1
ATOM 2541 C CA . ARG A 1 326 ? 2.217 -36.219 -8.859 1 91.75 326 ARG A CA 1
ATOM 2542 C C . ARG A 1 326 ? 1.568 -35.781 -7.547 1 91.75 326 ARG A C 1
ATOM 2544 O O . ARG A 1 326 ? 0.898 -36.562 -6.887 1 91.75 326 ARG A O 1
ATOM 2551 N N . MET A 1 327 ? 1.805 -34.531 -7.145 1 81 327 MET A N 1
ATOM 2552 C CA . MET A 1 327 ? 1.312 -34 -5.875 1 81 327 MET A CA 1
ATOM 2553 C C . MET A 1 327 ? -0.064 -33.375 -6.047 1 81 327 MET A C 1
ATOM 2555 O O . MET A 1 327 ? -0.253 -32.188 -5.73 1 81 327 MET A O 1
ATOM 2559 N N . LYS A 1 328 ? -1.084 -34.188 -6.445 1 69.81 328 LYS A N 1
ATOM 2560 C CA . LYS A 1 328 ? -2.42 -33.656 -6.684 1 69.81 328 LYS A CA 1
ATOM 2561 C C . LYS A 1 328 ? -3.277 -33.719 -5.422 1 69.81 328 LYS A C 1
ATOM 2563 O O . LYS A 1 328 ? -3.078 -34.594 -4.586 1 69.81 328 LYS A O 1
ATOM 2568 N N . MET B 1 1 ? -26.672 44.344 4.227 1 37.91 1 MET B N 1
ATOM 2569 C CA . MET B 1 1 ? -25.844 43.906 5.336 1 37.91 1 MET B CA 1
ATOM 2570 C C . MET B 1 1 ? -24.422 43.594 4.867 1 37.91 1 MET B C 1
ATOM 2572 O O . MET B 1 1 ? -24.219 42.875 3.889 1 37.91 1 MET B O 1
ATOM 2576 N N . GLU B 1 2 ? -23.438 44.406 4.848 1 44.38 2 GLU B N 1
ATOM 2577 C CA . GLU B 1 2 ? -22.094 44.344 4.312 1 44.38 2 GLU B CA 1
ATOM 2578 C C . GLU B 1 2 ? -21.469 42.969 4.527 1 44.38 2 GLU B C 1
ATOM 2580 O O . GLU B 1 2 ? -21.453 42.438 5.648 1 44.38 2 GLU B O 1
ATOM 2585 N N . ASN B 1 3 ? -21.578 42 3.623 1 54.69 3 ASN B N 1
ATOM 2586 C CA . ASN B 1 3 ? -21.203 40.594 3.707 1 54.69 3 ASN B CA 1
ATOM 2587 C C . ASN B 1 3 ? -19.797 40.406 4.25 1 54.69 3 ASN B C 1
ATOM 2589 O O . ASN B 1 3 ? -18.812 40.781 3.584 1 54.69 3 ASN B O 1
ATOM 2593 N N . ASN B 1 4 ? -19.453 40.656 5.609 1 78.5 4 ASN B N 1
ATOM 2594 C CA . ASN B 1 4 ? -18.172 40.656 6.305 1 78.5 4 ASN B CA 1
ATOM 2595 C C . ASN B 1 4 ? -17.469 39.312 6.191 1 78.5 4 ASN B C 1
ATOM 2597 O O . ASN B 1 4 ? -17.562 38.469 7.102 1 78.5 4 ASN B O 1
ATOM 2601 N N . TRP B 1 5 ? -16.984 38.969 5.016 1 90.19 5 TRP B N 1
ATOM 2602 C CA . TRP B 1 5 ? -16.234 37.719 4.789 1 90.19 5 TRP B CA 1
ATOM 2603 C C . TRP B 1 5 ? -14.812 37.844 5.34 1 90.19 5 TRP B C 1
ATOM 2605 O O . TRP B 1 5 ? -14.242 38.938 5.383 1 90.19 5 TRP B O 1
ATOM 2615 N N . HIS B 1 6 ? -14.359 36.812 5.941 1 96.12 6 HIS B N 1
ATOM 2616 C CA . HIS B 1 6 ? -13.016 36.688 6.488 1 96.12 6 HIS B CA 1
ATOM 2617 C C . HIS B 1 6 ? -12.195 35.656 5.699 1 96.12 6 HIS B C 1
ATOM 2619 O O . HIS B 1 6 ? -12.727 34.938 4.844 1 96.12 6 HIS B O 1
ATOM 2625 N N . HIS B 1 7 ? -10.883 35.75 5.945 1 97.5 7 HIS B N 1
ATOM 2626 C CA . HIS B 1 7 ? -9.953 34.844 5.262 1 97.5 7 HIS B CA 1
ATOM 2627 C C . HIS B 1 7 ? -8.992 34.188 6.25 1 97.5 7 HIS B C 1
ATOM 2629 O O . HIS B 1 7 ? -8.773 34.719 7.348 1 97.5 7 HIS B O 1
ATOM 2635 N N . ILE B 1 8 ? -8.484 33 5.863 1 98 8 ILE B N 1
ATOM 2636 C CA . ILE B 1 8 ? -7.477 32.344 6.672 1 98 8 ILE B CA 1
ATOM 2637 C C . ILE B 1 8 ? -6.297 33.281 6.91 1 98 8 ILE B C 1
ATOM 2639 O O . ILE B 1 8 ? -5.691 33.281 7.984 1 98 8 ILE B O 1
ATOM 2643 N N . SER B 1 9 ? -6.004 34.156 5.906 1 97.44 9 SER B N 1
ATOM 2644 C CA . SER B 1 9 ? -4.879 35.094 5.969 1 97.44 9 SER B CA 1
ATOM 2645 C C . SER B 1 9 ? -5.09 36.125 7.051 1 97.44 9 SER B C 1
ATOM 2647 O O . SER B 1 9 ? -4.16 36.875 7.41 1 97.44 9 SER B O 1
ATOM 2649 N N . ASP B 1 10 ? -6.289 36.219 7.617 1 97.44 10 ASP B N 1
ATOM 2650 C CA . ASP B 1 10 ? -6.598 37.156 8.695 1 97.44 10 ASP B CA 1
ATOM 2651 C C . ASP B 1 10 ? -6.191 36.594 10.055 1 97.44 10 ASP B C 1
ATOM 2653 O O . ASP B 1 10 ? -6.105 37.312 11.039 1 97.44 10 ASP B O 1
ATOM 2657 N N . LEU B 1 11 ? -5.926 35.312 10.148 1 98.12 11 LEU B N 1
ATOM 2658 C CA . LEU B 1 11 ? -5.812 34.625 11.422 1 98.12 11 LEU B CA 1
ATOM 2659 C C . LEU B 1 11 ? -4.609 35.125 12.211 1 98.12 11 LEU B C 1
ATOM 2661 O O . LEU B 1 11 ? -4.695 35.312 13.43 1 98.12 11 LEU B O 1
ATOM 2665 N N . PRO B 1 12 ? -3.463 35.312 11.57 1 98.06 12 PRO B N 1
ATOM 2666 C CA . PRO B 1 12 ? -2.312 35.75 12.359 1 98.06 12 PRO B CA 1
ATOM 2667 C C . PRO B 1 12 ? -2.6 37.031 13.141 1 98.06 12 PRO B C 1
ATOM 2669 O O . PRO B 1 12 ? -2.16 37.188 14.289 1 98.06 12 PRO B O 1
ATOM 2672 N N . LYS B 1 13 ? -3.322 37.938 12.531 1 97.44 13 LYS B N 1
ATOM 2673 C CA . LYS B 1 13 ? -3.664 39.188 13.219 1 97.44 13 LYS B CA 1
ATOM 2674 C C . LYS B 1 13 ? -4.465 38.906 14.484 1 97.44 13 LYS B C 1
ATOM 2676 O O . LYS B 1 13 ? -4.34 39.625 15.469 1 97.44 13 LYS B O 1
ATOM 2681 N N . GLU B 1 14 ? -5.285 37.906 14.438 1 96.5 14 GLU B N 1
ATOM 2682 C CA . GLU B 1 14 ? -6.078 37.5 15.602 1 96.5 14 GLU B CA 1
ATOM 2683 C C . GLU B 1 14 ? -5.18 37.094 16.766 1 96.5 14 GLU B C 1
ATOM 2685 O O . GLU B 1 14 ? -5.605 37.094 17.922 1 96.5 14 GLU B O 1
ATOM 2690 N N . ALA B 1 15 ? -4.012 36.656 16.484 1 96.25 15 ALA B N 1
ATOM 2691 C CA . ALA B 1 15 ? -3.051 36.25 17.5 1 96.25 15 ALA B CA 1
ATOM 2692 C C . ALA B 1 15 ? -2.078 37.375 17.844 1 96.25 15 ALA B C 1
ATOM 2694 O O . ALA B 1 15 ? -1.085 37.156 18.547 1 96.25 15 ALA B O 1
ATOM 2695 N N . GLY B 1 16 ? -2.262 38.5 17.266 1 96.44 16 GLY B N 1
ATOM 2696 C CA . GLY B 1 16 ? -1.421 39.656 17.547 1 96.44 16 GLY B CA 1
ATOM 2697 C C . GLY B 1 16 ? -0.209 39.75 16.625 1 96.44 16 GLY B C 1
ATOM 2698 O O . GLY B 1 16 ? 0.754 40.469 16.938 1 96.44 16 GLY B O 1
ATOM 2699 N N . VAL B 1 17 ? -0.255 38.969 15.633 1 97 17 VAL B N 1
ATOM 2700 C CA . VAL B 1 17 ? 0.868 38.969 14.703 1 97 17 VAL B CA 1
ATOM 2701 C C . VAL B 1 17 ? 0.579 39.938 13.547 1 97 17 VAL B C 1
ATOM 2703 O O . VAL B 1 17 ? -0.309 39.656 12.727 1 97 17 VAL B O 1
ATOM 2706 N N . ASP B 1 18 ? 1.37 40.969 13.352 1 94.62 18 ASP B N 1
ATOM 2707 C CA . ASP B 1 18 ? 1.147 41.969 12.312 1 94.62 18 ASP B CA 1
ATOM 2708 C C . ASP B 1 18 ? 1.837 41.562 11.008 1 94.62 18 ASP B C 1
ATOM 2710 O O . ASP B 1 18 ? 1.315 41.812 9.922 1 94.62 18 ASP B O 1
ATOM 2714 N N . GLN B 1 19 ? 2.992 40.969 11.172 1 95.62 19 GLN B N 1
ATOM 2715 C CA . GLN B 1 19 ? 3.764 40.562 10.008 1 95.62 19 GLN B CA 1
ATOM 2716 C C . GLN B 1 19 ? 4.152 39.094 10.102 1 95.62 19 GLN B C 1
ATOM 2718 O O . GLN B 1 19 ? 5.258 38.75 10.539 1 95.62 19 GLN B O 1
ATOM 2723 N N . PRO B 1 20 ? 3.309 38.25 9.633 1 96.5 20 PRO B N 1
ATOM 2724 C CA . PRO B 1 20 ? 3.635 36.812 9.68 1 96.5 20 PRO B CA 1
ATOM 2725 C C . PRO B 1 20 ? 4.832 36.469 8.797 1 96.5 20 PRO B C 1
ATOM 2727 O O . PRO B 1 20 ? 5.09 37.125 7.797 1 96.5 20 PRO B O 1
ATOM 2730 N N . LEU B 1 21 ? 5.555 35.438 9.234 1 96.81 21 LEU B N 1
ATOM 2731 C CA . LEU B 1 21 ? 6.641 34.906 8.414 1 96.81 21 LEU B CA 1
ATOM 2732 C C . LEU B 1 21 ? 6.125 34.438 7.051 1 96.81 21 LEU B C 1
ATOM 2734 O O . LEU B 1 21 ? 5.02 33.906 6.949 1 96.81 21 LEU B O 1
ATOM 2738 N N . SER B 1 22 ? 6.941 34.625 6.062 1 95.44 22 SER B N 1
ATOM 2739 C CA . SER B 1 22 ? 6.555 34.312 4.688 1 95.44 22 SER B CA 1
ATOM 2740 C C . SER B 1 22 ? 6.59 32.812 4.418 1 95.44 22 SER B C 1
ATOM 2742 O O . SER B 1 22 ? 7.477 32.125 4.91 1 95.44 22 SER B O 1
ATOM 2744 N N . LEU B 1 23 ? 5.676 32.406 3.672 1 96.56 23 LEU B N 1
ATOM 2745 C CA . LEU B 1 23 ? 5.668 31.031 3.148 1 96.56 23 LEU B CA 1
ATOM 2746 C C . LEU B 1 23 ? 6.277 30.984 1.752 1 96.56 23 LEU B C 1
ATOM 2748 O O . LEU B 1 23 ? 6.238 29.938 1.089 1 96.56 23 LEU B O 1
ATOM 2752 N N . ALA B 1 24 ? 6.82 32.219 1.494 1 94.38 24 ALA B N 1
ATOM 2753 C CA . ALA B 1 24 ? 7.504 32.312 0.207 1 94.38 24 ALA B CA 1
ATOM 2754 C C . ALA B 1 24 ? 8.906 31.703 0.283 1 94.38 24 ALA B C 1
ATOM 2756 O O . ALA B 1 24 ? 9.688 32.062 1.166 1 94.38 24 ALA B O 1
ATOM 2757 N N . GLY B 1 25 ? 9.219 30.609 -0.234 1 95.06 25 GLY B N 1
ATOM 2758 C CA . GLY B 1 25 ? 10.43 29.812 -0.283 1 95.06 25 GLY B CA 1
ATOM 2759 C C . GLY B 1 25 ? 10.164 28.344 -0.567 1 95.06 25 GLY B C 1
ATOM 2760 O O . GLY B 1 25 ? 9.023 27.875 -0.449 1 95.06 25 GLY B O 1
ATOM 2761 N N . ARG B 1 26 ? 11.195 27.797 -0.954 1 95 26 ARG B N 1
ATOM 2762 C CA . ARG B 1 26 ? 11.016 26.391 -1.32 1 95 26 ARG B CA 1
ATOM 2763 C C . ARG B 1 26 ? 12.141 25.531 -0.77 1 95 26 ARG B C 1
ATOM 2765 O O . ARG B 1 26 ? 13.312 25.906 -0.852 1 95 26 ARG B O 1
ATOM 2772 N N . PRO B 1 27 ? 11.734 24.438 -0.14 1 97.25 27 PRO B N 1
ATOM 2773 C CA . PRO B 1 27 ? 12.797 23.484 0.206 1 97.25 27 PRO B CA 1
ATOM 2774 C C . PRO B 1 27 ? 13.625 23.062 -1.003 1 97.25 27 PRO B C 1
ATOM 2776 O O . PRO B 1 27 ? 13.18 23.203 -2.145 1 97.25 27 PRO B O 1
ATOM 2779 N N . ALA B 1 28 ? 14.867 22.625 -0.776 1 97.44 28 ALA B N 1
ATOM 2780 C CA . ALA B 1 28 ? 15.758 22.156 -1.843 1 97.44 28 ALA B CA 1
ATOM 2781 C C . ALA B 1 28 ? 15.328 20.781 -2.346 1 97.44 28 ALA B C 1
ATOM 2783 O O . ALA B 1 28 ? 15.977 19.781 -2.045 1 97.44 28 ALA B O 1
ATOM 2784 N N . LEU B 1 29 ? 14.305 20.766 -3.109 1 98.38 29 LEU B N 1
ATOM 2785 C CA . LEU B 1 29 ? 13.781 19.531 -3.678 1 98.38 29 LEU B CA 1
ATOM 2786 C C . LEU B 1 29 ? 14.273 19.328 -5.109 1 98.38 29 LEU B C 1
ATOM 2788 O O . LEU B 1 29 ? 14.625 20.297 -5.785 1 98.38 29 LEU B O 1
ATOM 2792 N N . LYS B 1 30 ? 14.305 18.109 -5.508 1 97.88 30 LYS B N 1
ATOM 2793 C CA . LYS B 1 30 ? 14.734 17.719 -6.848 1 97.88 30 LYS B CA 1
ATOM 2794 C C . LYS B 1 30 ? 13.578 17.109 -7.637 1 97.88 30 LYS B C 1
ATOM 2796 O O . LYS B 1 30 ? 12.445 17.062 -7.152 1 97.88 30 LYS B O 1
ATOM 2801 N N . GLU B 1 31 ? 13.891 16.844 -8.906 1 97.56 31 GLU B N 1
ATOM 2802 C CA . GLU B 1 31 ? 12.883 16.141 -9.688 1 97.56 31 GLU B CA 1
ATOM 2803 C C . GLU B 1 31 ? 12.477 14.836 -9.016 1 97.56 31 GLU B C 1
ATOM 2805 O O . GLU B 1 31 ? 11.281 14.547 -8.875 1 97.56 31 GLU B O 1
ATOM 2810 N N . LYS B 1 32 ? 13.445 14.047 -8.648 1 98.5 32 LYS B N 1
ATOM 2811 C CA . LYS B 1 32 ? 13.266 12.891 -7.773 1 98.5 32 LYS B CA 1
ATOM 2812 C C . LYS B 1 32 ? 14.055 13.062 -6.477 1 98.5 32 LYS B C 1
ATOM 2814 O O . LYS B 1 32 ? 15.227 13.453 -6.5 1 98.5 32 LYS B O 1
ATOM 2819 N N . ASN B 1 33 ? 13.438 12.758 -5.398 1 98.94 33 ASN B N 1
ATOM 2820 C CA . ASN B 1 33 ? 13.969 13.133 -4.09 1 98.94 33 ASN B CA 1
ATOM 2821 C C . ASN B 1 33 ? 14.398 11.906 -3.287 1 98.94 33 ASN B C 1
ATOM 2823 O O . ASN B 1 33 ? 13.758 10.859 -3.359 1 98.94 33 ASN B O 1
ATOM 2827 N N . ARG B 1 34 ? 15.484 12.016 -2.545 1 98.88 34 ARG B N 1
ATOM 2828 C CA . ARG B 1 34 ? 15.797 11.055 -1.493 1 98.88 34 ARG B CA 1
ATOM 2829 C C . ARG B 1 34 ? 14.961 11.312 -0.247 1 98.88 34 ARG B C 1
ATOM 2831 O O . ARG B 1 34 ? 14.977 12.406 0.309 1 98.88 34 ARG B O 1
ATOM 2838 N N . VAL B 1 35 ? 14.211 10.305 0.151 1 98.94 35 VAL B N 1
ATOM 2839 C CA . VAL B 1 35 ? 13.289 10.406 1.28 1 98.94 35 VAL B CA 1
ATOM 2840 C C . VAL B 1 35 ? 13.805 9.57 2.445 1 98.94 35 VAL B C 1
ATOM 2842 O O . VAL B 1 35 ? 14.188 8.406 2.262 1 98.94 35 VAL B O 1
ATOM 2845 N N . HIS B 1 36 ? 13.938 10.109 3.615 1 98.94 36 HIS B N 1
ATOM 2846 C CA . HIS B 1 36 ? 14.25 9.344 4.816 1 98.94 36 HIS B CA 1
ATOM 2847 C C . HIS B 1 36 ? 13.055 9.297 5.77 1 98.94 36 HIS B C 1
ATOM 2849 O O . HIS B 1 36 ? 12.43 10.328 6.031 1 98.94 36 HIS B O 1
ATOM 2855 N N . ILE B 1 37 ? 12.734 8.125 6.266 1 98.94 37 ILE B N 1
ATOM 2856 C CA . ILE B 1 37 ? 11.633 7.914 7.199 1 98.94 37 ILE B CA 1
ATOM 2857 C C . ILE B 1 37 ? 12.188 7.543 8.578 1 98.94 37 ILE B C 1
ATOM 2859 O O . ILE B 1 37 ? 12.977 6.602 8.703 1 98.94 37 ILE B O 1
ATOM 2863 N N . LEU B 1 38 ? 11.781 8.328 9.57 1 98.81 38 LEU B N 1
ATOM 2864 C CA . LEU B 1 38 ? 12.109 8 10.953 1 98.81 38 LEU B CA 1
ATOM 2865 C C . LEU B 1 38 ? 10.945 7.273 11.625 1 98.81 38 LEU B C 1
ATOM 2867 O O . LEU B 1 38 ? 9.844 7.824 11.734 1 98.81 38 LEU B O 1
ATOM 2871 N N . ALA B 1 39 ? 11.203 6.051 12.125 1 98.12 39 ALA B N 1
ATOM 2872 C CA . ALA B 1 39 ? 10.281 5.191 12.859 1 98.12 39 ALA B CA 1
ATOM 2873 C C . ALA B 1 39 ? 9.328 4.469 11.914 1 98.12 39 ALA B C 1
ATOM 2875 O O . ALA B 1 39 ? 8.586 5.105 11.164 1 98.12 39 ALA B O 1
ATOM 2876 N N . LEU B 1 40 ? 9.359 3.131 11.992 1 98.19 40 LEU B N 1
ATOM 2877 C CA . LEU B 1 40 ? 8.617 2.27 11.07 1 98.19 40 LEU B CA 1
ATOM 2878 C C . LEU B 1 40 ? 7.66 1.361 11.836 1 98.19 40 LEU B C 1
ATOM 2880 O O . LEU B 1 40 ? 7.668 0.143 11.641 1 98.19 40 LEU B O 1
ATOM 2884 N N . GLY B 1 41 ? 6.895 2.016 12.758 1 96.44 41 GLY B N 1
ATOM 2885 C CA . GLY B 1 41 ? 5.75 1.314 13.32 1 96.44 41 GLY B CA 1
ATOM 2886 C C . GLY B 1 41 ? 4.648 1.062 12.312 1 96.44 41 GLY B C 1
ATOM 2887 O O . GLY B 1 41 ? 4.914 0.949 11.109 1 96.44 41 GLY B O 1
ATOM 2888 N N . ASP B 1 42 ? 3.398 0.968 12.773 1 96.56 42 ASP B N 1
ATOM 2889 C CA . ASP B 1 42 ? 2.271 0.666 11.898 1 96.56 42 ASP B CA 1
ATOM 2890 C C . ASP B 1 42 ? 2.104 1.743 10.828 1 96.56 42 ASP B C 1
ATOM 2892 O O . ASP B 1 42 ? 2.018 1.436 9.633 1 96.56 42 ASP B O 1
ATOM 2896 N N . VAL B 1 43 ? 2.127 2.979 11.297 1 97.81 43 VAL B N 1
ATOM 2897 C CA . VAL B 1 43 ? 1.922 4.09 10.375 1 97.81 43 VAL B CA 1
ATOM 2898 C C . VAL B 1 43 ? 3.117 4.203 9.43 1 97.81 43 VAL B C 1
ATOM 2900 O O . VAL B 1 43 ? 2.947 4.277 8.211 1 97.81 43 VAL B O 1
ATOM 2903 N N . GLY B 1 44 ? 4.328 4.164 9.945 1 98.56 44 GLY B N 1
ATOM 2904 C CA . GLY B 1 44 ? 5.531 4.309 9.141 1 98.56 44 GLY B CA 1
ATOM 2905 C C . GLY B 1 44 ? 5.66 3.252 8.062 1 98.56 44 GLY B C 1
ATOM 2906 O O . GLY B 1 44 ? 5.953 3.568 6.906 1 98.56 44 GLY B O 1
ATOM 2907 N N . ARG B 1 45 ? 5.398 2.02 8.445 1 98.38 45 ARG B N 1
ATOM 2908 C CA . ARG B 1 45 ? 5.539 0.907 7.508 1 98.38 45 ARG B CA 1
ATOM 2909 C C . ARG B 1 45 ? 4.473 0.972 6.418 1 98.38 45 ARG B C 1
ATOM 2911 O O . ARG B 1 45 ? 4.762 0.729 5.246 1 98.38 45 ARG B O 1
ATOM 2918 N N . THR B 1 46 ? 3.234 1.261 6.812 1 98.81 46 THR B N 1
ATOM 2919 C CA . THR B 1 46 ? 2.146 1.345 5.844 1 98.81 46 THR B CA 1
ATOM 2920 C C . THR B 1 46 ? 2.363 2.514 4.887 1 98.81 46 THR B C 1
ATOM 2922 O O . THR B 1 46 ? 2.154 2.381 3.678 1 98.81 46 THR B O 1
ATOM 2925 N N . MET B 1 47 ? 2.82 3.6 5.414 1 98.88 47 MET B N 1
ATOM 2926 C CA . MET B 1 47 ? 3.168 4.75 4.582 1 98.88 47 MET B CA 1
ATOM 2927 C C . MET B 1 47 ? 4.289 4.398 3.609 1 98.88 47 MET B C 1
ATOM 2929 O O . MET B 1 47 ? 4.242 4.777 2.438 1 98.88 47 MET B O 1
ATOM 2933 N N . LEU B 1 48 ? 5.309 3.689 4.137 1 98.94 48 LEU B N 1
ATOM 2934 C CA . LEU B 1 48 ? 6.43 3.256 3.311 1 98.94 48 LEU B CA 1
ATOM 2935 C C . LEU B 1 48 ? 5.941 2.486 2.09 1 98.94 48 LEU B C 1
ATOM 2937 O O . LEU B 1 48 ? 6.402 2.725 0.972 1 98.94 48 LEU B O 1
ATOM 2941 N N . ILE B 1 49 ? 4.984 1.61 2.289 1 98.88 49 ILE B N 1
ATOM 2942 C CA . ILE B 1 49 ? 4.406 0.835 1.196 1 98.88 49 ILE B CA 1
ATOM 2943 C C . ILE B 1 49 ? 3.748 1.775 0.189 1 98.88 49 ILE B C 1
ATOM 2945 O O . ILE B 1 49 ? 3.951 1.642 -1.02 1 98.88 49 ILE B O 1
ATOM 2949 N N . GLY B 1 50 ? 2.98 2.738 0.67 1 98.94 50 GLY B N 1
ATOM 2950 C CA . GLY B 1 50 ? 2.34 3.709 -0.202 1 98.94 50 GLY B CA 1
ATOM 2951 C C . GLY B 1 50 ? 3.326 4.539 -1.002 1 98.94 50 GLY B C 1
ATOM 2952 O O . GLY B 1 50 ? 3.162 4.715 -2.211 1 98.94 50 GLY B O 1
ATOM 2953 N N . LEU B 1 51 ? 4.391 5.035 -0.301 1 98.94 51 LEU B N 1
ATOM 2954 C CA . LEU B 1 51 ? 5.398 5.844 -0.972 1 98.94 51 LEU B CA 1
ATOM 2955 C C . LEU B 1 51 ? 6.105 5.043 -2.062 1 98.94 51 LEU B C 1
ATOM 2957 O O . LEU B 1 51 ? 6.367 5.562 -3.148 1 98.94 51 LEU B O 1
ATOM 2961 N N . ARG B 1 52 ? 6.379 3.812 -1.717 1 98.5 52 ARG B N 1
ATOM 2962 C CA . ARG B 1 52 ? 7.07 2.939 -2.658 1 98.5 52 ARG B CA 1
ATOM 2963 C C . ARG B 1 52 ? 6.215 2.676 -3.893 1 98.5 52 ARG B C 1
ATOM 2965 O O . ARG B 1 52 ? 6.699 2.777 -5.023 1 98.5 52 ARG B O 1
ATOM 2972 N N . LEU B 1 53 ? 4.98 2.393 -3.721 1 98.69 53 LEU B N 1
ATOM 2973 C CA . LEU B 1 53 ? 4.094 1.968 -4.801 1 98.69 53 LEU B CA 1
ATOM 2974 C C . LEU B 1 53 ? 3.695 3.152 -5.672 1 98.69 53 LEU B C 1
ATOM 2976 O O . LEU B 1 53 ? 3.502 3 -6.883 1 98.69 53 LEU B O 1
ATOM 2980 N N . LEU B 1 54 ? 3.592 4.379 -5.059 1 98.62 54 LEU B N 1
ATOM 2981 C CA . LEU B 1 54 ? 2.959 5.488 -5.766 1 98.62 54 LEU B CA 1
ATOM 2982 C C . LEU B 1 54 ? 3.984 6.555 -6.141 1 98.62 54 LEU B C 1
ATOM 2984 O O . LEU B 1 54 ? 3.682 7.473 -6.902 1 98.62 54 LEU B O 1
ATOM 2988 N N . GLY B 1 55 ? 5.254 6.449 -5.617 1 98.56 55 GLY B N 1
ATOM 2989 C CA . GLY B 1 55 ? 6.102 7.629 -5.602 1 98.56 55 GLY B CA 1
ATOM 2990 C C . GLY B 1 55 ? 7.23 7.57 -6.613 1 98.56 55 GLY B C 1
ATOM 2991 O O . GLY B 1 55 ? 8.148 8.383 -6.574 1 98.56 55 GLY B O 1
ATOM 2992 N N . ALA B 1 56 ? 7.219 6.645 -7.605 1 98.31 56 ALA B N 1
ATOM 2993 C CA . ALA B 1 56 ? 8.336 6.422 -8.516 1 98.31 56 ALA B CA 1
ATOM 2994 C C . ALA B 1 56 ? 8.656 7.684 -9.312 1 98.31 56 ALA B C 1
ATOM 2996 O O . ALA B 1 56 ? 9.797 7.883 -9.734 1 98.31 56 ALA B O 1
ATOM 2997 N N . ASP B 1 57 ? 7.703 8.539 -9.547 1 98.38 57 ASP B N 1
ATOM 2998 C CA . ASP B 1 57 ? 7.91 9.734 -10.352 1 98.38 57 ASP B CA 1
ATOM 2999 C C . ASP B 1 57 ? 8.594 10.836 -9.547 1 98.38 57 ASP B C 1
ATOM 3001 O O . ASP B 1 57 ? 9.172 11.766 -10.109 1 98.38 57 ASP B O 1
ATOM 3005 N N . LYS B 1 58 ? 8.586 10.75 -8.172 1 98.75 58 LYS B N 1
ATOM 3006 C CA . LYS B 1 58 ? 9.07 11.867 -7.363 1 98.75 58 LYS B CA 1
ATOM 3007 C C . LYS B 1 58 ? 10.125 11.398 -6.359 1 98.75 58 LYS B C 1
ATOM 3009 O O . LYS B 1 58 ? 10.836 12.211 -5.77 1 98.75 58 LYS B O 1
ATOM 3014 N N . ILE B 1 59 ? 10.242 10.07 -6.168 1 98.88 59 ILE B N 1
ATOM 3015 C CA . ILE B 1 59 ? 11.156 9.555 -5.156 1 98.88 59 ILE B CA 1
ATOM 3016 C C . ILE B 1 59 ? 12.289 8.781 -5.828 1 98.88 59 ILE B C 1
ATOM 3018 O O . ILE B 1 59 ? 12.047 7.871 -6.621 1 98.88 59 ILE B O 1
ATOM 3022 N N . ALA B 1 60 ? 13.484 9.203 -5.535 1 98.81 60 ALA B N 1
ATOM 3023 C CA . ALA B 1 60 ? 14.68 8.539 -6.059 1 98.81 60 ALA B CA 1
ATOM 3024 C C . ALA B 1 60 ? 15.047 7.32 -5.219 1 98.81 60 ALA B C 1
ATOM 3026 O O . ALA B 1 60 ? 15.43 6.277 -5.758 1 98.81 60 ALA B O 1
ATOM 3027 N N . SER B 1 61 ? 14.953 7.43 -3.91 1 98.88 61 SER B N 1
ATOM 3028 C CA . SER B 1 61 ? 15.258 6.367 -2.955 1 98.88 61 SER B CA 1
ATOM 3029 C C . SER B 1 61 ? 14.656 6.672 -1.585 1 98.88 61 SER B C 1
ATOM 3031 O O . SER B 1 61 ? 14.273 7.809 -1.307 1 98.88 61 SER B O 1
ATOM 3033 N N . ILE B 1 62 ? 14.555 5.637 -0.791 1 98.94 62 ILE B N 1
ATOM 3034 C CA . ILE B 1 62 ? 13.984 5.785 0.544 1 98.94 62 ILE B CA 1
ATOM 3035 C C . ILE B 1 62 ? 14.953 5.215 1.582 1 98.94 62 ILE B C 1
ATOM 3037 O O . ILE B 1 62 ? 15.367 4.059 1.485 1 98.94 62 ILE B O 1
ATOM 3041 N N . GLY B 1 63 ? 15.336 6.008 2.525 1 98.94 63 GLY B N 1
ATOM 3042 C CA . GLY B 1 63 ? 16.125 5.582 3.664 1 98.94 63 GLY B CA 1
ATOM 3043 C C . GLY B 1 63 ? 15.305 5.355 4.918 1 98.94 63 GLY B C 1
ATOM 3044 O O . GLY B 1 63 ? 14.461 6.184 5.27 1 98.94 63 GLY B O 1
ATOM 3045 N N . LEU B 1 64 ? 15.539 4.223 5.586 1 98.88 64 LEU B N 1
ATOM 3046 C CA . LEU B 1 64 ? 14.781 3.834 6.77 1 98.88 64 LEU B CA 1
ATOM 3047 C C . LEU B 1 64 ? 15.625 3.99 8.031 1 98.88 64 LEU B C 1
ATOM 3049 O O . LEU B 1 64 ? 16.766 3.521 8.086 1 98.88 64 LEU B O 1
ATOM 3053 N N . CYS B 1 65 ? 15.086 4.664 8.977 1 98.75 65 CYS B N 1
ATOM 3054 C CA . CYS B 1 65 ? 15.703 4.801 10.289 1 98.75 65 CYS B CA 1
ATOM 3055 C C . CYS B 1 65 ? 14.742 4.406 11.398 1 98.75 65 CYS B C 1
ATOM 3057 O O . CYS B 1 65 ? 13.609 4.902 11.453 1 98.75 65 CYS B O 1
ATOM 3059 N N . ASP B 1 66 ? 15.094 3.477 12.172 1 97.25 66 ASP B N 1
ATOM 3060 C CA . ASP B 1 66 ? 14.281 2.945 13.258 1 97.25 66 ASP B CA 1
ATOM 3061 C C . ASP B 1 66 ? 15.148 2.398 14.391 1 97.25 66 ASP B C 1
ATOM 3063 O O . ASP B 1 66 ? 16.312 2.035 14.164 1 97.25 66 ASP B O 1
ATOM 3067 N N . LEU B 1 67 ? 14.602 2.33 15.609 1 96.06 67 LEU B N 1
ATOM 3068 C CA . LEU B 1 67 ? 15.336 1.795 16.75 1 96.06 67 LEU B CA 1
ATOM 3069 C C . LEU B 1 67 ? 15.422 0.274 16.688 1 96.06 67 LEU B C 1
ATOM 3071 O O . LEU B 1 67 ? 16.375 -0.324 17.172 1 96.06 67 LEU B O 1
ATOM 3075 N N . ASN B 1 68 ? 14.375 -0.354 16.125 1 96.88 68 ASN B N 1
ATOM 3076 C CA . ASN B 1 68 ? 14.32 -1.806 15.992 1 96.88 68 ASN B CA 1
ATOM 3077 C C . ASN B 1 68 ? 15.094 -2.283 14.766 1 96.88 68 ASN B C 1
ATOM 3079 O O . ASN B 1 68 ? 14.539 -2.361 13.672 1 96.88 68 ASN B O 1
ATOM 3083 N N . GLU B 1 69 ? 16.281 -2.777 14.969 1 97 69 GLU B N 1
ATOM 3084 C CA . GLU B 1 69 ? 17.172 -3.162 13.875 1 97 69 GLU B CA 1
ATOM 3085 C C . GLU B 1 69 ? 16.609 -4.344 13.094 1 97 69 GLU B C 1
ATOM 3087 O O . GLU B 1 69 ? 16.766 -4.426 11.875 1 97 69 GLU B O 1
ATOM 3092 N N . LYS B 1 70 ? 16.031 -5.277 13.82 1 97.75 70 LYS B N 1
ATOM 3093 C CA . LYS B 1 70 ? 15.453 -6.438 13.156 1 97.75 70 LYS B CA 1
ATOM 3094 C C . LYS B 1 70 ? 14.312 -6.02 12.227 1 97.75 70 LYS B C 1
ATOM 3096 O O . LYS B 1 70 ? 14.188 -6.547 11.117 1 97.75 70 LYS B O 1
ATOM 3101 N N . ASN B 1 71 ? 13.531 -5.074 12.695 1 97.44 71 ASN B N 1
ATOM 3102 C CA . ASN B 1 71 ? 12.461 -4.551 11.852 1 97.44 71 ASN B CA 1
ATOM 3103 C C . ASN B 1 71 ? 13.016 -3.844 10.617 1 97.44 71 ASN B C 1
ATOM 3105 O O . ASN B 1 71 ? 12.461 -3.971 9.523 1 97.44 71 ASN B O 1
ATOM 3109 N N . LEU B 1 72 ? 14.094 -3.107 10.766 1 98 72 LEU B N 1
ATOM 3110 C CA . LEU B 1 72 ? 14.719 -2.402 9.648 1 98 72 LEU B CA 1
ATOM 3111 C C . LEU B 1 72 ? 15.203 -3.385 8.586 1 98 72 LEU B C 1
ATOM 3113 O O . LEU B 1 72 ? 14.984 -3.176 7.395 1 98 72 LEU B O 1
ATOM 3117 N N . GLN B 1 73 ? 15.82 -4.383 9.094 1 97.75 73 GLN B N 1
ATOM 3118 C CA . GLN B 1 73 ? 16.375 -5.375 8.172 1 97.75 73 GLN B CA 1
ATOM 3119 C C . GLN B 1 73 ? 15.258 -6.086 7.406 1 97.75 73 GLN B C 1
ATOM 3121 O O . GLN B 1 73 ? 15.344 -6.246 6.188 1 97.75 73 GLN B O 1
ATOM 3126 N N . ARG B 1 74 ? 14.258 -6.496 8.148 1 97.81 74 ARG B N 1
ATOM 3127 C CA . ARG B 1 74 ? 13.148 -7.18 7.492 1 97.81 74 ARG B CA 1
ATOM 3128 C C . ARG B 1 74 ? 12.492 -6.285 6.445 1 97.81 74 ARG B C 1
ATOM 3130 O O . ARG B 1 74 ? 12.156 -6.742 5.348 1 97.81 74 ARG B O 1
ATOM 3137 N N . LEU B 1 75 ? 12.297 -5.02 6.781 1 98.56 75 LEU B N 1
ATOM 3138 C CA . LEU B 1 75 ? 11.633 -4.109 5.859 1 98.56 75 LEU B CA 1
ATOM 3139 C C . LEU B 1 75 ? 12.523 -3.809 4.656 1 98.56 75 LEU B C 1
ATOM 3141 O O . LEU B 1 75 ? 12.031 -3.697 3.529 1 98.56 75 LEU B O 1
ATOM 3145 N N . GLU B 1 76 ? 13.828 -3.623 4.906 1 98.56 76 GLU B N 1
ATOM 3146 C CA . GLU B 1 76 ? 14.742 -3.432 3.783 1 98.56 76 GLU B CA 1
ATOM 3147 C C . GLU B 1 76 ? 14.641 -4.586 2.789 1 98.56 76 GLU B C 1
ATOM 3149 O O . GLU B 1 76 ? 14.586 -4.363 1.576 1 98.56 76 GLU B O 1
ATOM 3154 N N . ILE B 1 77 ? 14.562 -5.805 3.266 1 98.31 77 ILE B N 1
ATOM 3155 C CA . ILE B 1 77 ? 14.484 -7 2.436 1 98.31 77 ILE B CA 1
ATOM 3156 C C . ILE B 1 77 ? 13.141 -7.047 1.717 1 98.31 77 ILE B C 1
ATOM 3158 O O . ILE B 1 77 ? 13.086 -7.051 0.485 1 98.31 77 ILE B O 1
ATOM 3162 N N . GLU B 1 78 ? 12.062 -6.961 2.402 1 98.5 78 GLU B N 1
ATOM 3163 C CA . GLU B 1 78 ? 10.734 -7.227 1.854 1 98.5 78 GLU B CA 1
ATOM 3164 C C . GLU B 1 78 ? 10.273 -6.094 0.942 1 98.5 78 GLU B C 1
ATOM 3166 O O . GLU B 1 78 ? 9.664 -6.336 -0.102 1 98.5 78 GLU B O 1
ATOM 3171 N N . ILE B 1 79 ? 10.555 -4.871 1.372 1 98.88 79 ILE B N 1
ATOM 3172 C CA . ILE B 1 79 ? 10.07 -3.742 0.587 1 98.88 79 ILE B CA 1
ATOM 3173 C C . ILE B 1 79 ? 10.781 -3.709 -0.764 1 98.88 79 ILE B C 1
ATOM 3175 O O . ILE B 1 79 ? 10.172 -3.389 -1.786 1 98.88 79 ILE B O 1
ATOM 3179 N N . ASN B 1 80 ? 12.07 -4.059 -0.77 1 98.75 80 ASN B N 1
ATOM 3180 C CA . ASN B 1 80 ? 12.805 -4.102 -2.029 1 98.75 80 ASN B CA 1
ATOM 3181 C C . ASN B 1 80 ? 12.336 -5.258 -2.912 1 98.75 80 ASN B C 1
ATOM 3183 O O . ASN B 1 80 ? 12.656 -5.309 -4.098 1 98.75 80 ASN B O 1
ATOM 3187 N N . GLN B 1 81 ? 11.562 -6.141 -2.316 1 98.75 81 GLN B N 1
ATOM 3188 C CA . GLN B 1 81 ? 11.031 -7.266 -3.078 1 98.75 81 GLN B CA 1
ATOM 3189 C C . GLN B 1 81 ? 9.625 -6.969 -3.592 1 98.75 81 GLN B C 1
ATOM 3191 O O . GLN B 1 81 ? 9 -7.816 -4.234 1 98.75 81 GLN B O 1
ATOM 3196 N N . ILE B 1 82 ? 9.062 -5.824 -3.293 1 98.81 82 ILE B N 1
ATOM 3197 C CA . ILE B 1 82 ? 7.906 -5.324 -4.031 1 98.81 82 ILE B CA 1
ATOM 3198 C C . ILE B 1 82 ? 8.344 -4.84 -5.41 1 98.81 82 ILE B C 1
ATOM 3200 O O . ILE B 1 82 ? 9.07 -3.846 -5.523 1 98.81 82 ILE B O 1
ATOM 3204 N N . ARG B 1 83 ? 7.824 -5.531 -6.434 1 98.19 83 ARG B N 1
ATOM 3205 C CA . ARG B 1 83 ? 8.406 -5.254 -7.738 1 98.19 83 ARG B CA 1
ATOM 3206 C C . ARG B 1 83 ? 7.445 -5.625 -8.859 1 98.19 83 ARG B C 1
ATOM 3208 O O . ARG B 1 83 ? 6.781 -6.664 -8.797 1 98.19 83 ARG B O 1
ATOM 3215 N N . TYR B 1 84 ? 7.355 -4.715 -9.875 1 98.56 84 TYR B N 1
ATOM 3216 C CA . TYR B 1 84 ? 6.789 -5.109 -11.164 1 98.56 84 TYR B CA 1
ATOM 3217 C C . TYR B 1 84 ? 7.754 -6.004 -11.93 1 98.56 84 TYR B C 1
ATOM 3219 O O . TYR B 1 84 ? 8.945 -5.695 -12.039 1 98.56 84 TYR B O 1
ATOM 3227 N N . PRO B 1 85 ? 7.18 -7.105 -12.414 1 98.06 85 PRO B N 1
ATOM 3228 C CA . PRO B 1 85 ? 8.047 -7.855 -13.328 1 98.06 85 PRO B CA 1
ATOM 3229 C C . PRO B 1 85 ? 8.258 -7.141 -14.664 1 98.06 85 PRO B C 1
ATOM 3231 O O . PRO B 1 85 ? 7.344 -6.484 -15.164 1 98.06 85 PRO B O 1
ATOM 3234 N N . PHE B 1 86 ? 9.422 -7.082 -15.195 1 97.19 86 PHE B N 1
ATOM 3235 C CA . PHE B 1 86 ? 9.758 -6.488 -16.484 1 97.19 86 PHE B CA 1
ATOM 3236 C C . PHE B 1 86 ? 9.469 -4.992 -16.484 1 97.19 86 PHE B C 1
ATOM 3238 O O . PHE B 1 86 ? 8.859 -4.473 -17.422 1 97.19 86 PHE B O 1
ATOM 3245 N N . ALA B 1 87 ? 9.797 -4.336 -15.445 1 95.56 87 ALA B N 1
ATOM 3246 C CA . ALA B 1 87 ? 9.422 -2.959 -15.141 1 95.56 87 ALA B CA 1
ATOM 3247 C C . ALA B 1 87 ? 10.039 -1.987 -16.141 1 95.56 87 ALA B C 1
ATOM 3249 O O . ALA B 1 87 ? 11.188 -2.148 -16.547 1 95.56 87 ALA B O 1
ATOM 3250 N N . GLU B 1 88 ? 9.25 -1.033 -16.547 1 93.56 88 GLU B N 1
ATOM 3251 C CA . GLU B 1 88 ? 9.719 0.096 -17.344 1 93.56 88 GLU B CA 1
ATOM 3252 C C . GLU B 1 88 ? 9.188 1.417 -16.797 1 93.56 88 GLU B C 1
ATOM 3254 O O . GLU B 1 88 ? 8.156 1.443 -16.125 1 93.56 88 GLU B O 1
ATOM 3259 N N . GLY B 1 89 ? 9.961 2.434 -17.031 1 93.5 89 GLY B N 1
ATOM 3260 C CA . GLY B 1 89 ? 9.516 3.762 -16.641 1 93.5 89 GLY B CA 1
ATOM 3261 C C . GLY B 1 89 ? 9.148 3.859 -15.164 1 93.5 89 GLY B C 1
ATOM 3262 O O . GLY B 1 89 ? 9.945 3.49 -14.297 1 93.5 89 GLY B O 1
ATOM 3263 N N . GLU B 1 90 ? 7.887 4.234 -14.93 1 89.38 90 GLU B N 1
ATOM 3264 C CA . GLU B 1 90 ? 7.441 4.496 -13.562 1 89.38 90 GLU B CA 1
ATOM 3265 C C . GLU B 1 90 ? 7.133 3.199 -12.82 1 89.38 90 GLU B C 1
ATOM 3267 O O . GLU B 1 90 ? 6.805 3.219 -11.633 1 89.38 90 GLU B O 1
ATOM 3272 N N . GLN B 1 91 ? 7.316 2.104 -13.469 1 95.5 91 GLN B N 1
ATOM 3273 C CA . GLN B 1 91 ? 7.168 0.815 -12.797 1 95.5 91 GLN B CA 1
ATOM 3274 C C . GLN B 1 91 ? 8.445 0.429 -12.055 1 95.5 91 GLN B C 1
ATOM 3276 O O . GLN B 1 91 ? 8.445 -0.506 -11.258 1 95.5 91 GLN B O 1
ATOM 3281 N N . VAL B 1 92 ? 9.578 1.178 -12.383 1 97.44 92 VAL B N 1
ATOM 3282 C CA . VAL B 1 92 ? 10.789 1.008 -11.602 1 97.44 92 VAL B CA 1
ATOM 3283 C C . VAL B 1 92 ? 10.648 1.725 -10.258 1 97.44 92 VAL B C 1
ATOM 3285 O O . VAL B 1 92 ? 10.703 2.955 -10.195 1 97.44 92 VAL B O 1
ATOM 3288 N N . LEU B 1 93 ? 10.508 0.97 -9.172 1 98.56 93 LEU B N 1
ATOM 3289 C CA . LEU B 1 93 ? 10.188 1.518 -7.855 1 98.56 93 LEU B CA 1
ATOM 3290 C C . LEU B 1 93 ? 11.453 1.955 -7.133 1 98.56 93 LEU B C 1
ATOM 3292 O O . LEU B 1 93 ? 12.516 1.356 -7.312 1 98.56 93 LEU B O 1
ATOM 3296 N N . PRO B 1 94 ? 11.367 3.004 -6.328 1 98.62 94 PRO B N 1
ATOM 3297 C CA . PRO B 1 94 ? 12.555 3.512 -5.633 1 98.62 94 PRO B CA 1
ATOM 3298 C C . PRO B 1 94 ? 13.164 2.482 -4.688 1 98.62 94 PRO B C 1
ATOM 3300 O O . PRO B 1 94 ? 12.445 1.83 -3.928 1 98.62 94 PRO B O 1
ATOM 3303 N N . PRO B 1 95 ? 14.492 2.301 -4.723 1 98.62 95 PRO B N 1
ATOM 3304 C CA . PRO B 1 95 ? 15.148 1.389 -3.789 1 98.62 95 PRO B CA 1
ATOM 3305 C C . PRO B 1 95 ? 15.078 1.875 -2.342 1 98.62 95 PRO B C 1
ATOM 3307 O O . PRO B 1 95 ? 14.922 3.074 -2.098 1 98.62 95 PRO B O 1
ATOM 3310 N N . VAL B 1 96 ? 15.164 0.929 -1.461 1 98.75 96 VAL B N 1
ATOM 3311 C CA . VAL B 1 96 ? 15.094 1.211 -0.031 1 98.75 96 VAL B CA 1
ATOM 3312 C C . VAL B 1 96 ? 16.391 0.765 0.649 1 98.75 96 VAL B C 1
ATOM 3314 O O . VAL B 1 96 ? 16.922 -0.302 0.34 1 98.75 96 VAL B O 1
ATOM 3317 N N . ASP B 1 97 ? 16.938 1.567 1.528 1 98.62 97 ASP B N 1
ATOM 3318 C CA . ASP B 1 97 ? 18.109 1.205 2.314 1 98.62 97 ASP B CA 1
ATOM 3319 C C . ASP B 1 97 ? 17.969 1.661 3.766 1 98.62 97 ASP B C 1
ATOM 3321 O O . ASP B 1 97 ? 17 2.334 4.113 1 98.62 97 ASP B O 1
ATOM 3325 N N . MET B 1 98 ? 18.844 1.233 4.609 1 98.56 98 MET B N 1
ATOM 3326 C CA . MET B 1 98 ? 18.844 1.615 6.02 1 98.56 98 MET B CA 1
ATOM 3327 C C . MET B 1 98 ? 19.766 2.812 6.25 1 98.56 98 MET B C 1
ATOM 3329 O O . MET B 1 98 ? 20.844 2.895 5.664 1 98.56 98 MET B O 1
ATOM 3333 N N . VAL B 1 99 ? 19.297 3.73 7.059 1 98.56 99 VAL B N 1
ATOM 3334 C CA . VAL B 1 99 ? 20.078 4.926 7.371 1 98.56 99 VAL B CA 1
ATOM 3335 C C . VAL B 1 99 ? 20.219 5.074 8.883 1 98.56 99 VAL B C 1
ATOM 3337 O O . VAL B 1 99 ? 19.266 4.812 9.625 1 98.56 99 VAL B O 1
ATOM 3340 N N . THR B 1 100 ? 21.391 5.48 9.336 1 97.88 100 THR B N 1
ATOM 3341 C CA . THR B 1 100 ? 21.625 5.73 10.75 1 97.88 100 THR B CA 1
ATOM 3342 C C . THR B 1 100 ? 21.203 7.152 11.125 1 97.88 100 THR B C 1
ATOM 3344 O O . THR B 1 100 ? 21.016 7.996 10.25 1 97.88 100 THR B O 1
ATOM 3347 N N . GLU B 1 101 ? 21.047 7.336 12.391 1 97.62 101 GLU B N 1
ATOM 3348 C CA . GLU B 1 101 ? 20.562 8.625 12.883 1 97.62 101 GLU B CA 1
ATOM 3349 C C . GLU B 1 101 ? 21.469 9.766 12.438 1 97.62 101 GLU B C 1
ATOM 3351 O O . GLU B 1 101 ? 21 10.852 12.109 1 97.62 101 GLU B O 1
ATOM 3356 N N . ASP B 1 102 ? 22.781 9.547 12.406 1 96.5 102 ASP B N 1
ATOM 3357 C CA . ASP B 1 102 ? 23.75 10.594 12.078 1 96.5 102 ASP B CA 1
ATOM 3358 C C . ASP B 1 102 ? 23.656 10.984 10.609 1 96.5 102 ASP B C 1
ATOM 3360 O O . ASP B 1 102 ? 24.172 12.023 10.203 1 96.5 102 ASP B O 1
ATOM 3364 N N . ARG B 1 103 ? 22.953 10.18 9.805 1 98 103 ARG B N 1
ATOM 3365 C CA . ARG B 1 103 ? 22.797 10.461 8.383 1 98 103 ARG B CA 1
ATOM 3366 C C . ARG B 1 103 ? 21.344 10.742 8.031 1 98 103 ARG B C 1
ATOM 3368 O O . ARG B 1 103 ? 20.969 10.742 6.855 1 98 103 ARG B O 1
ATOM 3375 N N . LEU B 1 104 ? 20.578 10.945 9.016 1 98.56 104 LEU B N 1
ATOM 3376 C CA . LEU B 1 104 ? 19.125 11.031 8.867 1 98.56 104 LEU B CA 1
ATOM 3377 C C . LEU B 1 104 ? 18.734 12.203 7.969 1 98.56 104 LEU B C 1
ATOM 3379 O O . LEU B 1 104 ? 17.75 12.125 7.23 1 98.56 104 LEU B O 1
ATOM 3383 N N . PHE B 1 105 ? 19.5 13.25 7.953 1 98.88 105 PHE B N 1
ATOM 3384 C CA . PHE B 1 105 ? 19.141 14.461 7.223 1 98.88 105 PHE B CA 1
ATOM 3385 C C . PHE B 1 105 ? 19.953 14.578 5.938 1 98.88 105 PHE B C 1
ATOM 3387 O O . PHE B 1 105 ? 19.984 15.648 5.32 1 98.88 105 PHE B O 1
ATOM 3394 N N . ASP B 1 106 ? 20.672 13.445 5.516 1 98.69 106 ASP B N 1
ATOM 3395 C CA . ASP B 1 106 ? 21.234 13.32 4.18 1 98.69 106 ASP B CA 1
ATOM 3396 C C . ASP B 1 106 ? 20.172 12.953 3.152 1 98.69 106 ASP B C 1
ATOM 3398 O O . ASP B 1 106 ? 20.297 11.938 2.459 1 98.69 106 ASP B O 1
ATOM 3402 N N . CYS B 1 107 ? 19.172 13.789 3.092 1 98.88 107 CYS B N 1
ATOM 3403 C CA . CYS B 1 107 ? 18.016 13.562 2.217 1 98.88 107 CYS B CA 1
ATOM 3404 C C . CYS B 1 107 ? 17.375 14.875 1.807 1 98.88 107 CYS B C 1
ATOM 3406 O O . CYS B 1 107 ? 17.75 15.938 2.301 1 98.88 107 CYS B O 1
ATOM 3408 N N . ASP B 1 108 ? 16.469 14.773 0.896 1 98.94 108 ASP B N 1
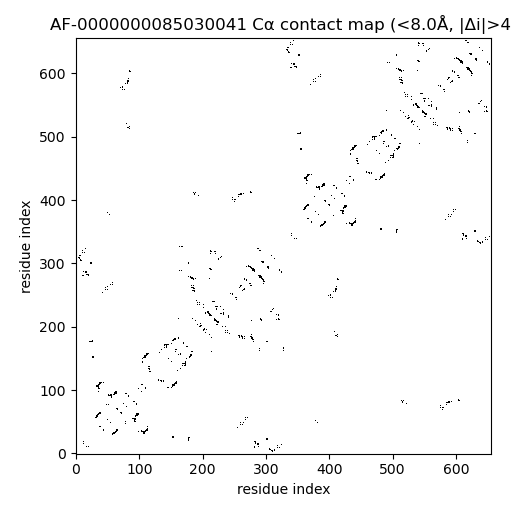ATOM 3409 C CA . ASP B 1 108 ? 15.711 15.938 0.422 1 98.94 108 ASP B CA 1
ATOM 3410 C C . ASP B 1 108 ? 14.398 16.078 1.18 1 98.94 108 ASP B C 1
ATOM 3412 O O . ASP B 1 108 ? 13.875 17.188 1.312 1 98.94 108 ASP B O 1
ATOM 3416 N N . VAL B 1 109 ? 13.82 14.984 1.571 1 98.94 109 VAL B N 1
ATOM 3417 C CA . VAL B 1 109 ? 12.562 14.93 2.318 1 98.94 109 VAL B CA 1
ATOM 3418 C C . VAL B 1 109 ? 12.742 14.07 3.566 1 98.94 109 VAL B C 1
ATOM 3420 O O . VAL B 1 109 ? 13.133 12.906 3.473 1 98.94 109 VAL B O 1
ATOM 3423 N N . PHE B 1 110 ? 12.547 14.68 4.711 1 98.94 110 PHE B N 1
ATOM 3424 C CA . PHE B 1 110 ? 12.586 13.984 5.996 1 98.94 110 PHE B CA 1
ATOM 3425 C C . PHE B 1 110 ? 11.18 13.773 6.535 1 98.94 110 PHE B C 1
ATOM 3427 O O . PHE B 1 110 ? 10.391 14.719 6.629 1 98.94 110 PHE B O 1
ATOM 3434 N N . ILE B 1 111 ? 10.82 12.5 6.895 1 98.94 111 ILE B N 1
ATOM 3435 C CA . ILE B 1 111 ? 9.492 12.188 7.41 1 98.94 111 ILE B CA 1
ATOM 3436 C C . ILE B 1 111 ? 9.602 11.672 8.844 1 98.94 111 ILE B C 1
ATOM 3438 O O . ILE B 1 111 ? 10.281 10.672 9.102 1 98.94 111 ILE B O 1
ATOM 3442 N N . PHE B 1 112 ? 8.93 12.344 9.75 1 98.81 112 PHE B N 1
ATOM 3443 C CA . PHE B 1 112 ? 8.938 12.031 11.172 1 98.81 112 PHE B CA 1
ATOM 3444 C C . PHE B 1 112 ? 7.684 11.258 11.57 1 98.81 112 PHE B C 1
ATOM 3446 O O . PHE B 1 112 ? 6.594 11.836 11.625 1 98.81 112 PHE B O 1
ATOM 3453 N N . CYS B 1 113 ? 7.836 9.961 11.883 1 97.94 113 CYS B N 1
ATOM 3454 C CA . CYS B 1 113 ? 6.707 9.125 12.281 1 97.94 113 CYS B CA 1
ATOM 3455 C C . CYS B 1 113 ? 6.91 8.578 13.695 1 97.94 113 CYS B C 1
ATOM 3457 O O . CYS B 1 113 ? 6.191 7.676 14.125 1 97.94 113 CYS B O 1
ATOM 3459 N N . ALA B 1 114 ? 7.844 9.102 14.43 1 96.56 114 ALA B N 1
ATOM 3460 C CA . ALA B 1 114 ? 8.18 8.562 15.75 1 96.56 114 ALA B CA 1
ATOM 3461 C C . ALA B 1 114 ? 7.152 8.984 16.797 1 96.56 114 ALA B C 1
ATOM 3463 O O . ALA B 1 114 ? 6.625 10.102 16.734 1 96.56 114 ALA B O 1
ATOM 3464 N N . THR B 1 115 ? 6.816 8.094 17.672 1 90.31 115 THR B N 1
ATOM 3465 C CA . THR B 1 115 ? 5.945 8.375 18.797 1 90.31 115 THR B CA 1
ATOM 3466 C C . THR B 1 115 ? 6.457 7.691 20.062 1 90.31 115 THR B C 1
ATOM 3468 O O . THR B 1 115 ? 7.055 6.617 20 1 90.31 115 THR B O 1
ATOM 3471 N N . LYS B 1 116 ? 6.586 8.391 21.172 1 80.88 116 LYS B N 1
ATOM 3472 C CA . LYS B 1 116 ? 6.887 7.762 22.453 1 80.88 116 LYS B CA 1
ATOM 3473 C C . LYS B 1 116 ? 5.637 7.137 23.062 1 80.88 116 LYS B C 1
ATOM 3475 O O . LYS B 1 116 ? 4.699 7.848 23.438 1 80.88 116 LYS B O 1
ATOM 3480 N N . GLY B 1 117 ? 5.129 5.965 22.531 1 62.03 117 GLY B N 1
ATOM 3481 C CA . GLY B 1 117 ? 4.055 5.082 22.953 1 62.03 117 GLY B CA 1
ATOM 3482 C C . GLY B 1 117 ? 2.787 5.824 23.328 1 62.03 117 GLY B C 1
ATOM 3483 O O . GLY B 1 117 ? 2.84 6.988 23.734 1 62.03 117 GLY B O 1
ATOM 3484 N N . THR B 1 118 ? 1.644 5.523 22.75 1 56.78 118 THR B N 1
ATOM 3485 C CA . THR B 1 118 ? 0.324 5.969 23.172 1 56.78 118 THR B CA 1
ATOM 3486 C C . THR B 1 118 ? -0.026 5.383 24.547 1 56.78 118 THR B C 1
ATOM 3488 O O . THR B 1 118 ? 0.349 4.254 24.844 1 56.78 118 THR B O 1
ATOM 3491 N N . PRO B 1 119 ? -0.438 6.328 25.516 1 55.38 119 PRO B N 1
ATOM 3492 C CA . PRO B 1 119 ? -0.896 5.707 26.766 1 55.38 119 PRO B CA 1
ATOM 3493 C C . PRO B 1 119 ? -1.818 4.516 26.516 1 55.38 119 PRO B C 1
ATOM 3495 O O . PRO B 1 119 ? -2.551 4.484 25.531 1 55.38 119 PRO B O 1
ATOM 3498 N N . PRO B 1 120 ? -1.491 3.459 27.266 1 54.22 120 PRO B N 1
ATOM 3499 C CA . PRO B 1 120 ? -2.424 2.34 27.125 1 54.22 120 PRO B CA 1
ATOM 3500 C C . PRO B 1 120 ? -3.885 2.785 27.125 1 54.22 120 PRO B C 1
ATOM 3502 O O . PRO B 1 120 ? -4.223 3.816 27.719 1 54.22 120 PRO B O 1
ATOM 3505 N N . ILE B 1 121 ? -4.754 2.059 26.375 1 53.03 121 ILE B N 1
ATOM 3506 C CA . ILE B 1 121 ? -6.199 2.248 26.453 1 53.03 121 ILE B CA 1
ATOM 3507 C C . ILE B 1 121 ? -6.645 2.178 27.922 1 53.03 121 ILE B C 1
ATOM 3509 O O . ILE B 1 121 ? -6.305 1.229 28.625 1 53.03 121 ILE B O 1
ATOM 3513 N N . GLY B 1 122 ? -7.281 3.377 28.719 1 55.69 122 GLY B N 1
ATOM 3514 C CA . GLY B 1 122 ? -7.797 3.412 30.078 1 55.69 122 GLY B CA 1
ATOM 3515 C C . GLY B 1 122 ? -6.957 4.27 31 1 55.69 122 GLY B C 1
ATOM 3516 O O . GLY B 1 122 ? -7.258 4.375 32.188 1 55.69 122 GLY B O 1
ATOM 3517 N N . ALA B 1 123 ? -5.855 4.355 30.562 1 57.94 123 ALA B N 1
ATOM 3518 C CA . ALA B 1 123 ? -5.008 5.133 31.453 1 57.94 123 ALA B CA 1
ATOM 3519 C C . ALA B 1 123 ? -5.723 6.395 31.938 1 57.94 123 ALA B C 1
ATOM 3521 O O . ALA B 1 123 ? -6.391 7.07 31.141 1 57.94 123 ALA B O 1
ATOM 3522 N N . LYS B 1 124 ? -5.805 6.531 33.344 1 52.25 124 LYS B N 1
ATOM 3523 C CA . LYS B 1 124 ? -6.398 7.605 34.125 1 52.25 124 LYS B CA 1
ATOM 3524 C C . LYS B 1 124 ? -5.48 8.82 34.188 1 52.25 124 LYS B C 1
ATOM 3526 O O . LYS B 1 124 ? -4.258 8.688 34.062 1 52.25 124 LYS B O 1
ATOM 3531 N N . GLY B 1 125 ? -6.023 10.188 33.938 1 53.56 125 GLY B N 1
ATOM 3532 C CA . GLY B 1 125 ? -5.398 11.484 34.125 1 53.56 125 GLY B CA 1
ATOM 3533 C C . GLY B 1 125 ? -5.004 12.148 32.812 1 53.56 125 GLY B C 1
ATOM 3534 O O . GLY B 1 125 ? -5.434 11.727 31.75 1 53.56 125 GLY B O 1
ATOM 3535 N N . ASP B 1 126 ? -4.047 13.312 32.875 1 61.34 126 ASP B N 1
ATOM 3536 C CA . ASP B 1 126 ? -3.719 14.211 31.766 1 61.34 126 ASP B CA 1
ATOM 3537 C C . ASP B 1 126 ? -2.748 13.547 30.797 1 61.34 126 ASP B C 1
ATOM 3539 O O . ASP B 1 126 ? -1.662 14.07 30.531 1 61.34 126 ASP B O 1
ATOM 3543 N N . MET B 1 127 ? -2.941 12.414 30.484 1 64.06 127 MET B N 1
ATOM 3544 C CA . MET B 1 127 ? -2.111 11.539 29.656 1 64.06 127 MET B CA 1
ATOM 3545 C C . MET B 1 127 ? -1.872 12.164 28.297 1 64.06 127 MET B C 1
ATOM 3547 O O . MET B 1 127 ? -0.793 12.008 27.719 1 64.06 127 MET B O 1
ATOM 3551 N N . ARG B 1 128 ? -2.705 12.914 27.891 1 67.81 128 ARG B N 1
ATOM 3552 C CA . ARG B 1 128 ? -2.523 13.594 26.625 1 67.81 128 ARG B CA 1
ATOM 3553 C C . ARG B 1 128 ? -1.384 14.609 26.703 1 67.81 128 ARG B C 1
ATOM 3555 O O . ARG B 1 128 ? -0.563 14.695 25.781 1 67.81 128 ARG B O 1
ATOM 3562 N N . MET B 1 129 ? -1.383 15.25 27.719 1 75.69 129 MET B N 1
ATOM 3563 C CA . MET B 1 129 ? -0.344 16.266 27.891 1 75.69 129 MET B CA 1
ATOM 3564 C C . MET B 1 129 ? 1.022 15.609 28.078 1 75.69 129 MET B C 1
ATOM 3566 O O . MET B 1 129 ? 2.029 16.109 27.578 1 75.69 129 MET B O 1
ATOM 3570 N N . VAL B 1 130 ? 0.985 14.547 28.781 1 76.62 130 VAL B N 1
ATOM 3571 C CA . VAL B 1 130 ? 2.229 13.812 29 1 76.62 130 VAL B CA 1
ATOM 3572 C C . VAL B 1 130 ? 2.742 13.266 27.656 1 76.62 130 VAL B C 1
ATOM 3574 O O . VAL B 1 130 ? 3.934 13.359 27.359 1 76.62 130 VAL B O 1
ATOM 3577 N N . GLN B 1 131 ? 1.854 12.781 26.891 1 78.12 131 GLN B N 1
ATOM 3578 C CA . GLN B 1 131 ? 2.227 12.25 25.578 1 78.12 131 GLN B CA 1
ATOM 3579 C C . GLN B 1 131 ? 2.754 13.359 24.672 1 78.12 131 GLN B C 1
ATOM 3581 O O . GLN B 1 131 ? 3.736 13.164 23.953 1 78.12 131 GLN B O 1
ATOM 3586 N N . LEU B 1 132 ? 2.102 14.453 24.781 1 82.25 132 LEU B N 1
ATOM 3587 C CA . LEU B 1 132 ? 2.543 15.586 23.969 1 82.25 132 LEU B CA 1
ATOM 3588 C C . LEU B 1 132 ? 3.947 16.016 24.375 1 82.25 132 LEU B C 1
ATOM 3590 O O . LEU B 1 132 ? 4.797 16.25 23.516 1 82.25 132 LEU B O 1
ATOM 3594 N N . ALA B 1 133 ? 4.141 16.062 25.688 1 85.88 133 ALA B N 1
ATOM 3595 C CA . ALA B 1 133 ? 5.453 16.484 26.172 1 85.88 133 ALA B CA 1
ATOM 3596 C C . ALA B 1 133 ? 6.539 15.5 25.734 1 85.88 133 ALA B C 1
ATOM 3598 O O . ALA B 1 133 ? 7.613 15.914 25.281 1 85.88 133 ALA B O 1
ATOM 3599 N N . ALA B 1 134 ? 6.219 14.305 25.828 1 87.56 134 ALA B N 1
ATOM 3600 C CA . ALA B 1 134 ? 7.184 13.273 25.453 1 87.56 134 ALA B CA 1
ATOM 3601 C C . ALA B 1 134 ? 7.492 13.328 23.953 1 87.56 134 ALA B C 1
ATOM 3603 O O . ALA B 1 134 ? 8.656 13.258 23.562 1 87.56 134 ALA B O 1
ATOM 3604 N N . ASN B 1 135 ? 6.508 13.492 23.188 1 91.12 135 ASN B N 1
ATOM 3605 C CA . ASN B 1 135 ? 6.707 13.555 21.734 1 91.12 135 ASN B CA 1
ATOM 3606 C C . ASN B 1 135 ? 7.383 14.852 21.312 1 91.12 135 ASN B C 1
ATOM 3608 O O . ASN B 1 135 ? 8.141 14.875 20.344 1 91.12 135 ASN B O 1
ATOM 3612 N N . SER B 1 136 ? 7.117 15.844 22.125 1 93.5 136 SER B N 1
ATOM 3613 C CA . SER B 1 136 ? 7.758 17.125 21.828 1 93.5 136 SER B CA 1
ATOM 3614 C C . SER B 1 136 ? 9.258 17.062 22.078 1 93.5 136 SER B C 1
ATOM 3616 O O . SER B 1 136 ? 10.047 17.609 21.312 1 93.5 136 SER B O 1
ATOM 3618 N N . GLU B 1 137 ? 9.625 16.391 23.156 1 94.19 137 GLU B N 1
ATOM 3619 C CA . GLU B 1 137 ? 11.055 16.219 23.422 1 94.19 137 GLU B CA 1
ATOM 3620 C C . GLU B 1 137 ? 11.719 15.406 22.312 1 94.19 137 GLU B C 1
ATOM 3622 O O . GLU B 1 137 ? 12.82 15.734 21.875 1 94.19 137 GLU B O 1
ATOM 3627 N N . LEU B 1 138 ? 11.023 14.453 21.984 1 95.88 138 LEU B N 1
ATOM 3628 C CA . LEU B 1 138 ? 11.539 13.578 20.938 1 95.88 138 LEU B CA 1
ATOM 3629 C C . LEU B 1 138 ? 11.734 14.352 19.641 1 95.88 138 LEU B C 1
ATOM 3631 O O . LEU B 1 138 ? 12.797 14.281 19.016 1 95.88 138 LEU B O 1
ATOM 3635 N N . VAL B 1 139 ? 10.75 15.094 19.188 1 97.56 139 VAL B N 1
ATOM 3636 C CA . VAL B 1 139 ? 10.812 15.789 17.906 1 97.56 139 VAL B CA 1
ATOM 3637 C C . VAL B 1 139 ? 11.836 16.922 17.984 1 97.56 139 VAL B C 1
ATOM 3639 O O . VAL B 1 139 ? 12.516 17.219 17 1 97.56 139 VAL B O 1
ATOM 3642 N N . ARG B 1 140 ? 12.047 17.531 19.125 1 97.81 140 ARG B N 1
ATOM 3643 C CA . ARG B 1 140 ? 13.047 18.578 19.297 1 97.81 140 ARG B CA 1
ATOM 3644 C C . ARG B 1 140 ? 14.453 18.031 19.125 1 97.81 140 ARG B C 1
ATOM 3646 O O . ARG B 1 140 ? 15.328 18.719 18.578 1 97.81 140 ARG B O 1
ATOM 3653 N N . HIS B 1 141 ? 14.656 16.812 19.625 1 97.88 141 HIS B N 1
ATOM 3654 C CA . HIS B 1 141 ? 15.945 16.172 19.391 1 97.88 141 HIS B CA 1
ATOM 3655 C C . HIS B 1 141 ? 16.281 16.094 17.906 1 97.88 141 HIS B C 1
ATOM 3657 O O . HIS B 1 141 ? 17.391 16.453 17.5 1 97.88 141 HIS B O 1
ATOM 3663 N N . PHE B 1 142 ? 15.359 15.758 17.125 1 98.56 142 PHE B N 1
ATOM 3664 C CA . PHE B 1 142 ? 15.617 15.609 15.703 1 98.56 142 PHE B CA 1
ATOM 3665 C C . PHE B 1 142 ? 15.641 16.969 15.016 1 98.56 142 PHE B C 1
ATOM 3667 O O . PHE B 1 142 ? 16.344 17.156 14.023 1 98.56 142 PHE B O 1
ATOM 3674 N N . GLY B 1 143 ? 14.844 17.953 15.539 1 98.75 143 GLY B N 1
ATOM 3675 C CA . GLY B 1 143 ? 15.008 19.328 15.086 1 98.75 143 GLY B CA 1
ATOM 3676 C C . GLY B 1 143 ? 16.422 19.844 15.273 1 98.75 143 GLY B C 1
ATOM 3677 O O . GLY B 1 143 ? 16.984 20.484 14.367 1 98.75 143 GLY B O 1
ATOM 3678 N N . ASP B 1 144 ? 17 19.516 16.422 1 98.62 144 ASP B N 1
ATOM 3679 C CA . ASP B 1 144 ? 18.375 19.922 16.703 1 98.62 144 ASP B CA 1
ATOM 3680 C C . ASP B 1 144 ? 19.344 19.25 15.734 1 98.62 144 ASP B C 1
ATOM 3682 O O . ASP B 1 144 ? 20.312 19.891 15.297 1 98.62 144 ASP B O 1
ATOM 3686 N N . LEU B 1 145 ? 19.109 18.016 15.414 1 98.69 145 LEU B N 1
ATOM 3687 C CA . LEU B 1 145 ? 19.953 17.312 14.453 1 98.69 145 LEU B CA 1
ATOM 3688 C C . LEU B 1 145 ? 19.844 17.953 13.07 1 98.69 145 LEU B C 1
ATOM 3690 O O . LEU B 1 145 ? 20.828 18.062 12.344 1 98.69 145 LEU B O 1
ATOM 3694 N N . ALA B 1 146 ? 18.641 18.359 12.68 1 98.88 146 ALA B N 1
ATOM 3695 C CA . ALA B 1 146 ? 18.438 19.031 11.398 1 98.88 146 ALA B CA 1
ATOM 3696 C C . ALA B 1 146 ? 19.219 20.344 11.352 1 98.88 146 ALA B C 1
ATOM 3698 O O . ALA B 1 146 ? 19.828 20.672 10.328 1 98.88 146 ALA B O 1
ATOM 3699 N N . ARG B 1 147 ? 19.156 21.047 12.484 1 98.62 147 ARG B N 1
ATOM 3700 C CA . ARG B 1 147 ? 19.906 22.297 12.586 1 98.62 147 ARG B CA 1
ATOM 3701 C C . ARG B 1 147 ? 21.391 22.062 12.398 1 98.62 147 ARG B C 1
ATOM 3703 O O . ARG B 1 147 ? 22.047 22.75 11.594 1 98.62 147 ARG B O 1
ATOM 3710 N N . LYS B 1 148 ? 21.875 21.078 13.133 1 98.44 148 LYS B N 1
ATOM 3711 C CA . LYS B 1 148 ? 23.297 20.75 13.078 1 98.44 148 LYS B CA 1
ATOM 3712 C C . LYS B 1 148 ? 23.703 20.359 11.664 1 98.44 148 LYS B C 1
ATOM 3714 O O . LYS B 1 148 ? 24.828 20.641 11.227 1 98.44 148 LYS B O 1
ATOM 3719 N N . ALA B 1 149 ? 22.844 19.75 10.953 1 98.5 149 ALA B N 1
ATOM 3720 C CA . ALA B 1 149 ? 23.125 19.266 9.602 1 98.5 149 ALA B CA 1
ATOM 3721 C C . ALA B 1 149 ? 22.922 20.375 8.578 1 98.5 149 ALA B C 1
ATOM 3723 O O . ALA B 1 149 ? 23.156 20.172 7.383 1 98.5 149 ALA B O 1
ATOM 3724 N N . ASP B 1 150 ? 22.453 21.562 8.992 1 98.31 150 ASP B N 1
ATOM 3725 C CA . ASP B 1 150 ? 22.078 22.625 8.07 1 98.31 150 ASP B CA 1
ATOM 3726 C C . ASP B 1 150 ? 21.125 22.109 6.996 1 98.31 150 ASP B C 1
ATOM 3728 O O . ASP B 1 150 ? 21.375 22.281 5.801 1 98.31 150 ASP B O 1
ATOM 3732 N N . TYR B 1 151 ? 20.109 21.438 7.441 1 98.75 151 TYR B N 1
ATOM 3733 C CA . TYR B 1 151 ? 19.156 20.75 6.574 1 98.75 151 TYR B CA 1
ATOM 3734 C C . TYR B 1 151 ? 18.453 21.75 5.652 1 98.75 151 TYR B C 1
ATOM 3736 O O . TYR B 1 151 ? 17.969 22.781 6.102 1 98.75 151 TYR B O 1
ATOM 3744 N N . LYS B 1 152 ? 18.359 21.422 4.348 1 98.69 152 LYS B N 1
ATOM 3745 C CA . LYS B 1 152 ? 17.797 22.344 3.357 1 98.69 152 LYS B CA 1
ATOM 3746 C C . LYS B 1 152 ? 16.516 21.781 2.766 1 98.69 152 LYS B C 1
ATOM 3748 O O . LYS B 1 152 ? 15.828 22.469 2.008 1 98.69 152 LYS B O 1
ATOM 3753 N N . GLY B 1 153 ? 16.203 20.547 3.096 1 98.81 153 GLY B N 1
ATOM 3754 C CA . GLY B 1 153 ? 15.062 19.875 2.484 1 98.81 153 GLY B CA 1
ATOM 3755 C C . GLY B 1 153 ? 13.75 20.156 3.193 1 98.81 153 GLY B C 1
ATOM 3756 O O . GLY B 1 153 ? 13.609 21.172 3.873 1 98.81 153 GLY B O 1
ATOM 3757 N N . LEU B 1 154 ? 12.758 19.328 2.922 1 98.94 154 LEU B N 1
ATOM 3758 C CA . LEU B 1 154 ? 11.414 19.406 3.492 1 98.94 154 LEU B CA 1
ATOM 3759 C C . LEU B 1 154 ? 11.258 18.438 4.656 1 98.94 154 LEU B C 1
ATOM 3761 O O . LEU B 1 154 ? 11.562 17.25 4.52 1 98.94 154 LEU B O 1
ATOM 3765 N N . ALA B 1 155 ? 10.875 18.953 5.805 1 98.94 155 ALA B N 1
ATOM 3766 C CA . ALA B 1 155 ? 10.547 18.109 6.953 1 98.94 155 ALA B CA 1
ATOM 3767 C C . ALA B 1 155 ? 9.039 17.891 7.055 1 98.94 155 ALA B C 1
ATOM 3769 O O . ALA B 1 155 ? 8.266 18.844 7.176 1 98.94 155 ALA B O 1
ATOM 3770 N N . CYS B 1 156 ? 8.641 16.625 6.98 1 98.94 156 CYS B N 1
ATOM 3771 C CA . CYS B 1 156 ? 7.246 16.219 7.066 1 98.94 156 CYS B CA 1
ATOM 3772 C C . CYS B 1 156 ? 6.949 15.586 8.422 1 98.94 156 CYS B C 1
ATOM 3774 O O . CYS B 1 156 ? 7.512 14.547 8.758 1 98.94 156 CYS B O 1
ATOM 3776 N N . ILE B 1 157 ? 6.066 16.188 9.164 1 98.75 157 ILE B N 1
ATOM 3777 C CA . ILE B 1 157 ? 5.688 15.664 10.469 1 98.75 157 ILE B CA 1
ATOM 3778 C C . ILE B 1 157 ? 4.355 14.922 10.359 1 98.75 157 ILE B C 1
ATOM 3780 O O . ILE B 1 157 ? 3.332 15.516 10.008 1 98.75 157 ILE B O 1
ATOM 3784 N N . VAL B 1 158 ? 4.371 13.609 10.664 1 98.06 158 VAL B N 1
ATOM 3785 C CA . VAL B 1 158 ? 3.195 12.766 10.508 1 98.06 158 VAL B CA 1
ATOM 3786 C C . VAL B 1 158 ? 2.674 12.344 11.883 1 98.06 158 VAL B C 1
ATOM 3788 O O . VAL B 1 158 ? 1.477 12.102 12.047 1 98.06 158 VAL B O 1
ATOM 3791 N N . SER B 1 159 ? 3.527 12.359 12.914 1 95.94 159 SER B N 1
ATOM 3792 C CA . SER B 1 159 ? 3.195 11.883 14.258 1 95.94 159 SER B CA 1
ATOM 3793 C C . SER B 1 159 ? 2.238 12.844 14.961 1 95.94 159 SER B C 1
ATOM 3795 O O . SER B 1 159 ? 2.369 14.062 14.844 1 95.94 159 SER B O 1
ATOM 3797 N N . ASP B 1 160 ? 1.408 12.297 15.789 1 91.12 160 ASP B N 1
ATOM 3798 C CA . ASP B 1 160 ? 0.444 13.07 16.578 1 91.12 160 ASP B CA 1
ATOM 3799 C C . ASP B 1 160 ? 1.05 13.523 17.891 1 91.12 160 ASP B C 1
ATOM 3801 O O . ASP B 1 160 ? 1.821 12.781 18.516 1 91.12 160 ASP B O 1
ATOM 3805 N N . PRO B 1 161 ? 0.603 14.75 18.344 1 92.75 161 PRO B N 1
ATOM 3806 C CA . PRO B 1 161 ? -0.233 15.758 17.688 1 92.75 161 PRO B CA 1
ATOM 3807 C C . PRO B 1 161 ? 0.521 16.547 16.625 1 92.75 161 PRO B C 1
ATOM 3809 O O . PRO B 1 161 ? 1.443 17.297 16.938 1 92.75 161 PRO B O 1
ATOM 3812 N N . VAL B 1 162 ? 0.079 16.5 15.391 1 95.88 162 VAL B N 1
ATOM 3813 C CA . VAL B 1 162 ? 0.823 16.859 14.188 1 95.88 162 VAL B CA 1
ATOM 3814 C C . VAL B 1 162 ? 1.214 18.344 14.25 1 95.88 162 VAL B C 1
ATOM 3816 O O . VAL B 1 162 ? 2.395 18.672 14.148 1 95.88 162 VAL B O 1
ATOM 3819 N N . ASP B 1 163 ? 0.274 19.188 14.578 1 96.12 163 ASP B N 1
ATOM 3820 C CA . ASP B 1 163 ? 0.49 20.625 14.477 1 96.12 163 ASP B CA 1
ATOM 3821 C C . ASP B 1 163 ? 1.427 21.125 15.578 1 96.12 163 ASP B C 1
ATOM 3823 O O . ASP B 1 163 ? 2.293 21.969 15.328 1 96.12 163 ASP B O 1
ATOM 3827 N N . ASN B 1 164 ? 1.263 20.562 16.781 1 94.94 164 ASN B N 1
ATOM 3828 C CA . ASN B 1 164 ? 2.148 20.906 17.875 1 94.94 164 ASN B CA 1
ATOM 3829 C C . ASN B 1 164 ? 3.574 20.422 17.625 1 94.94 164 ASN B C 1
ATOM 3831 O O . ASN B 1 164 ? 4.535 21.125 17.953 1 94.94 164 ASN B O 1
ATOM 3835 N N . LEU B 1 165 ? 3.684 19.25 17.094 1 96.56 165 LEU B N 1
ATOM 3836 C CA . LEU B 1 165 ? 5.008 18.703 16.828 1 96.56 165 LEU B CA 1
ATOM 3837 C C . LEU B 1 165 ? 5.699 19.453 15.703 1 96.56 165 LEU B C 1
ATOM 3839 O O . LEU B 1 165 ? 6.922 19.609 15.703 1 96.56 165 LEU B O 1
ATOM 3843 N N . CYS B 1 166 ? 4.941 19.938 14.719 1 97.38 166 CYS B N 1
ATOM 3844 C CA . CYS B 1 166 ? 5.508 20.812 13.695 1 97.38 166 CYS B CA 1
ATOM 3845 C C . CYS B 1 166 ? 6.129 22.062 14.32 1 97.38 166 CYS B C 1
ATOM 3847 O O . CYS B 1 166 ? 7.238 22.453 13.953 1 97.38 166 CYS B O 1
ATOM 3849 N N . ARG B 1 167 ? 5.367 22.656 15.211 1 96.44 167 ARG B N 1
ATOM 3850 C CA . ARG B 1 167 ? 5.855 23.859 15.875 1 96.44 167 ARG B CA 1
ATOM 3851 C C . ARG B 1 167 ? 7.145 23.594 16.641 1 96.44 167 ARG B C 1
ATOM 3853 O O . ARG B 1 167 ? 8.102 24.359 16.547 1 96.44 167 ARG B O 1
ATOM 3860 N N . ALA B 1 168 ? 7.145 22.469 17.391 1 96.94 168 ALA B N 1
ATOM 3861 C CA . ALA B 1 168 ? 8.328 22.078 18.156 1 96.94 168 ALA B CA 1
ATOM 3862 C C . ALA B 1 168 ? 9.523 21.859 17.25 1 96.94 168 ALA B C 1
ATOM 3864 O O . ALA B 1 168 ? 10.641 22.266 17.547 1 96.94 168 ALA B O 1
ATOM 3865 N N . PHE B 1 169 ? 9.297 21.172 16.125 1 98.44 169 PHE B N 1
ATOM 3866 C CA . PHE B 1 169 ? 10.367 20.906 15.164 1 98.44 169 PHE B CA 1
ATOM 3867 C C . PHE B 1 169 ? 10.883 22.219 14.57 1 98.44 169 PHE B C 1
ATOM 3869 O O . PHE B 1 169 ? 12.094 22.422 14.445 1 98.44 169 PHE B O 1
ATOM 3876 N N . LEU B 1 170 ? 9.945 23.094 14.141 1 98.06 170 LEU B N 1
ATOM 3877 C CA . LEU B 1 170 ? 10.32 24.391 13.57 1 98.06 170 LEU B CA 1
ATOM 3878 C C . LEU B 1 170 ? 11.195 25.172 14.539 1 98.06 170 LEU B C 1
ATOM 3880 O O . LEU B 1 170 ? 12.25 25.688 14.156 1 98.06 170 LEU B O 1
ATOM 3884 N N . GLU B 1 171 ? 10.828 25.203 15.766 1 96.81 171 GLU B N 1
ATOM 3885 C CA . GLU B 1 171 ? 11.539 25.969 16.781 1 96.81 171 GLU B CA 1
ATOM 3886 C C . GLU B 1 171 ? 12.93 25.406 17.031 1 96.81 171 GLU B C 1
ATOM 3888 O O . GLU B 1 171 ? 13.914 26.141 17.109 1 96.81 171 GLU B O 1
ATOM 3893 N N . SER B 1 172 ? 13.008 24.109 17.188 1 97.81 172 SER B N 1
ATOM 3894 C CA . SER B 1 172 ? 14.273 23.469 17.547 1 97.81 172 SER B CA 1
ATOM 3895 C C . SER B 1 172 ? 15.227 23.406 16.375 1 97.81 172 SER B C 1
ATOM 3897 O O . SER B 1 172 ? 16.453 23.453 16.547 1 97.81 172 SER B O 1
ATOM 3899 N N . SER B 1 173 ? 14.719 23.281 15.172 1 98.38 173 SER B N 1
ATOM 3900 C CA . SER B 1 173 ? 15.555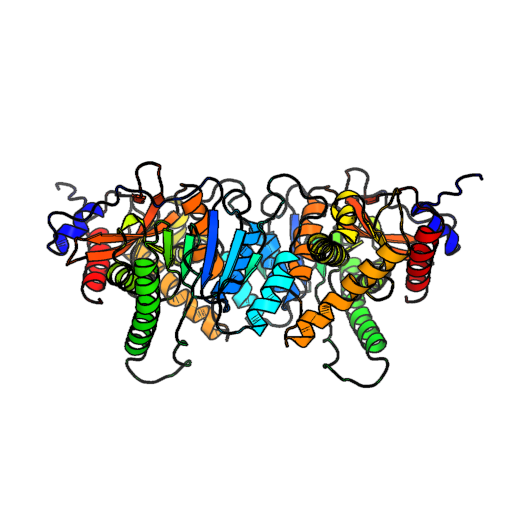 23.125 13.992 1 98.38 173 SER B CA 1
ATOM 3901 C C . SER B 1 173 ? 16.062 24.469 13.492 1 98.38 173 SER B C 1
ATOM 3903 O O . SER B 1 173 ? 17.125 24.547 12.859 1 98.38 173 SER B O 1
ATOM 3905 N N . GLY B 1 174 ? 15.281 25.562 13.695 1 97.25 174 GLY B N 1
ATOM 3906 C CA . GLY B 1 174 ? 15.617 26.859 13.133 1 97.25 174 GLY B CA 1
ATOM 3907 C C . GLY B 1 174 ? 15.406 26.938 11.633 1 97.25 174 GLY B C 1
ATOM 3908 O O . GLY B 1 174 ? 15.898 27.844 10.977 1 97.25 174 GLY B O 1
ATOM 3909 N N . LEU B 1 175 ? 14.75 26 11.086 1 98.12 175 LEU B N 1
ATOM 3910 C CA . LEU B 1 175 ? 14.406 26 9.672 1 98.12 175 LEU B CA 1
ATOM 3911 C C . LEU B 1 175 ? 13.398 27.109 9.359 1 98.12 175 LEU B C 1
ATOM 3913 O O . LEU B 1 175 ? 12.797 27.688 10.266 1 98.12 175 LEU B O 1
ATOM 3917 N N . ALA B 1 176 ? 13.281 27.406 8.078 1 97.94 176 ALA B N 1
ATOM 3918 C CA . ALA B 1 176 ? 12.211 28.312 7.652 1 97.94 176 ALA B CA 1
ATOM 3919 C C . ALA B 1 176 ? 10.852 27.625 7.734 1 97.94 176 ALA B C 1
ATOM 3921 O O . ALA B 1 176 ? 10.758 26.406 7.629 1 97.94 176 ALA B O 1
ATOM 3922 N N . PRO B 1 177 ? 9.789 28.422 7.914 1 97.62 177 PRO B N 1
ATOM 3923 C CA . PRO B 1 177 ? 8.453 27.828 8.031 1 97.62 177 PRO B CA 1
ATOM 3924 C C . PRO B 1 177 ? 8.07 27 6.809 1 97.62 177 PRO B C 1
ATOM 3926 O O . PRO B 1 177 ? 7.34 26 6.938 1 97.62 177 PRO B O 1
ATOM 3929 N N . TRP B 1 178 ? 8.578 27.375 5.621 1 97.69 178 TRP B N 1
ATOM 3930 C CA . TRP B 1 178 ? 8.219 26.672 4.391 1 97.69 178 TRP B CA 1
ATOM 3931 C C . TRP B 1 178 ? 8.992 25.375 4.262 1 97.69 178 TRP B C 1
ATOM 3933 O O . TRP B 1 178 ? 8.781 24.609 3.32 1 97.69 178 TRP B O 1
ATOM 3943 N N . GLN B 1 179 ? 9.867 25.047 5.191 1 98.62 179 GLN B N 1
ATOM 3944 C CA . GLN B 1 179 ? 10.609 23.781 5.176 1 98.62 179 GLN B CA 1
ATOM 3945 C C . GLN B 1 179 ? 9.922 22.734 6.047 1 98.62 179 GLN B C 1
ATOM 3947 O O . GLN B 1 179 ? 10.328 21.562 6.059 1 98.62 179 GLN B O 1
ATOM 3952 N N . VAL B 1 180 ? 8.891 23.125 6.812 1 98.81 180 VAL B N 1
ATOM 3953 C CA . VAL B 1 180 ? 8.227 22.203 7.73 1 98.81 180 VAL B CA 1
ATOM 3954 C C . VAL B 1 180 ? 6.73 22.141 7.406 1 98.81 180 VAL B C 1
ATOM 3956 O O . VAL B 1 180 ? 6.074 23.188 7.289 1 98.81 180 VAL B O 1
ATOM 3959 N N . GLN B 1 181 ? 6.211 20.969 7.258 1 98.75 181 GLN B N 1
ATOM 3960 C CA . GLN B 1 181 ? 4.773 20.812 7.055 1 98.75 181 GLN B CA 1
ATOM 3961 C C . GLN B 1 181 ? 4.238 19.609 7.832 1 98.75 181 GLN B C 1
ATOM 3963 O O . GLN B 1 181 ? 4.91 18.578 7.938 1 98.75 181 GLN B O 1
ATOM 3968 N N . GLY B 1 182 ? 3.049 19.766 8.383 1 98.56 182 GLY B N 1
ATOM 3969 C CA . GLY B 1 182 ? 2.359 18.688 9.07 1 98.56 182 GLY B CA 1
ATOM 3970 C C . GLY B 1 182 ? 1.379 17.938 8.188 1 98.56 182 GLY B C 1
ATOM 3971 O O . GLY B 1 182 ? 0.704 18.547 7.355 1 98.56 182 GLY B O 1
ATOM 3972 N N . TYR B 1 183 ? 1.244 16.641 8.438 1 98.5 183 TYR B N 1
ATOM 3973 C CA . TYR B 1 183 ? 0.383 15.797 7.621 1 98.5 183 TYR B CA 1
ATOM 3974 C C . TYR B 1 183 ? -0.567 14.984 8.492 1 98.5 183 TYR B C 1
ATOM 3976 O O . TYR B 1 183 ? -0.273 13.836 8.836 1 98.5 183 TYR B O 1
ATOM 3984 N N . GLY B 1 184 ? -1.659 15.547 8.812 1 96.94 184 GLY B N 1
ATOM 3985 C CA . GLY B 1 184 ? -2.695 14.891 9.602 1 96.94 184 GLY B CA 1
ATOM 3986 C C . GLY B 1 184 ? -4.09 15.102 9.039 1 96.94 184 GLY B C 1
ATOM 3987 O O . GLY B 1 184 ? -4.953 14.234 9.18 1 96.94 184 GLY B O 1
ATOM 3988 N N . LEU B 1 185 ? -4.277 16.141 8.328 1 98.19 185 LEU B N 1
ATOM 3989 C CA . LEU B 1 185 ? -5.609 16.594 7.945 1 98.19 185 LEU B CA 1
ATOM 3990 C C . LEU B 1 185 ? -6.16 15.773 6.789 1 98.19 185 LEU B C 1
ATOM 3992 O O . LEU B 1 185 ? -7.375 15.711 6.586 1 98.19 185 LEU B O 1
ATOM 3996 N N . GLY B 1 186 ? -5.266 15.086 6.039 1 98.19 186 GLY B N 1
ATOM 3997 C CA . GLY B 1 186 ? -5.715 14.266 4.926 1 98.19 186 GLY B CA 1
ATOM 3998 C C . GLY B 1 186 ? -6.711 13.195 5.332 1 98.19 186 GLY B C 1
ATOM 3999 O O . GLY B 1 186 ? -7.727 13 4.664 1 98.19 186 GLY B O 1
ATOM 4000 N N . VAL B 1 187 ? -6.426 12.547 6.438 1 98 187 VAL B N 1
ATOM 4001 C CA . VAL B 1 187 ? -7.316 11.469 6.871 1 98 187 VAL B CA 1
ATOM 4002 C C . VAL B 1 187 ? -8.625 12.062 7.395 1 98 187 VAL B C 1
ATOM 4004 O O . VAL B 1 187 ? -9.688 11.453 7.25 1 98 187 VAL B O 1
ATOM 4007 N N . MET B 1 188 ? -8.617 13.281 7.949 1 98.12 188 MET B N 1
ATOM 4008 C CA . MET B 1 188 ? -9.844 13.914 8.414 1 98.12 188 MET B CA 1
ATOM 4009 C C . MET B 1 188 ? -10.789 14.211 7.254 1 98.12 188 MET B C 1
ATOM 4011 O O . MET B 1 188 ? -11.992 13.953 7.34 1 98.12 188 MET B O 1
ATOM 4015 N N . ASN B 1 189 ? -10.164 14.758 6.215 1 98.62 189 ASN B N 1
ATOM 4016 C CA . ASN B 1 189 ? -10.953 14.938 5 1 98.62 189 ASN B CA 1
ATOM 4017 C C . ASN B 1 189 ? -11.508 13.609 4.496 1 98.62 189 ASN B C 1
ATOM 4019 O O . ASN B 1 189 ? -12.672 13.531 4.098 1 98.62 189 ASN B O 1
ATOM 4023 N N . ALA B 1 190 ? -10.688 12.578 4.496 1 98.56 190 ALA B N 1
ATOM 4024 C CA . ALA B 1 190 ? -11.117 11.266 4.008 1 98.56 190 ALA B CA 1
ATOM 4025 C C . ALA B 1 190 ? -12.273 10.727 4.84 1 98.56 190 ALA B C 1
ATOM 4027 O O . ALA B 1 190 ? -13.227 10.164 4.297 1 98.56 190 ALA B O 1
ATOM 4028 N N . ARG B 1 191 ? -12.18 10.883 6.125 1 98.25 191 ARG B N 1
ATOM 4029 C CA . ARG B 1 191 ? -13.242 10.445 7.023 1 98.25 191 ARG B CA 1
ATOM 4030 C C . ARG B 1 191 ? -14.523 11.234 6.773 1 98.25 191 ARG B C 1
ATOM 4032 O O . ARG B 1 191 ? -15.617 10.672 6.77 1 98.25 191 ARG B O 1
ATOM 4039 N N . ALA B 1 192 ? -14.391 12.539 6.609 1 98.69 192 ALA B N 1
ATOM 4040 C CA . ALA B 1 192 ? -15.555 13.352 6.285 1 98.69 192 ALA B CA 1
ATOM 4041 C C . ALA B 1 192 ? -16.219 12.875 5 1 98.69 192 ALA B C 1
ATOM 4043 O O . ALA B 1 192 ? -17.453 12.758 4.934 1 98.69 192 ALA B O 1
ATOM 4044 N N . CYS B 1 193 ? -15.414 12.562 4.008 1 98.75 193 CYS B N 1
ATOM 4045 C CA . CYS B 1 193 ? -15.938 12.055 2.744 1 98.75 193 CYS B CA 1
ATOM 4046 C C . CYS B 1 193 ? -16.656 10.727 2.947 1 98.75 193 CYS B C 1
ATOM 4048 O O . CYS B 1 193 ? -17.719 10.5 2.371 1 98.75 193 CYS B O 1
ATOM 4050 N N . TYR B 1 194 ? -16.062 9.875 3.766 1 98.56 194 TYR B N 1
ATOM 4051 C CA . TYR B 1 194 ? -16.641 8.57 4.078 1 98.56 194 TYR B CA 1
ATOM 4052 C C . TYR B 1 194 ? -18.062 8.727 4.602 1 98.56 194 TYR B C 1
ATOM 4054 O O . TYR B 1 194 ? -18.984 8.047 4.137 1 98.56 194 TYR B O 1
ATOM 4062 N N . TYR B 1 195 ? -18.266 9.594 5.539 1 98.44 195 TYR B N 1
ATOM 4063 C CA . TYR B 1 195 ? -19.578 9.805 6.129 1 98.44 195 TYR B CA 1
ATOM 4064 C C . TYR B 1 195 ? -20.5 10.547 5.16 1 98.44 195 TYR B C 1
ATOM 4066 O O . TYR B 1 195 ? -21.703 10.289 5.113 1 98.44 195 TYR B O 1
ATOM 4074 N N . ALA B 1 196 ? -19.938 11.523 4.43 1 98.62 196 ALA B N 1
ATOM 4075 C CA . ALA B 1 196 ? -20.734 12.273 3.461 1 98.62 196 ALA B CA 1
ATOM 4076 C C . ALA B 1 196 ? -21.297 11.352 2.385 1 98.62 196 ALA B C 1
ATOM 4078 O O . ALA B 1 196 ? -22.406 11.578 1.89 1 98.62 196 ALA B O 1
ATOM 4079 N N . GLU B 1 197 ? -20.547 10.344 2.006 1 97.94 197 GLU B N 1
ATOM 4080 C CA . GLU B 1 197 ? -20.984 9.398 0.981 1 97.94 197 GLU B CA 1
ATOM 4081 C C . GLU B 1 197 ? -22.125 8.531 1.483 1 97.94 197 GLU B C 1
ATOM 4083 O O . GLU B 1 197 ? -22.906 7.992 0.687 1 97.94 197 GLU B O 1
ATOM 4088 N N . LYS B 1 198 ? -22.297 8.414 2.773 1 96.94 198 LYS B N 1
ATOM 4089 C CA . LYS B 1 198 ? -23.297 7.512 3.357 1 96.94 198 LYS B CA 1
ATOM 4090 C C . LYS B 1 198 ? -24.547 8.273 3.777 1 96.94 198 LYS B C 1
ATOM 4092 O O . LYS B 1 198 ? -25.578 7.66 4.09 1 96.94 198 LYS B O 1
ATOM 4097 N N . ASP B 1 199 ? -24.5 9.609 3.84 1 97.75 199 ASP B N 1
ATOM 4098 C CA . ASP B 1 199 ? -25.609 10.461 4.281 1 97.75 199 ASP B CA 1
ATOM 4099 C C . ASP B 1 199 ? -25.906 11.539 3.244 1 97.75 199 ASP B C 1
ATOM 4101 O O . ASP B 1 199 ? -25.203 12.547 3.158 1 97.75 199 ASP B O 1
ATOM 4105 N N . PRO B 1 200 ? -27.062 11.422 2.525 1 97.94 200 PRO B N 1
ATOM 4106 C CA . PRO B 1 200 ? -27.391 12.383 1.47 1 97.94 200 PRO B CA 1
ATOM 4107 C C . PRO B 1 200 ? -27.438 13.828 1.975 1 97.94 200 PRO B C 1
ATOM 4109 O O . PRO B 1 200 ? -27.141 14.758 1.22 1 97.94 200 PRO B O 1
ATOM 4112 N N . ARG B 1 201 ? -27.75 14.078 3.246 1 97.5 201 ARG B N 1
ATOM 4113 C CA . ARG B 1 201 ? -27.812 15.414 3.818 1 97.5 201 ARG B CA 1
ATOM 4114 C C . ARG B 1 201 ? -26.438 16.078 3.818 1 97.5 201 ARG B C 1
ATOM 4116 O O . ARG B 1 201 ? -26.328 17.297 3.816 1 97.5 201 ARG B O 1
ATOM 4123 N N . LEU B 1 202 ? -25.344 15.219 3.773 1 98.56 202 LEU B N 1
ATOM 4124 C CA . LEU B 1 202 ? -23.984 15.695 3.928 1 98.56 202 LEU B CA 1
ATOM 4125 C C . LEU B 1 202 ? -23.219 15.594 2.609 1 98.56 202 LEU B C 1
ATOM 4127 O O . LEU B 1 202 ? -22.047 15.984 2.533 1 98.56 202 LEU B O 1
ATOM 4131 N N . ALA B 1 203 ? -23.875 15.188 1.53 1 98.12 203 ALA B N 1
ATOM 4132 C CA . ALA B 1 203 ? -23.234 14.805 0.271 1 98.12 203 ALA B CA 1
ATOM 4133 C C . ALA B 1 203 ? -22.562 16.016 -0.384 1 98.12 203 ALA B C 1
ATOM 4135 O O . ALA B 1 203 ? -21.562 15.852 -1.093 1 98.12 203 ALA B O 1
ATOM 4136 N N . HIS B 1 204 ? -23.062 17.156 -0.127 1 98.12 204 HIS B N 1
ATOM 4137 C CA . HIS B 1 204 ? -22.516 18.359 -0.767 1 98.12 204 HIS B CA 1
ATOM 4138 C C . HIS B 1 204 ? -21.094 18.625 -0.293 1 98.12 204 HIS B C 1
ATOM 4140 O O . HIS B 1 204 ? -20.359 19.391 -0.931 1 98.12 204 HIS B O 1
ATOM 4146 N N . TYR B 1 205 ? -20.625 18.031 0.858 1 98.69 205 TYR B N 1
ATOM 4147 C CA . TYR B 1 205 ? -19.25 18.156 1.315 1 98.69 205 TYR B CA 1
ATOM 4148 C C . TYR B 1 205 ? -18.281 17.703 0.238 1 98.69 205 TYR B C 1
ATOM 4150 O O . TYR B 1 205 ? -17.203 18.281 0.083 1 98.69 205 TYR B O 1
ATOM 4158 N N . LEU B 1 206 ? -18.625 16.688 -0.494 1 98.06 206 LEU B N 1
ATOM 4159 C CA . LEU B 1 206 ? -17.75 16.047 -1.464 1 98.06 206 LEU B CA 1
ATOM 4160 C C . LEU B 1 206 ? -17.297 17.031 -2.531 1 98.06 206 LEU B C 1
ATOM 4162 O O . LEU B 1 206 ? -16.203 16.891 -3.092 1 98.06 206 LEU B O 1
ATOM 4166 N N . THR B 1 207 ? -18.078 18.078 -2.762 1 97.38 207 THR B N 1
ATOM 4167 C CA . THR B 1 207 ? -17.734 19 -3.834 1 97.38 207 THR B CA 1
ATOM 4168 C C . THR B 1 207 ? -17.516 20.406 -3.281 1 97.38 207 THR B C 1
ATOM 4170 O O . THR B 1 207 ? -16.766 21.188 -3.859 1 97.38 207 THR B O 1
ATOM 4173 N N . GLU B 1 208 ? -18.125 20.688 -2.123 1 97.94 208 GLU B N 1
ATOM 4174 C CA . GLU B 1 208 ? -18.141 22.078 -1.655 1 97.94 208 GLU B CA 1
ATOM 4175 C C . GLU B 1 208 ? -17.359 22.219 -0.345 1 97.94 208 GLU B C 1
ATOM 4177 O O . GLU B 1 208 ? -17.031 23.328 0.069 1 97.94 208 GLU B O 1
ATOM 4182 N N . GLY B 1 209 ? -17.062 21.141 0.265 1 98.56 209 GLY B N 1
ATOM 4183 C CA . GLY B 1 209 ? -16.562 21.172 1.634 1 98.56 209 GLY B CA 1
ATOM 4184 C C . GLY B 1 209 ? -15.07 21.406 1.724 1 98.56 209 GLY B C 1
ATOM 4185 O O . GLY B 1 209 ? -14.375 21.375 0.71 1 98.56 209 GLY B O 1
ATOM 4186 N N . ARG B 1 210 ? -14.633 21.688 2.947 1 98.75 210 ARG B N 1
ATOM 4187 C CA . ARG B 1 210 ? -13.219 21.828 3.281 1 98.75 210 ARG B CA 1
ATOM 4188 C C . ARG B 1 210 ? -12.953 21.406 4.723 1 98.75 210 ARG B C 1
ATOM 4190 O O . ARG B 1 210 ? -13.836 21.5 5.578 1 98.75 210 ARG B O 1
ATOM 4197 N N . ALA B 1 211 ? -11.773 20.906 4.875 1 98.69 211 ALA B N 1
ATOM 4198 C CA . ALA B 1 211 ? -11.305 20.594 6.223 1 98.69 211 ALA B CA 1
ATOM 4199 C C . ALA B 1 211 ? -10.289 21.625 6.707 1 98.69 211 ALA B C 1
ATOM 4201 O O . ALA B 1 211 ? -9.43 22.062 5.941 1 98.69 211 ALA B O 1
ATOM 4202 N N . PHE B 1 212 ? -10.422 22.062 8.008 1 98.62 212 PHE B N 1
ATOM 4203 C CA . PHE B 1 212 ? -9.508 23.016 8.617 1 98.62 212 PHE B CA 1
ATOM 4204 C C . PHE B 1 212 ? -9.109 22.578 10.016 1 98.62 212 PHE B C 1
ATOM 4206 O O . PHE B 1 212 ? -9.875 21.875 10.688 1 98.62 212 PHE B O 1
ATOM 4213 N N . GLY B 1 213 ? -7.949 23.078 10.453 1 95.69 213 GLY B N 1
ATOM 4214 C CA . GLY B 1 213 ? -7.609 22.969 11.867 1 95.69 213 GLY B CA 1
ATOM 4215 C C . GLY B 1 213 ? -6.754 21.766 12.188 1 95.69 213 GLY B C 1
ATOM 4216 O O . GLY B 1 213 ? -6.098 21.203 11.297 1 95.69 213 GLY B O 1
ATOM 4217 N N . PRO B 1 214 ? -6.645 21.516 13.5 1 89.81 214 PRO B N 1
ATOM 4218 C CA . PRO B 1 214 ? -5.855 20.359 13.922 1 89.81 214 PRO B CA 1
ATOM 4219 C C . PRO B 1 214 ? -6.555 19.031 13.625 1 89.81 214 PRO B C 1
ATOM 4221 O O . PRO B 1 214 ? -7.754 19.016 13.328 1 89.81 214 PRO B O 1
ATOM 4224 N N . HIS B 1 215 ? -5.66 17.953 13.539 1 79.75 215 HIS B N 1
ATOM 4225 C CA . HIS B 1 215 ? -6.164 16.578 13.508 1 79.75 215 HIS B CA 1
ATOM 4226 C C . HIS B 1 215 ? -6.652 16.141 14.883 1 79.75 215 HIS B C 1
ATOM 4228 O O . HIS B 1 215 ? -5.863 15.664 15.703 1 79.75 215 HIS B O 1
ATOM 4234 N N . GLY B 1 216 ? -7.855 16.656 15.391 1 80.06 216 GLY B N 1
ATOM 4235 C CA . GLY B 1 216 ? -8.375 16.281 16.703 1 80.06 216 GLY B CA 1
ATOM 4236 C C . GLY B 1 216 ? -9.578 17.109 17.109 1 80.06 216 GLY B C 1
ATOM 4237 O O . GLY B 1 216 ? -10.5 17.312 16.328 1 80.06 216 GLY B O 1
ATOM 4238 N N . GLN B 1 217 ? -9.578 17.578 18.422 1 81.62 217 GLN B N 1
ATOM 4239 C CA . GLN B 1 217 ? -10.758 18.156 19.078 1 81.62 217 GLN B CA 1
ATOM 4240 C C . GLN B 1 217 ? -11.188 19.438 18.391 1 81.62 217 GLN B C 1
ATOM 4242 O O . GLN B 1 217 ? -12.383 19.719 18.266 1 81.62 217 GLN B O 1
ATOM 4247 N N . ASP B 1 218 ? -10.328 20.25 17.859 1 93.88 218 ASP B N 1
ATOM 4248 C CA . ASP B 1 218 ? -10.703 21.547 17.297 1 93.88 218 ASP B CA 1
ATOM 4249 C C . ASP B 1 218 ? -10.781 21.469 15.773 1 93.88 218 ASP B C 1
ATOM 4251 O O . ASP B 1 218 ? -10.758 22.5 15.094 1 93.88 218 ASP B O 1
ATOM 4255 N N . LEU B 1 219 ? -10.93 20.234 15.242 1 97.5 219 LEU B N 1
ATOM 4256 C CA . LEU B 1 219 ? -11.125 20.047 13.812 1 97.5 219 LEU B CA 1
ATOM 4257 C C . LEU B 1 219 ? -12.367 20.797 13.328 1 97.5 219 LEU B C 1
ATOM 4259 O O . LEU B 1 219 ? -13.383 20.828 14.023 1 97.5 219 LEU B O 1
ATOM 4263 N N . VAL B 1 220 ? -12.289 21.375 12.18 1 98.75 220 VAL B N 1
ATOM 4264 C CA . VAL B 1 220 ? -13.43 22.016 11.555 1 98.75 220 VAL B CA 1
ATOM 4265 C C . VAL B 1 220 ? -13.68 21.422 10.172 1 98.75 220 VAL B C 1
ATOM 4267 O O . VAL B 1 220 ? -12.891 21.625 9.25 1 98.75 220 VAL B O 1
ATOM 4270 N N . ILE B 1 221 ? -14.742 20.688 10.039 1 98.81 221 ILE B N 1
ATOM 4271 C CA . ILE B 1 221 ? -15.227 20.266 8.734 1 98.81 221 ILE B CA 1
ATOM 4272 C C . ILE B 1 221 ? -16.328 21.203 8.25 1 98.81 221 ILE B C 1
ATOM 4274 O O . ILE B 1 221 ? -17.391 21.281 8.859 1 98.81 221 ILE B O 1
ATOM 4278 N N . ALA B 1 222 ? -16.016 21.984 7.25 1 98.81 222 ALA B N 1
ATOM 4279 C CA . ALA B 1 222 ? -17.031 22.828 6.621 1 98.81 222 ALA B CA 1
ATOM 4280 C C . ALA B 1 222 ? -17.828 22.047 5.586 1 98.81 222 ALA B C 1
ATOM 4282 O O . ALA B 1 222 ? -17.266 21.531 4.617 1 98.81 222 ALA B O 1
ATOM 4283 N N . ASP B 1 223 ? -19.156 21.984 5.797 1 98.62 223 ASP B N 1
ATOM 4284 C CA . ASP B 1 223 ? -19.969 21.234 4.852 1 98.62 223 ASP B CA 1
ATOM 4285 C C . ASP B 1 223 ? -19.953 21.906 3.475 1 98.62 223 ASP B C 1
ATOM 4287 O O . ASP B 1 223 ? -20.109 21.219 2.455 1 98.62 223 ASP B O 1
ATOM 4291 N N . SER B 1 224 ? -19.797 23.188 3.498 1 98.19 224 SER B N 1
ATOM 4292 C CA . SER B 1 224 ? -19.703 24 2.287 1 98.19 224 SER B CA 1
ATOM 4293 C C . SER B 1 224 ? -19.047 25.344 2.561 1 98.19 224 SER B C 1
ATOM 4295 O O . SER B 1 224 ? -19.266 25.953 3.611 1 98.19 224 SER B O 1
ATOM 4297 N N . LEU B 1 225 ? -18.234 25.766 1.621 1 97.06 225 LEU B N 1
ATOM 4298 C CA . LEU B 1 225 ? -17.656 27.094 1.741 1 97.06 225 LEU B CA 1
ATOM 4299 C C . LEU B 1 225 ? -18.641 28.156 1.278 1 97.06 225 LEU B C 1
ATOM 4301 O O . LEU B 1 225 ? -18.641 29.281 1.799 1 97.06 225 LEU B O 1
ATOM 4305 N N . GLU B 1 226 ? -19.484 27.828 0.353 1 94.56 226 GLU B N 1
ATOM 4306 C CA . GLU B 1 226 ? -20.391 28.781 -0.275 1 94.56 226 GLU B CA 1
ATOM 4307 C C . GLU B 1 226 ? -21.734 28.828 0.449 1 94.56 226 GLU B C 1
ATOM 4309 O O . GLU B 1 226 ? -22.328 29.891 0.598 1 94.56 226 GLU B O 1
ATOM 4314 N N . HIS B 1 227 ? -22.203 27.672 0.852 1 96.25 227 HIS B N 1
ATOM 4315 C CA . HIS B 1 227 ? -23.469 27.531 1.538 1 96.25 227 HIS B CA 1
ATOM 4316 C C . HIS B 1 227 ? -23.297 26.875 2.898 1 96.25 227 HIS B C 1
ATOM 4318 O O . HIS B 1 227 ? -23.938 25.859 3.188 1 96.25 227 HIS B O 1
ATOM 4324 N N . TYR B 1 228 ? -22.547 27.547 3.678 1 97.88 228 TYR B N 1
ATOM 4325 C CA . TYR B 1 228 ? -22.172 27 4.977 1 97.88 228 TYR B CA 1
ATOM 4326 C C . TYR B 1 228 ? -23.406 26.781 5.852 1 97.88 228 TYR B C 1
ATOM 4328 O O . TYR B 1 228 ? -24.234 27.688 6.004 1 97.88 228 TYR B O 1
ATOM 4336 N N . ASN B 1 229 ? -23.625 25.609 6.305 1 98.31 229 ASN B N 1
ATOM 4337 C CA . ASN B 1 229 ? -24.609 25.234 7.301 1 98.31 229 ASN B CA 1
ATOM 4338 C C . ASN B 1 229 ? -23.969 24.75 8.594 1 98.31 229 ASN B C 1
ATOM 4340 O O . ASN B 1 229 ? -23.453 23.641 8.664 1 98.31 229 ASN B O 1
ATOM 4344 N N . ASP B 1 230 ? -24.016 25.578 9.641 1 98.25 230 ASP B N 1
ATOM 4345 C CA . ASP B 1 230 ? -23.297 25.344 10.891 1 98.25 230 ASP B CA 1
ATOM 4346 C C . ASP B 1 230 ? -23.719 24.016 11.516 1 98.25 230 ASP B C 1
ATOM 4348 O O . ASP B 1 230 ? -22.891 23.281 12.07 1 98.25 230 ASP B O 1
ATOM 4352 N N . GLU B 1 231 ? -24.953 23.734 11.492 1 98.44 231 GLU B N 1
ATOM 4353 C CA . GLU B 1 231 ? -25.469 22.5 12.094 1 98.44 231 GLU B CA 1
ATOM 4354 C C . GLU B 1 231 ? -24.906 21.266 11.383 1 98.44 231 GLU B C 1
ATOM 4356 O O . GLU B 1 231 ? -24.406 20.344 12.031 1 98.44 231 GLU B O 1
ATOM 4361 N N . LEU B 1 232 ? -24.969 21.219 10.031 1 98.62 232 LEU B N 1
ATOM 4362 C CA . LEU B 1 232 ? -24.438 20.094 9.258 1 98.62 232 LEU B CA 1
ATOM 4363 C C . LEU B 1 232 ? -22.922 20 9.391 1 98.62 232 LEU B C 1
ATOM 4365 O O . LEU B 1 232 ? -22.375 18.906 9.477 1 98.62 232 LEU B O 1
ATOM 4369 N N . SER B 1 233 ? -22.297 21.156 9.398 1 98.69 233 SER B N 1
ATOM 4370 C CA . SER B 1 233 ? -20.859 21.234 9.578 1 98.69 233 SER B CA 1
ATOM 4371 C C . SER B 1 233 ? -20.422 20.609 10.906 1 98.69 233 SER B C 1
ATOM 4373 O O . SER B 1 233 ? -19.516 19.797 10.953 1 98.69 233 SER B O 1
ATOM 4375 N N . ARG B 1 234 ? -21.078 21 11.984 1 98.25 234 ARG B N 1
ATOM 4376 C CA . ARG B 1 234 ? -20.75 20.484 13.312 1 98.25 234 ARG B CA 1
ATOM 4377 C C . ARG B 1 234 ? -21.047 19 13.406 1 98.25 234 ARG B C 1
ATOM 4379 O O . ARG B 1 234 ? -20.297 18.25 14.047 1 98.25 234 ARG B O 1
ATOM 4386 N N . GLU B 1 235 ? -22.141 18.594 12.812 1 98.5 235 GLU B N 1
ATOM 4387 C CA . GLU B 1 235 ? -22.469 17.172 12.805 1 98.5 235 GLU B CA 1
ATOM 4388 C C . GLU B 1 235 ? -21.391 16.359 12.094 1 98.5 235 GLU B C 1
ATOM 4390 O O . GLU B 1 235 ? -20.922 15.352 12.617 1 98.5 235 GLU B O 1
ATOM 4395 N N . LEU B 1 236 ? -21.016 16.781 10.875 1 98.56 236 LEU B N 1
ATOM 4396 C CA . LEU B 1 236 ? -20 16.078 10.102 1 98.56 236 LEU B CA 1
ATOM 4397 C C . LEU B 1 236 ? -18.656 16.125 10.82 1 98.56 236 LEU B C 1
ATOM 4399 O O . LEU B 1 236 ? -17.891 15.148 10.781 1 98.56 236 LEU B O 1
ATOM 4403 N N . THR B 1 237 ? -18.344 17.203 11.516 1 98.56 237 THR B N 1
ATOM 4404 C CA . THR B 1 237 ? -17.125 17.312 12.312 1 98.56 237 THR B CA 1
ATOM 4405 C C . THR B 1 237 ? -17.094 16.281 13.422 1 98.56 237 THR B C 1
ATOM 4407 O O . THR B 1 237 ? -16.094 15.586 13.625 1 98.56 237 THR B O 1
ATOM 4410 N N . ARG B 1 238 ? -18.188 16.172 14.102 1 97.19 238 ARG B N 1
ATOM 4411 C CA . ARG B 1 238 ? -18.281 15.219 15.195 1 97.19 238 ARG B CA 1
ATOM 4412 C C . ARG B 1 238 ? -18.109 13.789 14.688 1 97.19 238 ARG B C 1
ATOM 4414 O O . ARG B 1 238 ? -17.375 13 15.289 1 97.19 238 ARG B O 1
ATOM 4421 N N . LYS B 1 239 ? -18.75 13.469 13.586 1 97.06 239 LYS B N 1
ATOM 4422 C CA . LYS B 1 239 ? -18.594 12.141 12.992 1 97.06 239 LYS B CA 1
ATOM 4423 C C . LYS B 1 239 ? -17.141 11.875 12.602 1 97.06 239 LYS B C 1
ATOM 4425 O O . LYS B 1 239 ? -16.625 10.781 12.828 1 97.06 239 LYS B O 1
ATOM 4430 N N . THR B 1 240 ? -16.516 12.852 12.055 1 97.56 240 THR B N 1
ATOM 4431 C CA . THR B 1 240 ? -15.141 12.734 11.57 1 97.56 240 THR B CA 1
ATOM 4432 C C . THR B 1 240 ? -14.18 12.516 12.734 1 97.56 240 THR B C 1
ATOM 4434 O O . THR B 1 240 ? -13.352 11.594 12.695 1 97.56 240 THR B O 1
ATOM 4437 N N . VAL B 1 241 ? -14.312 13.281 13.797 1 94.88 241 VAL B N 1
ATOM 4438 C CA . VAL B 1 241 ? -13.383 13.25 14.922 1 94.88 241 VAL B CA 1
ATOM 4439 C C . VAL B 1 241 ? -13.547 11.945 15.688 1 94.88 241 VAL B C 1
ATOM 4441 O O . VAL B 1 241 ? -12.57 11.398 16.219 1 94.88 241 VAL B O 1
ATOM 4444 N N . THR B 1 242 ? -14.727 11.375 15.688 1 93.56 242 THR B N 1
ATOM 4445 C CA . THR B 1 242 ? -14.992 10.203 16.516 1 93.56 242 THR B CA 1
ATOM 4446 C C . THR B 1 242 ? -14.852 8.922 15.711 1 93.56 242 THR B C 1
ATOM 4448 O O . THR B 1 242 ? -15.102 7.828 16.219 1 93.56 242 THR B O 1
ATOM 4451 N N . CYS B 1 243 ? -14.492 9.125 14.453 1 93 243 CYS B N 1
ATOM 4452 C CA . CYS B 1 243 ? -14.375 7.965 13.57 1 93 243 CYS B CA 1
ATOM 4453 C C . CYS B 1 243 ? -13.383 6.953 14.133 1 93 243 CYS B C 1
ATOM 4455 O O . CYS B 1 243 ? -13.609 5.742 14.039 1 93 243 CYS B O 1
ATOM 4457 N N . ASN B 1 244 ? -12.281 7.422 14.727 1 89.75 244 ASN B N 1
ATOM 4458 C CA . ASN B 1 244 ? -11.258 6.547 15.297 1 89.75 244 ASN B CA 1
ATOM 4459 C C . ASN B 1 244 ? -11.82 5.672 16.406 1 89.75 244 ASN B C 1
ATOM 4461 O O . ASN B 1 244 ? -11.398 4.527 16.578 1 89.75 244 ASN B O 1
ATOM 4465 N N . LEU B 1 245 ? -12.758 6.242 17.109 1 91.25 245 LEU B N 1
ATOM 4466 C CA . LEU B 1 245 ? -13.359 5.516 18.219 1 91.25 245 LEU B CA 1
ATOM 4467 C C . LEU B 1 245 ? -14.102 4.277 17.719 1 91.25 245 LEU B C 1
ATOM 4469 O O . LEU B 1 245 ? -14.078 3.232 18.375 1 91.25 245 LEU B O 1
ATOM 4473 N N . ALA B 1 246 ? -14.742 4.414 16.531 1 91.88 246 ALA B N 1
ATOM 4474 C CA . ALA B 1 246 ? -15.469 3.281 15.961 1 91.88 246 ALA B CA 1
ATOM 4475 C C . ALA B 1 246 ? -14.523 2.117 15.672 1 91.88 246 ALA B C 1
ATOM 4477 O O . ALA B 1 246 ? -14.859 0.959 15.922 1 91.88 246 ALA B O 1
ATOM 4478 N N . VAL B 1 247 ? -13.359 2.387 15.156 1 95 247 VAL B N 1
ATOM 4479 C CA . VAL B 1 247 ? -12.367 1.363 14.828 1 95 247 VAL B CA 1
ATOM 4480 C C . VAL B 1 247 ? -11.781 0.781 16.109 1 95 247 VAL B C 1
ATOM 4482 O O . VAL B 1 247 ? -11.594 -0.433 16.219 1 95 247 VAL B O 1
ATOM 4485 N N . ARG B 1 248 ? -11.57 1.646 17.078 1 94.31 248 ARG B N 1
ATOM 4486 C CA . ARG B 1 248 ? -11.039 1.201 18.359 1 94.31 248 ARG B CA 1
ATOM 4487 C C . ARG B 1 248 ? -12.023 0.286 19.078 1 94.31 248 ARG B C 1
ATOM 4489 O O . ARG B 1 248 ? -11.625 -0.667 19.75 1 94.31 248 ARG B O 1
ATOM 4496 N N . GLU B 1 249 ? -13.258 0.617 18.953 1 96 249 GLU B N 1
ATOM 4497 C CA . GLU B 1 249 ? -14.297 -0.201 19.562 1 96 249 GLU B CA 1
ATOM 4498 C C . GLU B 1 249 ? -14.305 -1.613 18.984 1 96 249 GLU B C 1
ATOM 4500 O O . GLU B 1 249 ? -14.727 -2.561 19.656 1 96 249 GLU B O 1
ATOM 4505 N N . LEU B 1 250 ? -13.797 -1.761 17.781 1 96.31 250 LEU B N 1
ATOM 4506 C CA . LEU B 1 250 ? -13.695 -3.066 17.141 1 96.31 250 LEU B CA 1
ATOM 4507 C C . LEU B 1 250 ? -12.445 -3.805 17.594 1 96.31 250 LEU B C 1
ATOM 4509 O O . LEU B 1 250 ? -12.211 -4.949 17.203 1 96.31 250 LEU B O 1
ATOM 4513 N N . GLY B 1 251 ? -11.594 -3.146 18.375 1 95.88 251 GLY B N 1
ATOM 4514 C CA . GLY B 1 251 ? -10.398 -3.781 18.906 1 95.88 251 GLY B CA 1
ATOM 4515 C C . GLY B 1 251 ? -9.156 -3.504 18.078 1 95.88 251 GLY B C 1
ATOM 4516 O O . GLY B 1 251 ? -8.141 -4.18 18.25 1 95.88 251 GLY B O 1
ATOM 4517 N N . TYR B 1 252 ? -9.242 -2.527 17.203 1 95.62 252 TYR B N 1
ATOM 4518 C CA . TYR B 1 252 ? -8.109 -2.258 16.328 1 95.62 252 TYR B CA 1
ATOM 4519 C C . TYR B 1 252 ? -7.66 -0.806 16.453 1 95.62 252 TYR B C 1
ATOM 4521 O O . TYR B 1 252 ? -8.477 0.08 16.734 1 95.62 252 TYR B O 1
ATOM 4529 N N . LYS B 1 253 ? -6.352 -0.558 16.281 1 94.12 253 LYS B N 1
ATOM 4530 C CA . LYS B 1 253 ? -5.809 0.788 16.125 1 94.12 253 LYS B CA 1
ATOM 4531 C C . LYS B 1 253 ? -5.941 1.269 14.688 1 94.12 253 LYS B C 1
ATOM 4533 O O . LYS B 1 253 ? -5.504 0.59 13.758 1 94.12 253 LYS B O 1
ATOM 4538 N N . PRO B 1 254 ? -6.547 2.41 14.516 1 94.94 254 PRO B N 1
ATOM 4539 C CA . PRO B 1 254 ? -6.68 2.895 13.141 1 94.94 254 PRO B CA 1
ATOM 4540 C C . PRO B 1 254 ? -5.391 3.514 12.609 1 94.94 254 PRO B C 1
ATOM 454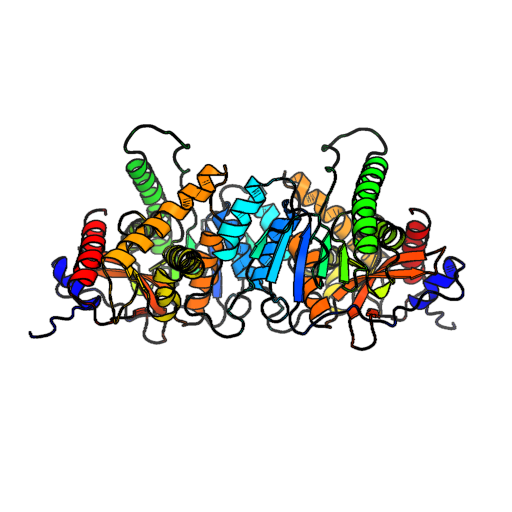2 O O . PRO B 1 254 ? -5.027 4.629 12.992 1 94.94 254 PRO B O 1
ATOM 4545 N N . TYR B 1 255 ? -4.672 2.863 11.711 1 96.94 255 TYR B N 1
ATOM 4546 C CA . TYR B 1 255 ? -3.404 3.404 11.227 1 96.94 255 TYR B CA 1
ATOM 4547 C C . TYR B 1 255 ? -3.35 3.385 9.703 1 96.94 255 TYR B C 1
ATOM 4549 O O . TYR B 1 255 ? -2.535 4.086 9.094 1 96.94 255 TYR B O 1
ATOM 4557 N N . ILE B 1 256 ? -4.25 2.635 9.07 1 98.5 256 ILE B N 1
ATOM 4558 C CA . ILE B 1 256 ? -4.117 2.414 7.633 1 98.5 256 ILE B CA 1
ATOM 4559 C C . ILE B 1 256 ? -4.461 3.697 6.879 1 98.5 256 ILE B C 1
ATOM 4561 O O . ILE B 1 256 ? -3.658 4.195 6.09 1 98.5 256 ILE B O 1
ATOM 4565 N N . ALA B 1 257 ? -5.605 4.238 7.172 1 98.12 257 ALA B N 1
ATOM 4566 C CA . ALA B 1 257 ? -6.066 5.43 6.461 1 98.12 257 ALA B CA 1
ATOM 4567 C C . ALA B 1 257 ? -5.156 6.621 6.742 1 98.12 257 ALA B C 1
ATOM 4569 O O . ALA B 1 257 ? -4.727 7.312 5.816 1 98.12 257 ALA B O 1
ATOM 4570 N N . PRO B 1 258 ? -4.801 6.859 8.039 1 97.44 258 PRO B N 1
ATOM 4571 C CA . PRO B 1 258 ? -3.869 7.957 8.305 1 97.44 258 PRO B CA 1
ATOM 4572 C C . PRO B 1 258 ? -2.533 7.785 7.59 1 97.44 258 PRO B C 1
ATOM 4574 O O . PRO B 1 258 ? -1.985 8.75 7.055 1 97.44 258 PRO B O 1
ATOM 4577 N N . ALA B 1 259 ? -2.029 6.578 7.516 1 98.69 259 ALA B N 1
ATOM 4578 C CA . ALA B 1 259 ? -0.736 6.305 6.895 1 98.69 259 ALA B CA 1
ATOM 4579 C C . ALA B 1 259 ? -0.771 6.602 5.398 1 98.69 259 ALA B C 1
ATOM 4581 O O . ALA B 1 259 ? 0.246 6.977 4.809 1 98.69 259 ALA B O 1
ATOM 4582 N N . LEU B 1 260 ? -1.935 6.426 4.824 1 98.88 260 LEU B N 1
ATOM 4583 C CA . LEU B 1 260 ? -1.997 6.543 3.373 1 98.88 260 LEU B CA 1
ATOM 4584 C C . LEU B 1 260 ? -2.611 7.879 2.963 1 98.88 260 LEU B C 1
ATOM 4586 O O . LEU B 1 260 ? -2.023 8.617 2.174 1 98.88 260 LEU B O 1
ATOM 4590 N N . SER B 1 261 ? -3.699 8.344 3.578 1 98.69 261 SER B N 1
ATOM 4591 C CA . SER B 1 261 ? -4.391 9.562 3.178 1 98.69 261 SER B CA 1
ATOM 4592 C C . SER B 1 261 ? -3.674 10.805 3.707 1 98.69 261 SER B C 1
ATOM 4594 O O . SER B 1 261 ? -3.607 11.828 3.025 1 98.69 261 SER B O 1
ATOM 4596 N N . SER B 1 262 ? -3.145 10.703 4.938 1 97.81 262 SER B N 1
ATOM 4597 C CA . SER B 1 262 ? -2.494 11.867 5.535 1 97.81 262 SER B CA 1
ATOM 4598 C C . SER B 1 262 ? -1.002 11.883 5.219 1 97.81 262 SER B C 1
ATOM 4600 O O . SER B 1 262 ? -0.395 12.953 5.133 1 97.81 262 SER B O 1
ATOM 4602 N N . ALA B 1 263 ? -0.46 10.664 5.047 1 98.5 263 ALA B N 1
ATOM 4603 C CA . ALA B 1 263 ? 0.993 10.648 4.898 1 98.5 263 ALA B CA 1
ATOM 4604 C C . ALA B 1 263 ? 1.394 10.391 3.447 1 98.5 263 ALA B C 1
ATOM 4606 O O . ALA B 1 263 ? 1.623 11.336 2.686 1 98.5 263 ALA B O 1
ATOM 4607 N N . ALA B 1 264 ? 1.334 9.164 2.957 1 98.88 264 ALA B N 1
ATOM 4608 C CA . ALA B 1 264 ? 1.893 8.797 1.657 1 98.88 264 ALA B CA 1
ATOM 4609 C C . ALA B 1 264 ? 1.302 9.664 0.545 1 98.88 264 ALA B C 1
ATOM 4611 O O . ALA B 1 264 ? 2.033 10.359 -0.159 1 98.88 264 ALA B O 1
ATOM 4612 N N . ILE B 1 265 ? -0.026 9.68 0.422 1 98.88 265 ILE B N 1
ATOM 4613 C CA . ILE B 1 265 ? -0.702 10.375 -0.666 1 98.88 265 ILE B CA 1
ATOM 4614 C C . ILE B 1 265 ? -0.468 11.875 -0.537 1 98.88 265 ILE B C 1
ATOM 4616 O O . ILE B 1 265 ? -0.089 12.539 -1.507 1 98.88 265 ILE B O 1
ATOM 4620 N N . SER B 1 266 ? -0.61 12.438 0.658 1 98.88 266 SER B N 1
ATOM 4621 C CA . SER B 1 266 ? -0.491 13.875 0.864 1 98.88 266 SER B CA 1
ATOM 4622 C C . SER B 1 266 ? 0.935 14.352 0.615 1 98.88 266 SER B C 1
ATOM 4624 O O . SER B 1 266 ? 1.146 15.406 0.012 1 98.88 266 SER B O 1
ATOM 4626 N N . ILE B 1 267 ? 1.932 13.594 1.062 1 98.94 267 ILE B N 1
ATOM 4627 C CA . ILE B 1 267 ? 3.326 13.969 0.854 1 98.94 267 ILE B CA 1
ATOM 4628 C C . ILE B 1 267 ? 3.656 13.914 -0.636 1 98.94 267 ILE B C 1
ATOM 4630 O O . ILE B 1 267 ? 4.316 14.812 -1.164 1 98.94 267 ILE B O 1
ATOM 4634 N N . LEU B 1 268 ? 3.197 12.891 -1.329 1 98.88 268 LEU B N 1
ATOM 4635 C CA . LEU B 1 268 ? 3.441 12.789 -2.764 1 98.88 268 LEU B CA 1
ATOM 4636 C C . LEU B 1 268 ? 2.77 13.938 -3.512 1 98.88 268 LEU B C 1
ATOM 4638 O O . LEU B 1 268 ? 3.338 14.484 -4.461 1 98.88 268 LEU B O 1
ATOM 4642 N N . LEU B 1 269 ? 1.528 14.281 -3.104 1 98.88 269 LEU B N 1
ATOM 4643 C CA . LEU B 1 269 ? 0.859 15.414 -3.736 1 98.88 269 LEU B CA 1
ATOM 4644 C C . LEU B 1 269 ? 1.638 16.703 -3.502 1 98.88 269 LEU B C 1
ATOM 4646 O O . LEU B 1 269 ? 1.69 17.578 -4.379 1 98.88 269 LEU B O 1
ATOM 4650 N N . THR B 1 270 ? 2.229 16.812 -2.283 1 98.88 270 THR B N 1
ATOM 4651 C CA . THR B 1 270 ? 3.098 17.953 -2.016 1 98.88 270 THR B CA 1
ATOM 4652 C C . THR B 1 270 ? 4.258 18 -3.008 1 98.88 270 THR B C 1
ATOM 4654 O O . THR B 1 270 ? 4.516 19.031 -3.625 1 98.88 270 THR B O 1
ATOM 4657 N N . LEU B 1 271 ? 4.918 16.875 -3.221 1 98.81 271 LEU B N 1
ATOM 4658 C CA . LEU B 1 271 ? 6.074 16.797 -4.102 1 98.81 271 LEU B CA 1
ATOM 4659 C C . LEU B 1 271 ? 5.676 17.031 -5.551 1 98.81 271 LEU B C 1
ATOM 4661 O O . LEU B 1 271 ? 6.484 17.5 -6.355 1 98.81 271 LEU B O 1
ATOM 4665 N N . ARG B 1 272 ? 4.418 16.75 -5.855 1 98.5 272 ARG B N 1
ATOM 4666 C CA . ARG B 1 272 ? 3.916 16.922 -7.215 1 98.5 272 ARG B CA 1
ATOM 4667 C C . ARG B 1 272 ? 3.387 18.344 -7.43 1 98.5 272 ARG B C 1
ATOM 4669 O O . ARG B 1 272 ? 2.953 18.688 -8.531 1 98.5 272 ARG B O 1
ATOM 4676 N N . GLY B 1 273 ? 3.328 19.141 -6.406 1 98.38 273 GLY B N 1
ATOM 4677 C CA . GLY B 1 273 ? 2.801 20.5 -6.5 1 98.38 273 GLY B CA 1
ATOM 4678 C C . GLY B 1 273 ? 1.289 20.547 -6.613 1 98.38 273 GLY B C 1
ATOM 4679 O O . GLY B 1 273 ? 0.727 21.531 -7.105 1 98.38 273 GLY B O 1
ATOM 4680 N N . ALA B 1 274 ? 0.642 19.469 -6.191 1 98.5 274 ALA B N 1
ATOM 4681 C CA . ALA B 1 274 ? -0.809 19.359 -6.312 1 98.5 274 ALA B CA 1
ATOM 4682 C C . ALA B 1 274 ? -1.503 19.797 -5.027 1 98.5 274 ALA B C 1
ATOM 4684 O O . ALA B 1 274 ? -0.898 19.781 -3.951 1 98.5 274 ALA B O 1
ATOM 4685 N N . TRP B 1 275 ? -2.756 20.203 -5.113 1 98.75 275 TRP B N 1
ATOM 4686 C CA . TRP B 1 275 ? -3.559 20.547 -3.947 1 98.75 275 TRP B CA 1
ATOM 4687 C C . TRP B 1 275 ? -3.711 19.344 -3.014 1 98.75 275 TRP B C 1
ATOM 4689 O O . TRP B 1 275 ? -3.949 18.219 -3.467 1 98.75 275 TRP B O 1
ATOM 4699 N N . HIS B 1 276 ? -3.51 19.562 -1.756 1 98.81 276 HIS B N 1
ATOM 4700 C CA . HIS B 1 276 ? -3.67 18.562 -0.702 1 98.81 276 HIS B CA 1
ATOM 4701 C C . HIS B 1 276 ? -3.988 19.219 0.635 1 98.81 276 HIS B C 1
ATOM 4703 O O . HIS B 1 276 ? -4.113 20.453 0.713 1 98.81 276 HIS B O 1
ATOM 4709 N N . TYR B 1 277 ? -4.277 18.422 1.639 1 98.75 277 TYR B N 1
ATOM 4710 C CA . TYR B 1 277 ? -4.441 18.922 2.996 1 98.75 277 TYR B CA 1
ATOM 4711 C C . TYR B 1 277 ? -3.164 18.734 3.809 1 98.75 277 TYR B C 1
ATOM 4713 O O . TYR B 1 277 ? -2.611 17.641 3.857 1 98.75 277 TYR B O 1
ATOM 4721 N N . GLY B 1 278 ? -2.648 19.672 4.383 1 98.44 278 GLY B N 1
ATOM 4722 C CA . GLY B 1 278 ? -1.494 19.719 5.266 1 98.44 278 GLY B CA 1
ATOM 4723 C C . GLY B 1 278 ? -1.47 20.953 6.152 1 98.44 278 GLY B C 1
ATOM 4724 O O . GLY B 1 278 ? -2.312 21.844 6.012 1 98.44 278 GLY B O 1
ATOM 4725 N N . SER B 1 279 ? -0.564 20.984 7.09 1 98.56 279 SER B N 1
ATOM 4726 C CA . SER B 1 279 ? -0.481 22.109 8.016 1 98.56 279 SER B CA 1
ATOM 4727 C C . SER B 1 279 ? 0.662 23.047 7.652 1 98.56 279 SER B C 1
ATOM 4729 O O . SER B 1 279 ? 1.771 22.594 7.355 1 98.56 279 SER B O 1
ATOM 4731 N N . LEU B 1 280 ? 0.397 24.312 7.629 1 98.56 280 LEU B N 1
ATOM 4732 C CA . LEU B 1 280 ? 1.393 25.344 7.395 1 98.56 280 LEU B CA 1
ATOM 4733 C C . LEU B 1 280 ? 1.464 26.312 8.578 1 98.56 280 LEU B C 1
ATOM 4735 O O . LEU B 1 280 ? 0.485 26.469 9.312 1 98.56 280 LEU B O 1
ATOM 4739 N N . TYR B 1 281 ? 2.59 26.922 8.734 1 98.38 281 TYR B N 1
ATOM 4740 C CA . TYR B 1 281 ? 2.801 27.828 9.852 1 98.38 281 TYR B CA 1
ATOM 4741 C C . TYR B 1 281 ? 2.229 29.203 9.547 1 98.38 281 TYR B C 1
ATOM 4743 O O . TYR B 1 281 ? 2.537 29.797 8.516 1 98.38 281 TYR B O 1
ATOM 4751 N N . LEU B 1 282 ? 1.348 29.688 10.359 1 98.19 282 LEU B N 1
ATOM 4752 C CA . LEU B 1 282 ? 0.825 31.047 10.336 1 98.19 282 LEU B CA 1
ATOM 4753 C C . LEU B 1 282 ? 1.235 31.812 11.594 1 98.19 282 LEU B C 1
ATOM 4755 O O . LEU B 1 282 ? 0.681 31.578 12.672 1 98.19 282 LEU B O 1
ATOM 4759 N N . GLY B 1 283 ? 2.135 32.656 11.453 1 98 283 GLY B N 1
ATOM 4760 C CA . GLY B 1 283 ? 2.633 33.375 12.602 1 98 283 GLY B CA 1
ATOM 4761 C C . GLY B 1 283 ? 3.977 34.062 12.344 1 98 283 GLY B C 1
ATOM 4762 O O . GLY B 1 283 ? 4.43 34.125 11.203 1 98 283 GLY B O 1
ATOM 4763 N N . ASP B 1 284 ? 4.5 34.656 13.398 1 96.94 284 ASP B N 1
ATOM 4764 C CA . ASP B 1 284 ? 5.852 35.219 13.344 1 96.94 284 ASP B CA 1
ATOM 4765 C C . ASP B 1 284 ? 6.809 34.406 14.219 1 96.94 284 ASP B C 1
ATOM 4767 O O . ASP B 1 284 ? 6.586 33.219 14.477 1 96.94 284 ASP B O 1
ATOM 4771 N N . GLU B 1 285 ? 7.914 34.906 14.57 1 93.88 285 GLU B N 1
ATOM 4772 C CA . GLU B 1 285 ? 8.945 34.188 15.297 1 93.88 285 GLU B CA 1
ATOM 4773 C C . GLU B 1 285 ? 8.477 33.812 16.703 1 93.88 285 GLU B C 1
ATOM 4775 O O . GLU B 1 285 ? 8.945 32.844 17.297 1 93.88 285 GLU B O 1
ATOM 4780 N N . LYS B 1 286 ? 7.566 34.594 17.188 1 92.44 286 LYS B N 1
ATOM 4781 C CA . LYS B 1 286 ? 7.203 34.438 18.594 1 92.44 286 LYS B CA 1
ATOM 4782 C C . LYS B 1 286 ? 5.824 33.812 18.75 1 92.44 286 LYS B C 1
ATOM 4784 O O . LYS B 1 286 ? 5.609 33 19.641 1 92.44 286 LYS B O 1
ATOM 4789 N N . GLU B 1 287 ? 4.988 34.25 17.891 1 96 287 GLU B N 1
ATOM 4790 C CA . GLU B 1 287 ? 3.586 33.875 18.031 1 96 287 GLU B CA 1
ATOM 4791 C C . GLU B 1 287 ? 3.043 33.25 16.734 1 96 287 GLU B C 1
ATOM 4793 O O . GLU B 1 287 ? 3.34 33.75 15.648 1 96 287 GLU B O 1
ATOM 4798 N N . GLY B 1 288 ? 2.301 32.188 16.906 1 96.81 288 GLY B N 1
ATOM 4799 C CA . GLY B 1 288 ? 1.681 31.547 15.758 1 96.81 288 GLY B CA 1
ATOM 4800 C C . GLY B 1 288 ? 1.485 30.062 15.953 1 96.81 288 GLY B C 1
ATOM 4801 O O . GLY B 1 288 ? 1.739 29.531 17.031 1 96.81 288 GLY B O 1
ATOM 4802 N N . ALA B 1 289 ? 1.006 29.391 14.953 1 97.31 289 ALA B N 1
ATOM 4803 C CA . ALA B 1 289 ? 0.738 27.953 14.992 1 97.31 289 ALA B CA 1
ATOM 4804 C C . ALA B 1 289 ? 0.671 27.375 13.586 1 97.31 289 ALA B C 1
ATOM 4806 O O . ALA B 1 289 ? 0.491 28.109 12.609 1 97.31 289 ALA B O 1
ATOM 4807 N N . PHE B 1 290 ? 0.963 26.078 13.547 1 97.81 290 PHE B N 1
ATOM 4808 C CA . PHE B 1 290 ? 0.624 25.344 12.336 1 97.81 290 PHE B CA 1
ATOM 4809 C C . PHE B 1 290 ? -0.874 25.062 12.273 1 97.81 290 PHE B C 1
ATOM 4811 O O . PHE B 1 290 ? -1.486 24.688 13.273 1 97.81 290 PHE B O 1
ATOM 4818 N N . LEU B 1 291 ? -1.47 25.281 11.109 1 98.38 291 LEU B N 1
ATOM 4819 C CA . LEU B 1 291 ? -2.896 25.062 10.898 1 98.38 291 LEU B CA 1
ATOM 4820 C C . LEU B 1 291 ? -3.139 24.234 9.641 1 98.38 291 LEU B C 1
ATOM 4822 O O . LEU B 1 291 ? -2.592 24.531 8.578 1 98.38 291 LEU B O 1
ATOM 4826 N N . GLY B 1 292 ? -3.926 23.141 9.812 1 98.38 292 GLY B N 1
ATOM 4827 C CA . GLY B 1 292 ? -4.309 22.312 8.672 1 98.38 292 GLY B CA 1
ATOM 4828 C C . GLY B 1 292 ? -5.289 23.016 7.746 1 98.38 292 GLY B C 1
ATOM 4829 O O . GLY B 1 292 ? -6.273 23.594 8.195 1 98.38 292 GLY B O 1
ATOM 4830 N N . MET B 1 293 ? -5.008 22.953 6.449 1 98.75 293 MET B N 1
ATOM 4831 C CA . MET B 1 293 ? -5.855 23.547 5.422 1 98.75 293 MET B CA 1
ATOM 4832 C C . MET B 1 293 ? -5.477 23.047 4.035 1 98.75 293 MET B C 1
ATOM 4834 O O . MET B 1 293 ? -4.445 22.375 3.875 1 98.75 293 MET B O 1
ATOM 4838 N N . LYS B 1 294 ? -6.316 23.297 3.092 1 98.75 294 LYS B N 1
ATOM 4839 C CA . LYS B 1 294 ? -5.996 23 1.697 1 98.75 294 LYS B CA 1
ATOM 4840 C C . LYS B 1 294 ? -4.859 23.891 1.199 1 98.75 294 LYS B C 1
ATOM 4842 O O . LYS B 1 294 ? -4.941 25.109 1.275 1 98.75 294 LYS B O 1
ATOM 4847 N N . ASN B 1 295 ? -3.797 23.281 0.68 1 98.81 295 ASN B N 1
ATOM 4848 C CA . ASN B 1 295 ? -2.639 24.031 0.196 1 98.81 295 ASN B CA 1
ATOM 4849 C C . ASN B 1 295 ? -1.865 23.25 -0.856 1 98.81 295 ASN B C 1
ATOM 4851 O O . ASN B 1 295 ? -2.221 22.109 -1.175 1 98.81 295 ASN B O 1
ATOM 4855 N N . ARG B 1 296 ? -0.85 23.812 -1.467 1 98.81 296 ARG B N 1
ATOM 4856 C CA . ARG B 1 296 ? 0.053 23.156 -2.41 1 98.81 296 ARG B CA 1
ATOM 4857 C C . ARG B 1 296 ? 1.414 23.844 -2.428 1 98.81 296 ARG B C 1
ATOM 4859 O O . ARG B 1 296 ? 1.528 25.016 -2.07 1 98.81 296 ARG B O 1
ATOM 4866 N N . LEU B 1 297 ? 2.408 23.078 -2.775 1 98.69 297 LEU B N 1
ATOM 4867 C CA . LEU B 1 297 ? 3.752 23.625 -2.963 1 98.69 297 LEU B CA 1
ATOM 4868 C C . LEU B 1 297 ? 3.975 24.031 -4.414 1 98.69 297 LEU B C 1
ATOM 4870 O O . LEU B 1 297 ? 4.023 23.172 -5.305 1 98.69 297 LEU B O 1
ATOM 4874 N N . THR B 1 298 ? 4.113 25.297 -4.684 1 98 298 THR B N 1
ATOM 4875 C CA . THR B 1 298 ? 4.359 25.812 -6.027 1 98 298 THR B CA 1
ATOM 4876 C C . THR B 1 298 ? 5.828 26.188 -6.199 1 98 298 THR B C 1
ATOM 4878 O O . THR B 1 298 ? 6.625 26.031 -5.273 1 98 298 THR B O 1
ATOM 4881 N N . GLU B 1 299 ? 6.188 26.703 -7.332 1 96 299 GLU B N 1
ATOM 4882 C CA . GLU B 1 299 ? 7.547 27.172 -7.59 1 96 299 GLU B CA 1
ATOM 4883 C C . GLU B 1 299 ? 7.891 28.375 -6.723 1 96 299 GLU B C 1
ATOM 4885 O O . GLU B 1 299 ? 9.062 28.688 -6.508 1 96 299 GLU B O 1
ATOM 4890 N N . LYS B 1 300 ? 6.875 29.016 -6.227 1 96.38 300 LYS B N 1
ATOM 4891 C CA . LYS B 1 300 ? 7.082 30.234 -5.438 1 96.38 300 LYS B CA 1
ATOM 4892 C C . LYS B 1 300 ? 6.957 29.953 -3.945 1 96.38 300 LYS B C 1
ATOM 4894 O O . LYS B 1 300 ? 7.129 30.844 -3.119 1 96.38 300 LYS B O 1
ATOM 4899 N N . GLY B 1 301 ? 6.668 28.719 -3.639 1 97.88 301 GLY B N 1
ATOM 4900 C CA . GLY B 1 301 ? 6.43 28.344 -2.254 1 97.88 301 GLY B CA 1
ATOM 4901 C C . GLY B 1 301 ? 5.039 27.797 -2.016 1 97.88 301 GLY B C 1
ATOM 4902 O O . GLY B 1 301 ? 4.32 27.469 -2.963 1 97.88 301 GLY B O 1
ATOM 4903 N N . PHE B 1 302 ? 4.762 27.625 -0.726 1 98.38 302 PHE B N 1
ATOM 4904 C CA . PHE B 1 302 ? 3.439 27.125 -0.376 1 98.38 302 PHE B CA 1
ATOM 4905 C C . PHE B 1 302 ? 2.375 28.188 -0.587 1 98.38 302 PHE B C 1
ATOM 4907 O O . PHE B 1 302 ? 2.59 29.359 -0.26 1 98.38 302 PHE B O 1
ATOM 4914 N N . GLU B 1 303 ? 1.334 27.828 -1.179 1 98 303 GLU B N 1
ATOM 4915 C CA . GLU B 1 303 ? 0.107 28.609 -1.198 1 98 303 GLU B CA 1
ATOM 4916 C C . GLU B 1 303 ? -1.068 27.828 -0.628 1 98 303 GLU B C 1
ATOM 4918 O O . GLU B 1 303 ? -1.092 26.594 -0.704 1 98 303 GLU B O 1
ATOM 4923 N N . TYR B 1 304 ? -1.901 28.422 0.143 1 98.44 304 TYR B N 1
ATOM 4924 C CA . TYR B 1 304 ? -3.107 27.766 0.645 1 98.44 304 TYR B CA 1
ATOM 4925 C C . TYR B 1 304 ? -4.359 28.438 0.086 1 98.44 304 TYR B C 1
ATOM 4927 O O . TYR B 1 304 ? -4.293 29.547 -0.44 1 98.44 304 TYR B O 1
ATOM 4935 N N . GLU B 1 305 ? -5.477 27.594 0.304 1 97.5 305 GLU B N 1
ATOM 4936 C CA . GLU B 1 305 ? -6.75 28.109 -0.192 1 97.5 305 GLU B CA 1
ATOM 4937 C C . GLU B 1 305 ? -7.305 29.188 0.732 1 97.5 305 GLU B C 1
ATOM 4939 O O . GLU B 1 305 ? -7.703 28.906 1.863 1 97.5 305 GLU B O 1
ATOM 4944 N N . ASP B 1 306 ? -7.102 30.453 0.479 1 97.75 306 ASP B N 1
ATOM 4945 C CA . ASP B 1 306 ? -7.555 31.625 1.234 1 97.75 306 ASP B CA 1
ATOM 4946 C C . ASP B 1 306 ? -8.969 32.031 0.818 1 97.75 306 ASP B C 1
ATOM 4948 O O . ASP B 1 306 ? -9.203 33.188 0.469 1 97.75 306 ASP B O 1
ATOM 4952 N N . ALA B 1 307 ? -9.844 31.031 0.923 1 96 307 ALA B N 1
ATOM 4953 C CA . ALA B 1 307 ? -11.219 31.266 0.482 1 96 307 ALA B CA 1
ATOM 4954 C C . ALA B 1 307 ? -11.945 32.219 1.423 1 96 307 ALA B C 1
ATOM 4956 O O . ALA B 1 307 ? -11.562 32.375 2.584 1 96 307 ALA B O 1
ATOM 4957 N N . ALA B 1 308 ? -13 32.844 0.867 1 96.62 308 ALA B N 1
ATOM 4958 C CA . ALA B 1 308 ? -13.875 33.656 1.704 1 96.62 308 ALA B CA 1
ATOM 4959 C C . ALA B 1 308 ? -14.688 32.781 2.656 1 96.62 308 ALA B C 1
ATOM 4961 O O . ALA B 1 308 ? -15.297 31.797 2.236 1 96.62 308 ALA B O 1
ATOM 4962 N N . LEU B 1 309 ? -14.656 33.125 3.914 1 97.69 309 LEU B N 1
ATOM 4963 C CA . LEU B 1 309 ? -15.359 32.375 4.953 1 97.69 309 LEU B CA 1
ATOM 4964 C C . LEU B 1 309 ? -16.438 33.25 5.613 1 97.69 309 LEU B C 1
ATOM 4966 O O . LEU B 1 309 ? -16.188 34.406 5.93 1 97.69 309 LEU B O 1
ATOM 4970 N N . CYS B 1 310 ? -17.594 32.75 5.773 1 96.94 310 CYS B N 1
ATOM 4971 C CA . CYS B 1 310 ? -18.594 33.469 6.547 1 96.94 310 CYS B CA 1
ATOM 4972 C C . CYS B 1 310 ? -18.188 33.594 8.008 1 96.94 310 CYS B C 1
ATOM 4974 O O . CYS B 1 310 ? -17.359 32.812 8.492 1 96.94 310 CYS B O 1
ATOM 4976 N N . PRO B 1 311 ? -18.688 34.562 8.695 1 96.94 311 PRO B N 1
ATOM 4977 C CA . PRO B 1 311 ? -18.25 34.844 10.07 1 96.94 311 PRO B CA 1
ATOM 4978 C C . PRO B 1 311 ? -18.359 33.625 10.977 1 96.94 311 PRO B C 1
ATOM 4980 O O . PRO B 1 311 ? -17.469 33.375 11.805 1 96.94 311 PRO B O 1
ATOM 4983 N N . GLU B 1 312 ? -19.391 32.844 10.828 1 97.12 312 GLU B N 1
ATOM 4984 C CA . GLU B 1 312 ? -19.594 31.688 11.688 1 97.12 312 GLU B CA 1
ATOM 4985 C C . GLU B 1 312 ? -18.5 30.641 11.484 1 97.12 312 GLU B C 1
ATOM 4987 O O . GLU B 1 312 ? -17.953 30.125 12.453 1 97.12 312 GLU B O 1
ATOM 4992 N N . LEU B 1 313 ? -18.266 30.281 10.281 1 98.06 313 LEU B N 1
ATOM 4993 C CA . LEU B 1 313 ? -17.203 29.328 9.961 1 98.06 313 LEU B CA 1
ATOM 4994 C C . LEU B 1 313 ? -15.836 29.875 10.398 1 98.06 313 LEU B C 1
ATOM 4996 O O . LEU B 1 313 ? -15.039 29.156 11 1 98.06 313 LEU B O 1
ATOM 5000 N N . TYR B 1 314 ? -15.609 31.141 10.086 1 98.06 314 TYR B N 1
ATOM 5001 C CA . TYR B 1 314 ? -14.352 31.781 10.461 1 98.06 314 TYR B CA 1
ATOM 5002 C C . TYR B 1 314 ? -14.125 31.703 11.969 1 98.06 314 TYR B C 1
ATOM 5004 O O . TYR B 1 314 ? -13.008 31.453 12.422 1 98.06 314 TYR B O 1
ATOM 5012 N N . ASP B 1 315 ? -15.109 31.938 12.727 1 97.88 315 ASP B N 1
ATOM 5013 C CA . ASP B 1 315 ? -15 31.922 14.18 1 97.88 315 ASP B CA 1
ATOM 5014 C C . ASP B 1 315 ? -14.539 30.547 14.68 1 97.88 315 ASP B C 1
ATOM 5016 O O . ASP B 1 315 ? -13.773 30.469 15.641 1 97.88 315 ASP B O 1
ATOM 5020 N N . ARG B 1 316 ? -15.031 29.5 14.109 1 98.19 316 ARG B N 1
ATOM 5021 C CA . ARG B 1 316 ? -14.617 28.156 14.484 1 98.19 316 ARG B CA 1
ATOM 5022 C C . ARG B 1 316 ? -13.141 27.922 14.172 1 98.19 316 ARG B C 1
ATOM 5024 O O . ARG B 1 316 ? -12.406 27.375 14.992 1 98.19 316 ARG B O 1
ATOM 5031 N N . ILE B 1 317 ? -12.742 28.344 12.992 1 98.5 317 ILE B N 1
ATOM 5032 C CA . ILE B 1 317 ? -11.359 28.156 12.562 1 98.5 317 ILE B CA 1
ATOM 5033 C C . ILE B 1 317 ? -10.438 29.016 13.414 1 98.5 317 ILE B C 1
ATOM 5035 O O . ILE B 1 317 ? -9.367 28.578 13.828 1 98.5 317 ILE B O 1
ATOM 5039 N N . ARG B 1 318 ? -10.914 30.25 13.648 1 98.25 318 ARG B N 1
ATOM 5040 C CA . ARG B 1 318 ? -10.18 31.172 14.508 1 98.25 318 ARG B CA 1
ATOM 5041 C C . ARG B 1 318 ? -9.961 30.578 15.898 1 98.25 318 ARG B C 1
ATOM 5043 O O . ARG B 1 318 ? -8.867 30.656 16.453 1 98.25 318 ARG B O 1
ATOM 5050 N N . HIS B 1 319 ? -10.977 30.016 16.453 1 97.88 319 HIS B N 1
ATOM 5051 C CA . HIS B 1 319 ? -10.875 29.359 17.75 1 97.88 319 HIS B CA 1
ATOM 5052 C C . HIS B 1 319 ? -9.844 28.25 17.719 1 97.88 319 HIS B C 1
ATOM 5054 O O . HIS B 1 319 ? -9.031 28.125 18.641 1 97.88 319 HIS B O 1
ATOM 5060 N N . ALA B 1 320 ? -9.898 27.422 16.688 1 97.5 320 ALA B N 1
ATOM 5061 C CA . ALA B 1 320 ? -8.938 26.344 16.531 1 97.5 320 ALA B CA 1
ATOM 5062 C C . ALA B 1 320 ? -7.512 26.875 16.453 1 97.5 320 ALA B C 1
ATOM 5064 O O . ALA B 1 320 ? -6.617 26.375 17.141 1 97.5 320 ALA B O 1
ATOM 5065 N N . TYR B 1 321 ? -7.277 27.906 15.656 1 97.88 321 TYR B N 1
ATOM 5066 C CA . TYR B 1 321 ? -5.965 28.5 15.461 1 97.88 321 TYR B CA 1
ATOM 5067 C C . TYR B 1 321 ? -5.438 29.094 16.766 1 97.88 321 TYR B C 1
ATOM 5069 O O . TYR B 1 321 ? -4.285 28.844 17.141 1 97.88 321 TYR B O 1
ATOM 5077 N N . LEU B 1 322 ? -6.262 29.828 17.484 1 97.69 322 LEU B N 1
ATOM 5078 C CA . LEU B 1 322 ? -5.836 30.484 18.703 1 97.69 322 LEU B CA 1
ATOM 5079 C C . LEU B 1 322 ? -5.527 29.453 19.797 1 97.69 322 LEU B C 1
ATOM 5081 O O . LEU B 1 322 ? -4.621 29.656 20.609 1 97.69 322 LEU B O 1
ATOM 5085 N N . ASN B 1 323 ? -6.305 28.406 19.844 1 96.06 323 ASN B N 1
ATOM 5086 C CA . ASN B 1 323 ? -6.004 27.328 20.781 1 96.06 323 ASN B CA 1
ATOM 5087 C C . ASN B 1 323 ? -4.656 26.672 20.469 1 96.06 323 ASN B C 1
ATOM 5089 O O . ASN B 1 323 ? -3.908 26.328 21.391 1 96.06 323 ASN B O 1
ATOM 5093 N N . LEU B 1 324 ? -4.348 26.484 19.188 1 95.38 324 LEU B N 1
ATOM 5094 C CA . LEU B 1 324 ? -3.051 25.953 18.797 1 95.38 324 LEU B CA 1
ATOM 5095 C C . LEU B 1 324 ? -1.923 26.891 19.203 1 95.38 324 LEU B C 1
ATOM 5097 O O . LEU B 1 324 ? -0.845 26.453 19.594 1 95.38 324 LEU B O 1
ATOM 5101 N N . CYS B 1 325 ? -2.193 28.188 19.094 1 95.56 325 CYS B N 1
ATOM 5102 C CA . CYS B 1 325 ? -1.197 29.188 19.484 1 95.56 325 CYS B CA 1
ATOM 5103 C C . CYS B 1 325 ? -0.888 29.094 20.984 1 95.56 325 CYS B C 1
ATOM 5105 O O . CYS B 1 325 ? 0.25 29.312 21.391 1 95.56 325 CYS B O 1
ATOM 5107 N N . ARG B 1 326 ? -1.866 28.688 21.75 1 91.75 326 ARG B N 1
ATOM 5108 C CA . ARG B 1 326 ? -1.72 28.625 23.188 1 91.75 326 ARG B CA 1
ATOM 5109 C C . ARG B 1 326 ? -1.041 27.328 23.625 1 91.75 326 ARG B C 1
ATOM 5111 O O . ARG B 1 326 ? -0.342 27.297 24.641 1 91.75 326 ARG B O 1
ATOM 5118 N N . MET B 1 327 ? -1.298 26.25 22.891 1 80.81 327 MET B N 1
ATOM 5119 C CA . MET B 1 327 ? -0.773 24.938 23.219 1 80.81 327 MET B CA 1
ATOM 5120 C C . MET B 1 327 ? 0.593 24.703 22.578 1 80.81 327 MET B C 1
ATOM 5122 O O . MET B 1 327 ? 0.771 23.766 21.797 1 80.81 327 MET B O 1
ATOM 5126 N N . LYS B 1 328 ? 1.637 25.484 23.047 1 69.25 328 LYS B N 1
ATOM 5127 C CA . LYS B 1 328 ? 2.967 25.375 22.453 1 69.25 328 LYS B CA 1
ATOM 5128 C C . LYS B 1 328 ? 3.83 24.375 23.219 1 69.25 328 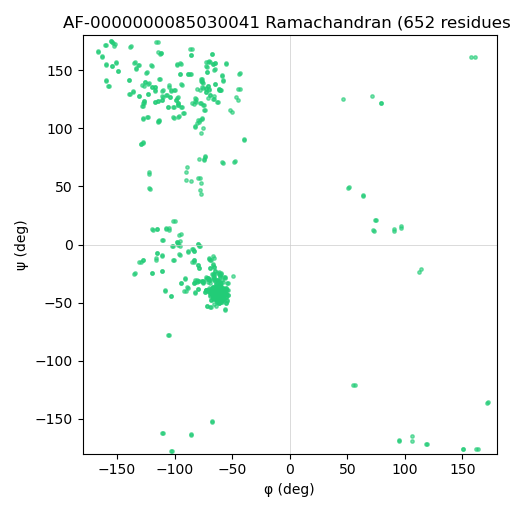LYS B C 1
ATOM 5130 O O . LYS B 1 328 ? 3.654 24.203 24.422 1 69.25 328 LYS B O 1
#

Nearest PDB structures (foldseek):
  4m1q-assembly1_A-2  TM=7.889E-01  e=2.245E-17  [Bacillus] selenitireducens MLS10
  4ln1-assembly1_C  TM=7.925E-01  e=2.121E-15  Bacillus cereus ATCC 14579
  6h9s-assembly1_B-2  TM=7.786E-01  e=3.038E-15  Petrotoga mobilis SJ95
  1pze-assembly1_A  TM=7.701E-01  e=6.614E-15  Toxoplasma gondii ME49
  6h9s-assembly1_A-2  TM=7.857E-01  e=7.915E-15  Petrotoga mobilis SJ95

pLDDT: mean 94.83, std 9.65, range [37.31, 98.94]

Organism: Acidaminococcus fermentans (strain ATCC 25085 / DSM 20731 / CCUG 9996 / CIP 106432 / VR4) (NCBI:txid591001)

InterPro domains:
  IPR036291 NAD(P)-binding domain superfamily [SSF51735] (31-182)

Solvent-accessible surface area (backbone atoms only — not comparable to full-atom values): 32696 Å² total; per-residue (Å²): 126,84,82,66,61,41,40,65,84,51,46,34,51,76,71,70,28,87,68,52,56,64,38,67,38,67,40,59,66,57,77,49,24,38,34,23,41,33,28,62,54,72,39,34,44,51,15,48,52,41,39,43,76,71,26,31,77,44,32,54,29,36,31,41,28,58,90,53,59,52,59,51,51,42,46,40,54,35,57,53,16,47,44,57,65,89,50,56,77,70,45,49,53,40,52,54,45,80,38,52,80,94,50,48,67,79,38,27,32,37,36,40,43,59,71,82,64,77,77,62,94,78,68,83,74,74,53,64,58,54,44,45,52,51,36,36,55,55,40,26,54,52,12,39,51,33,36,74,64,63,55,53,25,33,38,36,27,48,28,81,59,22,42,53,41,36,47,38,25,41,65,45,23,66,54,59,57,49,25,43,36,17,22,41,3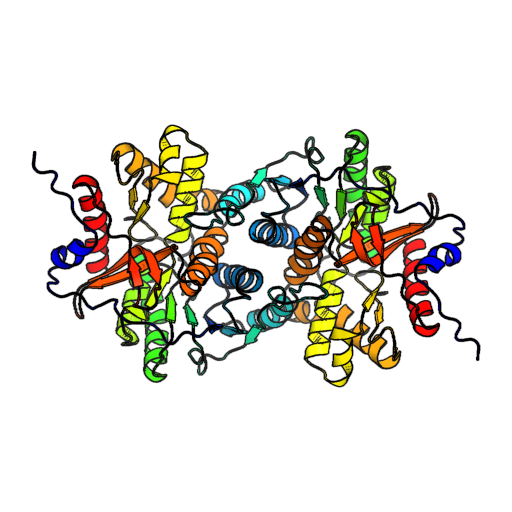2,21,24,49,44,20,36,36,43,49,52,19,75,74,32,82,93,42,38,58,28,77,81,41,34,48,51,35,25,51,77,49,93,49,39,42,37,38,38,18,58,87,69,64,41,70,68,61,11,51,51,46,25,52,53,33,61,47,45,55,52,60,31,41,74,56,73,38,83,80,34,65,16,46,14,32,9,7,34,24,51,25,52,49,27,40,78,66,44,33,70,28,37,28,21,43,61,44,18,40,96,86,44,46,30,41,40,22,30,47,28,26,35,52,97,67,9,56,47,61,70,64,53,67,26,50,58,69,61,41,50,53,51,46,50,26,48,54,51,42,42,68,58,113,128,84,83,69,61,42,40,67,83,50,46,32,50,76,71,71,30,88,67,53,56,64,39,66,40,66,40,59,67,59,77,50,24,36,33,25,39,36,28,64,55,70,37,32,43,50,15,47,53,41,38,42,75,70,27,31,78,44,32,55,30,37,31,41,29,59,91,54,58,52,58,50,52,41,47,39,55,34,57,52,16,45,43,58,67,88,51,55,77,70,45,48,54,40,51,53,43,79,39,53,81,94,51,49,66,79,38,25,32,36,36,41,43,58,69,67,67,76,78,63,93,77,68,83,77,73,53,65,58,53,41,45,51,49,34,36,54,53,40,26,54,53,12,40,52,33,37,75,63,64,55,54,25,33,39,36,27,50,29,81,58,22,40,53,39,37,49,38,25,41,65,44,23,65,55,59,57,48,24,45,36,17,23,42,33,20,24,48,45,20,36,37,44,51,51,19,74,74,32,80,94,42,37,58,27,78,81,41,34,50,51,36,26,50,77,49,92,48,38,40,36,37,39,19,56,88,69,63,42,69,68,60,11,53,51,48,26,52,54,33,62,46,45,57,53,60,32,39,72,56,74,40,83,80,34,65,17,47,14,33,9,6,33,25,52,27,52,49,26,39,77,68,43,33,69,28,37,28,20,44,60,43,18,41,96,84,43,47,31,39,40,20,30,46,27,27,36,50,97,66,10,56,48,62,71,63,54,68,26,49,58,71,61,41,51,50,51,47,51,27,48,52,50,42,42,66,57,115

Foldseek 3Di:
DPQPWAWPLCQQVVFVFPDWADLFDAFPADQAWEEEEEACDPLNVLLLLLCQQPVLRHHQAYEYHYPDVVVQVVSLVVSQVPADPPDDDSRPTHHYYYDYLLCQLVIQEYEYADFPDQPPDDDDDPSVLVRLVVLLVVLLVSLQSLLVVVRRHAYEYLYPQFWLSQVSSCLSNVDGLLRYKYFQCQLLLVQLCVVLVVDVVLVQCVPAWWWKFTLADLIWIFSHQVDGDPVSRVVSNVSSRCVQVVQVVVVDGPNNSSSNRRRNPQVSCQSVQHWHWIWTWTYHPQFTITMITIWHQDPRGIDGDTDTHRPVSVVSNSVRGVVRRVSD/DPQPWAWPLCQQVVFVFPDWADLFDAFPADQAWEEEEEACDPLNVLLLLLCQQPVLRHHQAYEYHYPDVVVQVVSLVVSQVPADPPDDDSRPTHHYYYDYLLCQLVIQEYEYADFPDQPPDPDDDPSVVVRLVVLLVVLLVSLQSLQVVVRRHAYEYLYPQFWLSQVSSCLSNVDGLLRYKYFQCQLLLVQLCVVLVVDVVLVQCVPAWWWKFTNADLIWIFSHQVDGDPVSRVVSNVSSRCVQVVQVVVVDGPNNSSSNRRRNPQVSCQSVQHWHWMWTWTYHPQFTITMITIWHQDPRGIDGDGDTHRPVSVVSNSVRGVVRRVSD

Radius of gyration: 26.69 Å; Cα contacts (8 Å, |Δi|>4): 1450; chains: 2; bounding box: 56×83×68 Å